Protein 6QMM (pdb70)

Solvent-accessible surface area: 20452 Å² total; per-residue (Å²): 166,61,148,47,39,54,56,18,37,17,71,25,102,101,66,12,34,24,0,0,51,1,81,83,62,117,83,42,103,10,128,112,39,61,0,4,0,0,53,5,75,15,6,5,84,0,3,3,26,81,75,53,4,70,3,0,49,148,5,7,39,6,14,5,2,6,0,0,0,3,0,0,0,5,0,61,48,0,24,91,0,0,0,8,10,1,8,14,1,0,0,1,18,0,0,15,75,9,104,92,1,113,59,0,11,0,3,21,76,2,18,76,6,7,92,2,0,80,122,43,0,35,73,0,6,96,13,49,100,33,127,56,17,47,57,96,97,28,61,8,32,44,41,0,60,110,9,95,100,44,22,16,4,0,0,0,5,20,27,110,108,147,65,76,114,109,0,8,79,20,0,105,82,0,14,65,124,26,6,0,0,0,4,14,0,21,0,2,50,21,65,60,74,77,0,12,90,29,6,54,34,0,52,60,16,6,66,33,10,64,2,0,5,0,20,2,6,2,21,24,14,2,6,13,0,0,0,2,0,1,70,69,89,18,18,19,91,142,25,70,89,126,8,22,66,64,0,22,96,83,2,83,2,1,6,133,77,6,2,80,16,8,18,13,24,0,6,44,0,86,103,18,32,67,87,118,197,114,78,50,16,34,12,77,14,109,79,80,7,33,20,0,0,53,4,108,93,56,107,84,40,109,12,126,82,19,64,0,5,0,0,57,6,95,28,10,4,83,0,4,2,23,70,69,35,3,35,4,0,52,140,7,12,27,8,9,3,2,6,0,0,0,2,0,0,0,5,0,63,48,1,23,70,0,0,0,5,12,2,3,16,0,0,0,1,21,1,0,14,67,6,105,87,2,121,53,0,2,0,3,16,51,2,19,76,4,10,93,1,0,80,121,39,0,35,66,0,5,92,15,51,102,32,128,64,18,59,59,80,94,26,58,6,47,35,50,0,116,113,10,92,94,46,16,8,4,0,0,0,3,14,22,33,40,47,88,52,55,7,39,22,14,32,80,138,103,5,1,87,34,0,102,88,0,19,64,120,27,3,0,0,0,4,7,0,0,0,3,36,17,34,64,68,47,0,13,96,6,6,67,29,0,49,85,15,4,55,30,6,65,1,0,5,0,17,2,5,1,24,13,8,2,9,6,0,0,0,3,0,1,73,67,94,21,15,15,101,156,14,66,69,105,11,3,70,58,0,45,96,80,3,89,4,2,0,104,71,6,1,70,18,11,19,13,31,2,0,41,0,109,85,13,34,69,88,87,180

Structure (mmCIF, N/CA/C/O backbone):
data_6QMM
#
_entry.id   6QMM
#
_cell.length_a   57.640
_cell.length_b   63.820
_cell.length_c   73.500
_cell.angle_alpha   90.000
_cell.angle_beta   92.720
_cell.angle_gamma   90.000
#
_symmetry.space_group_name_H-M   'P 1 21 1'
#
loop_
_entity.id
_entity.type
_entity.pdbx_description
1 polymer 'Polyamine aminopropyltransferase'
2 polymer 'Polyamine aminopropyltransferase'
3 non-polymer 1,4-DIAMINOBUTANE
4 non-polymer SPERMIDINE
5 non-polymer "5'-DEOXY-5'-METHYLTHIOADENOSINE"
6 non-polymer (2S)-1-[3-{[(2R)-2-hydroxypropyl]oxy}-2,2-bis({[(2R)-2-hydroxypropyl]oxy}methyl)propoxy]propan-2-ol
7 water water
#
loop_
_atom_site.group_PDB
_atom_site.id
_atom_site.type_symbol
_atom_site.label_atom_id
_atom_site.label_alt_id
_atom_site.label_comp_id
_atom_site.label_asym_id
_atom_site.label_entity_id
_atom_site.label_seq_id
_atom_site.pdbx_PDB_ins_code
_atom_site.Cartn_x
_atom_site.Cartn_y
_atom_site.Cartn_z
_atom_site.occupancy
_atom_site.B_iso_or_equiv
_atom_site.auth_seq_id
_atom_site.auth_comp_id
_atom_site.auth_asym_id
_atom_site.auth_atom_id
_atom_site.pdbx_PDB_model_num
ATOM 1 N N . SER A 1 1 ? -21.485 3.087 91.958 1.00 23.64 2 SER A N 1
ATOM 2 C CA . SER A 1 1 ? -20.102 2.839 91.451 1.00 22.62 2 SER A CA 1
ATOM 3 C C . SER A 1 1 ? -20.159 2.688 89.907 1.00 21.82 2 SER A C 1
ATOM 4 O O . SER A 1 1 ? -21.257 2.785 89.376 1.00 22.56 2 SER A O 1
ATOM 7 N N . ALA A 1 2 ? -19.050 2.435 89.237 1.00 20.33 3 ALA A N 1
ATOM 8 C CA . ALA A 1 2 ? -18.991 2.262 87.769 1.00 20.07 3 ALA A CA 1
ATOM 9 C C . ALA A 1 2 ? -19.914 1.102 87.304 1.00 20.46 3 ALA A C 1
ATOM 10 O O . ALA A 1 2 ? -19.983 0.106 87.975 1.00 20.34 3 ALA A O 1
ATOM 12 N N . ASP A 1 3 ? -20.674 1.277 86.233 1.00 20.84 4 ASP A N 1
ATOM 13 C CA . ASP A 1 3 ? -21.541 0.232 85.596 1.00 21.41 4 ASP A CA 1
ATOM 14 C C . ASP A 1 3 ? -20.639 -0.876 85.087 1.00 20.73 4 ASP A C 1
ATOM 15 O O . ASP A 1 3 ? -20.986 -1.992 85.185 1.00 21.13 4 ASP A O 1
ATOM 20 N N . ALA A 1 4 ? -19.518 -0.555 84.486 1.00 19.93 5 ALA A N 1
ATOM 21 C CA . ALA A 1 4 ? -18.716 -1.508 83.703 1.00 19.31 5 ALA A CA 1
ATOM 22 C C . ALA A 1 4 ? -17.284 -1.370 84.148 1.00 18.68 5 ALA A C 1
ATOM 23 O O . ALA A 1 4 ? -16.930 -0.455 84.905 1.00 18.75 5 ALA A O 1
ATOM 25 N N . PRO A 1 5 ? -16.423 -2.284 83.689 1.00 18.47 6 PRO A N 1
ATOM 26 C CA . PRO A 1 5 ? -15.030 -2.317 84.104 1.00 17.86 6 PRO A CA 1
ATOM 27 C C . PRO A 1 5 ? -14.304 -1.008 83.765 1.00 17.86 6 PRO A C 1
ATOM 28 O O . PRO A 1 5 ? -14.533 -0.469 82.710 1.00 18.48 6 PRO A O 1
ATOM 32 N N . VAL A 1 6 ? -13.512 -0.494 84.701 1.00 17.37 7 VAL A N 1
ATOM 33 C CA . VAL A 1 6 ? -12.794 0.789 84.498 1.00 17.34 7 VAL A CA 1
ATOM 34 C C . VAL A 1 6 ? -11.273 0.558 84.387 1.00 16.75 7 VAL A C 1
ATOM 35 O O . VAL A 1 6 ? -10.726 -0.492 84.908 1.00 15.86 7 VAL A O 1
ATOM 39 N N . TRP A 1 7 ? -10.586 1.537 83.786 1.00 16.97 8 TRP A N 1
ATOM 40 C CA . TRP A 1 7 ? -9.084 1.581 83.840 1.00 16.61 8 TRP A CA 1
ATOM 41 C C . TRP A 1 7 ? -8.614 1.937 85.249 1.00 17.70 8 TRP A C 1
ATOM 42 O O . TRP A 1 7 ? -8.842 3.072 85.739 1.00 18.68 8 TRP A O 1
ATOM 53 N N . ILE A 1 8 ? -7.923 1.027 85.887 1.00 17.82 9 ILE A N 1
ATOM 54 C CA . ILE A 1 8 ? -7.279 1.258 87.215 1.00 17.83 9 ILE A CA 1
ATOM 55 C C . ILE A 1 8 ? -5.758 1.410 86.962 1.00 17.60 9 ILE A C 1
ATOM 56 O O . ILE A 1 8 ? -5.136 0.345 86.677 1.00 16.53 9 ILE A O 1
ATOM 61 N N . ASP A 1 9 ? -5.266 2.646 86.938 1.00 18.16 10 ASP A N 1
ATOM 62 C CA . ASP A 1 9 ? -3.928 3.100 86.496 1.00 19.24 10 ASP A CA 1
ATOM 63 C C . ASP A 1 9 ? -3.042 3.367 87.712 1.00 19.74 10 ASP A C 1
ATOM 64 O O . ASP A 1 9 ? -3.554 3.936 88.648 1.00 22.18 10 ASP A O 1
ATOM 69 N N . GLU A 1 10 ? -1.816 2.858 87.731 1.00 18.20 11 GLU A N 1
ATOM 70 C CA . GLU A 1 10 ? -0.728 3.385 88.574 1.00 17.89 11 GLU A CA 1
ATOM 71 C C . GLU A 1 10 ? 0.142 4.324 87.736 1.00 17.91 11 GLU A C 1
ATOM 72 O O . GLU A 1 10 ? 0.677 3.941 86.685 1.00 17.67 11 GLU A O 1
ATOM 78 N N . VAL A 1 11 ? 0.163 5.567 88.101 1.00 19.12 12 VAL A N 1
ATOM 79 C CA . VAL A 1 11 ? 0.924 6.633 87.417 1.00 20.55 12 VAL A CA 1
ATOM 80 C C . VAL A 1 11 ? 2.275 6.793 88.123 1.00 20.33 12 VAL A C 1
ATOM 81 O O . VAL A 1 11 ? 2.322 6.927 89.286 1.00 20.69 12 VAL A O 1
ATOM 85 N N . PHE A 1 12 ? 3.362 6.665 87.372 1.00 20.22 13 PHE A N 1
ATOM 86 C CA . PHE A 1 12 ? 4.736 6.776 87.861 1.00 19.46 13 PHE A CA 1
ATOM 87 C C . PHE A 1 12 ? 5.256 8.123 87.389 1.00 20.06 13 PHE A C 1
ATOM 88 O O . PHE A 1 12 ? 5.310 8.405 86.158 1.00 18.04 13 PHE A O 1
ATOM 96 N N . GLU A 1 13 ? 5.546 8.961 88.396 1.00 21.83 14 GLU A N 1
ATOM 97 C CA . GLU A 1 13 ? 6.254 10.261 88.236 1.00 24.35 14 GLU A CA 1
ATOM 98 C C . GLU A 1 13 ? 5.485 11.150 87.237 1.00 22.59 14 GLU A C 1
ATOM 99 O O . GLU A 1 13 ? 6.207 11.805 86.483 1.00 20.56 14 GLU A O 1
ATOM 105 N N . ASP A 1 14 ? 4.158 10.998 87.141 1.00 22.37 15 ASP A N 1
ATOM 106 C CA . ASP A 1 14 ? 3.278 11.800 86.234 1.00 24.47 15 ASP A CA 1
ATOM 107 C C . ASP A 1 14 ? 3.758 11.602 84.785 1.00 21.46 15 ASP A C 1
ATOM 108 O O . ASP A 1 14 ? 3.571 12.442 83.969 1.00 19.55 15 ASP A O 1
ATOM 113 N N . ARG A 1 15 ? 4.349 10.463 84.448 1.00 20.48 16 ARG A N 1
ATOM 114 C CA . ARG A 1 15 ? 4.749 10.334 83.028 1.00 20.41 16 ARG A CA 1
ATOM 115 C C . ARG A 1 15 ? 4.819 8.913 82.493 1.00 17.41 16 ARG A C 1
ATOM 116 O O . ARG A 1 15 ? 4.945 8.830 81.332 1.00 16.75 16 ARG A O 1
ATOM 124 N N . VAL A 1 16 ? 4.631 7.882 83.298 1.00 15.45 17 VAL A N 1
ATOM 125 C CA . VAL A 1 16 ? 4.289 6.534 82.811 1.00 14.89 17 VAL A CA 1
ATOM 126 C C . VAL A 1 16 ? 3.000 6.116 83.515 1.00 14.83 17 VAL A C 1
ATOM 127 O O . VAL A 1 16 ? 2.785 6.453 84.683 1.00 14.83 17 VAL A O 1
ATOM 131 N N . ARG A 1 17 ? 2.210 5.320 82.837 1.00 14.87 18 ARG A N 1
ATOM 132 C CA . ARG A 1 17 ? 1.051 4.687 83.461 1.00 15.09 18 ARG A CA 1
ATOM 133 C C . ARG A 1 17 ? 0.996 3.237 82.998 1.00 15.05 18 ARG A C 1
ATOM 134 O O . ARG A 1 17 ? 1.154 2.897 81.812 1.00 14.85 18 ARG A O 1
ATOM 142 N N . TYR A 1 18 ? 0.700 2.403 83.960 1.00 14.73 19 TYR A N 1
ATOM 143 C CA . TYR A 1 18 ? 0.349 0.997 83.768 1.00 14.69 19 TYR A CA 1
ATOM 144 C C . TYR A 1 18 ? -1.066 0.833 84.345 1.00 14.74 19 TYR A C 1
ATOM 145 O O . TYR A 1 18 ? -1.262 1.130 85.563 1.00 14.97 19 TYR A O 1
ATOM 154 N N . GLY A 1 19 ? -2.002 0.337 83.557 1.00 14.49 20 GLY A N 1
ATOM 155 C CA . GLY A 1 19 ? -3.392 0.177 84.031 1.00 14.57 20 GLY A CA 1
ATOM 156 C C . GLY A 1 19 ? -3.932 -1.201 83.673 1.00 14.28 20 GLY A C 1
ATOM 157 O O . GLY A 1 19 ? -3.591 -1.728 82.596 1.00 12.93 20 GLY A O 1
ATOM 158 N N . LEU A 1 20 ? -4.857 -1.697 84.504 1.00 15.02 21 LEU A N 1
ATOM 159 C CA . LEU A 1 20 ? -5.622 -2.950 84.301 1.00 15.67 21 LEU A CA 1
ATOM 160 C C . LEU A 1 20 ? -7.107 -2.610 84.345 1.00 17.28 21 LEU A C 1
ATOM 161 O O . LEU A 1 20 ? -7.489 -1.843 85.241 1.00 17.55 21 LEU A O 1
ATOM 166 N N . ARG A 1 21 ? -7.880 -3.037 83.331 1.00 18.34 22 ARG A N 1
ATOM 167 C CA . ARG A 1 21 ? -9.323 -2.850 83.283 1.00 19.86 22 ARG A CA 1
ATOM 168 C C . ARG A 1 21 ? -9.895 -3.836 84.295 1.00 19.45 22 ARG A C 1
ATOM 169 O O . ARG A 1 21 ? -9.417 -5.064 84.343 1.00 17.95 22 ARG A O 1
ATOM 177 N N . GLY A 1 22 ? -10.700 -3.304 85.185 1.00 19.39 23 GLY A N 1
ATOM 178 C CA . GLY A 1 22 ? -11.315 -4.146 86.209 1.00 20.68 23 GLY A CA 1
ATOM 179 C C . GLY A 1 22 ? -12.386 -3.429 87.014 1.00 22.12 23 GLY A C 1
ATOM 180 O O . GLY A 1 22 ? -12.702 -2.258 86.698 1.00 21.16 23 GLY A O 1
ATOM 181 N N . GLN A 1 23 ? -12.995 -4.182 87.942 1.00 23.43 24 GLN A N 1
ATOM 182 C CA . GLN A 1 23 ? -13.999 -3.695 88.912 1.00 25.35 24 GLN A CA 1
ATOM 183 C C . GLN A 1 23 ? -13.333 -3.457 90.237 1.00 23.43 24 GLN A C 1
ATOM 184 O O . GLN A 1 23 ? -12.515 -4.327 90.703 1.00 23.24 24 GLN A O 1
ATOM 190 N N . ILE A 1 24 ? -13.767 -2.416 90.908 1.00 22.69 25 ILE A N 1
ATOM 191 C CA . ILE A 1 24 ? -13.479 -2.239 92.367 1.00 22.42 25 ILE A CA 1
ATOM 192 C C . ILE A 1 24 ? -14.453 -3.068 93.197 1.00 22.24 25 ILE A C 1
ATOM 193 O O . ILE A 1 24 ? -15.622 -2.878 93.064 1.00 21.83 25 ILE A O 1
ATOM 198 N N . LEU A 1 25 ? -13.934 -3.996 94.010 1.00 21.89 26 LEU A N 1
ATOM 199 C CA . LEU A 1 25 ? -14.813 -4.846 94.869 1.00 22.58 26 LEU A CA 1
ATOM 200 C C . LEU A 1 25 ? -14.992 -4.129 96.207 1.00 22.68 26 LEU A C 1
ATOM 201 O O . LEU A 1 25 ? -16.017 -4.264 96.797 1.00 22.92 26 LEU A O 1
ATOM 206 N N . TRP A 1 26 ? -13.990 -3.355 96.615 1.00 22.66 27 TRP A N 1
ATOM 207 C CA . TRP A 1 26 ? -13.896 -2.706 97.939 1.00 23.35 27 TRP A CA 1
ATOM 208 C C . TRP A 1 26 ? -12.748 -1.728 97.886 1.00 22.12 27 TRP A C 1
ATOM 209 O O . TRP A 1 26 ? -11.721 -2.090 97.440 1.00 19.21 27 TRP A O 1
ATOM 220 N N . GLU A 1 27 ? -12.968 -0.567 98.457 1.00 23.58 28 GLU A N 1
ATOM 221 C CA . GLU A 1 27 ? -11.966 0.497 98.710 1.00 24.55 28 GLU A CA 1
ATOM 222 C C . GLU A 1 27 ? -12.280 1.066 100.068 1.00 26.67 28 GLU A C 1
ATOM 223 O O . GLU A 1 27 ? -13.400 1.501 100.229 1.00 28.13 28 GLU A O 1
ATOM 229 N N . GLU A 1 28 ? -11.306 1.113 100.951 1.00 27.96 29 GLU A N 1
ATOM 230 C CA . GLU A 1 28 ? -11.353 1.901 102.195 1.00 28.30 29 GLU A CA 1
ATOM 231 C C . GLU A 1 28 ? -9.972 2.508 102.458 1.00 26.47 29 GLU A C 1
ATOM 232 O O . GLU A 1 28 ? -8.956 2.049 101.961 1.00 26.14 29 GLU A O 1
ATOM 238 N N . THR A 1 29 ? -9.946 3.564 103.244 1.00 26.48 30 THR A N 1
ATOM 239 C CA . THR A 1 29 ? -8.735 4.132 103.840 1.00 25.36 30 THR A CA 1
ATOM 240 C C . THR A 1 29 ? -8.618 3.592 105.277 1.00 24.95 30 THR A C 1
ATOM 241 O O . THR A 1 29 ? -9.516 3.771 106.086 1.00 24.05 30 THR A O 1
ATOM 245 N N . SER A 1 30 ? -7.481 2.980 105.580 1.00 24.86 31 SER A N 1
ATOM 246 C CA . SER A 1 30 ? -7.133 2.592 106.970 1.00 26.09 31 SER A CA 1
ATOM 247 C C . SER A 1 30 ? -6.400 3.762 107.594 1.00 26.73 31 SER A C 1
ATOM 248 O O . SER A 1 30 ? -6.144 4.746 106.902 1.00 26.80 31 SER A O 1
ATOM 251 N N . PRO A 1 31 ? -6.002 3.691 108.878 1.00 26.99 32 PRO A N 1
ATOM 252 C CA . PRO A 1 31 ? -5.141 4.733 109.432 1.00 28.17 32 PRO A CA 1
ATOM 253 C C . PRO A 1 31 ? -3.799 4.872 108.709 1.00 27.19 32 PRO A C 1
ATOM 254 O O . PRO A 1 31 ? -3.157 5.842 108.922 1.00 27.29 32 PRO A O 1
ATOM 258 N N . PHE A 1 32 ? -3.367 3.861 107.959 1.00 26.14 33 PHE A N 1
ATOM 259 C CA . PHE A 1 32 ? -2.038 3.870 107.267 1.00 25.99 33 PHE A CA 1
ATOM 260 C C . PHE A 1 32 ? -2.153 4.192 105.785 1.00 24.84 33 PHE A C 1
ATOM 261 O O . PHE A 1 32 ? -1.225 4.784 105.274 1.00 25.52 33 PHE A O 1
ATOM 269 N N . GLN A 1 33 ? -3.261 3.887 105.104 1.00 24.04 34 GLN A N 1
ATOM 270 C CA . GLN A 1 33 ? -3.230 3.946 103.618 1.00 22.63 34 GLN A CA 1
ATOM 271 C C . GLN A 1 33 ? -4.594 3.582 103.035 1.00 22.02 34 GLN A C 1
ATOM 272 O O . GLN A 1 33 ? -5.419 2.915 103.729 1.00 22.17 34 GLN A O 1
ATOM 278 N N . LYS A 1 34 ? -4.766 3.974 101.783 1.00 21.38 35 LYS A N 1
ATOM 279 C CA . LYS A 1 34 ? -5.916 3.564 100.954 1.00 22.28 35 LYS A CA 1
ATOM 280 C C . LYS A 1 34 ? -5.669 2.144 100.431 1.00 20.40 35 LYS A C 1
ATOM 281 O O . LYS A 1 34 ? -4.627 1.931 99.812 1.00 19.36 35 LYS A O 1
ATOM 287 N N . ILE A 1 35 ? -6.615 1.254 100.678 1.00 19.65 36 ILE A N 1
ATOM 288 C CA . ILE A 1 35 ? -6.619 -0.154 100.236 1.00 19.06 36 ILE A CA 1
ATOM 289 C C . ILE A 1 35 ? -7.694 -0.307 99.177 1.00 18.98 36 ILE A C 1
ATOM 290 O O . ILE A 1 35 ? -8.865 -0.062 99.483 1.00 19.69 36 ILE A O 1
ATOM 295 N N . THR A 1 36 ? -7.356 -0.785 98.012 1.00 18.13 37 THR A N 1
ATOM 296 C CA . THR A 1 36 ? -8.322 -0.997 96.900 1.00 18.23 37 THR A CA 1
ATOM 297 C C . THR A 1 36 ? -8.221 -2.465 96.484 1.00 17.79 37 THR A C 1
ATOM 298 O O . THR A 1 36 ? -7.153 -2.910 96.030 1.00 15.95 37 THR A O 1
ATOM 302 N N . ILE A 1 37 ? -9.313 -3.184 96.653 1.00 18.64 38 ILE A N 1
ATOM 303 C CA . ILE A 1 37 ? -9.484 -4.575 96.193 1.00 19.14 38 ILE A CA 1
ATOM 304 C C . ILE A 1 37 ? -10.245 -4.492 94.868 1.00 19.78 38 ILE A C 1
ATOM 305 O O . ILE A 1 37 ? -11.315 -3.803 94.768 1.00 19.92 38 ILE A O 1
ATOM 310 N N . VAL A 1 38 ? -9.664 -5.151 93.864 1.00 19.12 39 VAL A N 1
ATOM 311 C CA . VAL A 1 38 ? -10.079 -5.075 92.455 1.00 19.21 39 VAL A CA 1
ATOM 312 C C . VAL A 1 38 ? -10.251 -6.486 91.877 1.00 20.20 39 VAL A C 1
ATOM 313 O O . VAL A 1 38 ? -9.674 -7.514 92.352 1.00 20.80 39 VAL A O 1
ATOM 317 N N . ASP A 1 39 ? -11.077 -6.555 90.867 1.00 21.43 40 ASP A N 1
ATOM 318 C CA . ASP A 1 39 ? -11.214 -7.776 90.011 1.00 22.35 40 ASP A CA 1
ATOM 319 C C . ASP A 1 39 ? -10.809 -7.383 88.582 1.00 21.33 40 ASP A C 1
ATOM 320 O O . ASP A 1 39 ? -11.607 -6.651 87.927 1.00 20.88 40 ASP A O 1
ATOM 325 N N . THR A 1 40 ? -9.594 -7.787 88.164 1.00 19.33 41 THR A N 1
ATOM 326 C CA . THR A 1 40 ? -9.036 -7.426 86.846 1.00 19.07 41 THR A CA 1
ATOM 327 C C . THR A 1 40 ? -9.405 -8.505 85.804 1.00 20.84 41 THR A C 1
ATOM 328 O O . THR A 1 40 ? -9.381 -9.724 86.106 1.00 20.44 41 THR A O 1
ATOM 332 N N . GLU A 1 41 ? -9.656 -8.092 84.566 1.00 22.40 42 GLU A N 1
ATOM 333 C CA . GLU A 1 41 ? -9.860 -9.090 83.476 1.00 24.91 42 GLU A CA 1
ATOM 334 C C . GLU A 1 41 ? -8.563 -9.893 83.168 1.00 22.22 42 GLU A C 1
ATOM 335 O O . GLU A 1 41 ? -8.639 -11.026 82.738 1.00 21.18 42 GLU A O 1
ATOM 341 N N . HIS A 1 42 ? -7.408 -9.263 83.234 1.00 19.64 43 HIS A N 1
ATOM 342 C CA . HIS A 1 42 ? -6.172 -9.909 82.754 1.00 19.26 43 HIS A CA 1
ATOM 343 C C . HIS A 1 42 ? -5.630 -10.756 83.910 1.00 18.64 43 HIS A C 1
ATOM 344 O O . HIS A 1 42 ? -5.208 -11.879 83.630 1.00 16.97 43 HIS A O 1
ATOM 351 N N . TYR A 1 43 ? -5.613 -10.250 85.144 1.00 16.66 44 TYR A N 1
ATOM 352 C CA . TYR A 1 43 ? -4.924 -11.033 86.188 1.00 17.33 44 TYR A CA 1
ATOM 353 C C . TYR A 1 43 ? -5.871 -11.581 87.265 1.00 17.95 44 TYR A C 1
ATOM 354 O O . TYR A 1 43 ? -5.346 -12.041 88.236 1.00 19.77 44 TYR A O 1
ATOM 363 N N . GLY A 1 44 ? -7.185 -11.471 87.175 1.00 18.37 45 GLY A N 1
ATOM 364 C CA . GLY A 1 44 ? -8.073 -11.756 88.341 1.00 18.93 45 GLY A CA 1
ATOM 365 C C . GLY A 1 44 ? -7.947 -10.737 89.496 1.00 19.46 45 GLY A C 1
ATOM 366 O O . GLY A 1 44 ? -7.541 -9.500 89.274 1.00 17.94 45 GLY A O 1
ATOM 367 N N . ARG A 1 45 ? -8.279 -11.192 90.724 1.00 19.90 46 ARG A N 1
ATOM 368 C CA . ARG A 1 45 ? -8.372 -10.309 91.885 1.00 19.54 46 ARG A CA 1
ATOM 369 C C . ARG A 1 45 ? -6.996 -9.882 92.347 1.00 19.11 46 ARG A C 1
ATOM 370 O O . ARG A 1 45 ? -6.031 -10.675 92.246 1.00 17.75 46 ARG A O 1
ATOM 378 N N . GLY A 1 46 ? -6.974 -8.646 92.848 1.00 17.89 47 GLY A N 1
ATOM 379 C CA . GLY A 1 46 ? -5.746 -7.964 93.269 1.00 17.15 47 GLY A CA 1
ATOM 380 C C . GLY A 1 46 ? -5.994 -6.816 94.263 1.00 16.71 47 GLY A C 1
ATOM 381 O O . GLY A 1 46 ? -7.179 -6.512 94.652 1.00 16.17 47 GLY A O 1
ATOM 382 N N . LEU A 1 47 ? -4.903 -6.102 94.478 1.00 15.82 48 LEU A N 1
ATOM 383 C CA . LEU A 1 47 ? -4.749 -5.159 95.608 1.00 16.33 48 LEU A CA 1
ATOM 384 C C . LEU A 1 47 ? -3.882 -3.987 95.143 1.00 16.09 48 LEU A C 1
ATOM 385 O O . LEU A 1 47 ? -2.758 -4.207 94.598 1.00 15.11 48 LEU A O 1
ATOM 390 N N . LEU A 1 48 ? -4.361 -2.781 95.346 1.00 16.18 49 LEU A N 1
ATOM 391 C CA . LEU A 1 48 ? -3.486 -1.575 95.334 1.00 16.34 49 LEU A CA 1
ATOM 392 C C . LEU A 1 48 ? -3.431 -0.976 96.764 1.00 16.83 49 LEU A C 1
ATOM 393 O O . LEU A 1 48 ? -4.468 -1.033 97.507 1.00 15.77 49 LEU A O 1
ATOM 398 N N . LEU A 1 49 ? -2.314 -0.310 97.065 1.00 15.93 50 LEU A N 1
ATOM 399 C CA . LEU A 1 49 ? -2.138 0.513 98.257 1.00 16.88 50 LEU A CA 1
ATOM 400 C C . LEU A 1 49 ? -1.704 1.894 97.762 1.00 17.68 50 LEU A C 1
ATOM 401 O O . LEU A 1 49 ? -0.735 1.983 96.939 1.00 17.62 50 LEU A O 1
ATOM 406 N N . ASP A 1 50 ? -2.446 2.924 98.150 1.00 19.54 51 ASP A N 1
ATOM 407 C CA . ASP A 1 50 ? -2.196 4.340 97.786 1.00 21.04 51 ASP A CA 1
ATOM 408 C C . ASP A 1 50 ? -2.045 4.392 96.263 1.00 20.95 51 ASP A C 1
ATOM 409 O O . ASP A 1 50 ? -1.034 4.977 95.757 1.00 21.29 51 ASP A O 1
ATOM 414 N N . ASP A 1 51 ? -3.016 3.787 95.561 1.00 21.51 52 ASP A N 1
ATOM 415 C CA . ASP A 1 51 ? -3.162 3.807 94.052 1.00 21.28 52 ASP A CA 1
ATOM 416 C C . ASP A 1 51 ? -1.927 3.181 93.351 1.00 19.69 52 ASP A C 1
ATOM 417 O O . ASP A 1 51 ? -1.621 3.587 92.187 1.00 18.52 52 ASP A O 1
ATOM 422 N N . CYS A 1 52 ? -1.177 2.289 94.029 1.00 18.56 53 CYS A N 1
ATOM 423 C CA . CYS A 1 52 ? -0.015 1.544 93.453 1.00 17.94 53 CYS A CA 1
ATOM 424 C C . CYS A 1 52 ? -0.373 0.030 93.512 1.00 16.45 53 CYS A C 1
ATOM 425 O O . CYS A 1 52 ? -0.790 -0.491 94.586 1.00 15.11 53 CYS A O 1
ATOM 428 N N . TRP A 1 53 ? -0.079 -0.657 92.415 1.00 16.08 54 TRP A N 1
ATOM 429 C CA . TRP A 1 53 ? -0.287 -2.129 92.240 1.00 15.77 54 TRP A CA 1
ATOM 430 C C . TRP A 1 53 ? 0.532 -2.876 93.286 1.00 15.35 54 TRP A C 1
ATOM 431 O O . TRP A 1 53 ? 1.738 -2.556 93.405 1.00 14.34 54 TRP A O 1
ATOM 442 N N . MET A 1 54 ? -0.093 -3.750 94.075 1.00 14.94 55 MET A N 1
ATOM 443 C CA . MET A 1 54 ? 0.666 -4.608 95.026 1.00 15.68 55 MET A CA 1
ATOM 444 C C . MET A 1 54 ? 0.695 -6.065 94.574 1.00 15.38 55 MET A C 1
ATOM 445 O O . MET A 1 54 ? 1.786 -6.752 94.559 1.00 13.51 55 MET A O 1
ATOM 450 N N . THR A 1 55 ? -0.457 -6.553 94.230 1.00 15.87 56 THR A N 1
ATOM 451 C CA . THR A 1 55 ? -0.608 -7.965 93.861 1.00 17.03 56 THR A CA 1
ATOM 452 C C . THR A 1 55 ? -1.855 -8.186 92.992 1.00 17.37 56 THR A C 1
ATOM 453 O O . THR A 1 55 ? -2.825 -7.381 93.058 1.00 19.41 56 THR A O 1
ATOM 457 N N . ALA A 1 56 ? -1.907 -9.337 92.369 1.00 17.29 57 ALA A N 1
ATOM 458 C CA . ALA A 1 56 ? -3.068 -9.915 91.675 1.00 17.42 57 ALA A CA 1
ATOM 459 C C . ALA A 1 56 ? -2.844 -11.417 91.476 1.00 18.04 57 ALA A C 1
ATOM 460 O O . ALA A 1 56 ? -1.692 -11.884 91.459 1.00 15.92 57 ALA A O 1
ATOM 462 N N . GLU A 1 57 ? -3.927 -12.136 91.352 1.00 20.61 58 GLU A N 1
ATOM 463 C CA . GLU A 1 57 ? -3.979 -13.617 91.418 1.00 24.59 58 GLU A CA 1
ATOM 464 C C . GLU A 1 57 ? -3.042 -14.169 90.335 1.00 26.23 58 GLU A C 1
ATOM 465 O O . GLU A 1 57 ? -2.376 -15.148 90.644 1.00 26.00 58 GLU A O 1
ATOM 471 N N . ARG A 1 58 ? -2.955 -13.571 89.137 1.00 27.41 59 ARG A N 1
ATOM 472 C CA . ARG A 1 58 ? -2.204 -14.282 88.069 1.00 28.50 59 ARG A CA 1
ATOM 473 C C . ARG A 1 58 ? -0.954 -13.491 87.713 1.00 29.30 59 ARG A C 1
ATOM 474 O O . ARG A 1 58 ? -0.338 -13.838 86.721 1.00 34.29 59 ARG A O 1
ATOM 482 N N . CYS A 1 59 ? -0.571 -12.517 88.521 1.00 26.68 60 CYS A N 1
ATOM 483 C CA . CYS A 1 59 ? 0.735 -11.815 88.548 1.00 24.74 60 CYS A CA 1
ATOM 484 C C . CYS A 1 59 ? 1.178 -11.655 90.014 1.00 25.11 60 CYS A C 1
ATOM 485 O O . CYS A 1 59 ? 0.930 -10.561 90.663 1.00 28.23 60 CYS A O 1
ATOM 488 N N . GLU A 1 60 ? 1.595 -12.716 90.653 1.00 22.22 61 GLU A N 1
ATOM 489 C CA . GLU A 1 60 ? 1.981 -12.672 92.085 1.00 21.48 61 GLU A CA 1
ATOM 490 C C . GLU A 1 60 ? 3.135 -13.685 92.245 1.00 19.74 61 GLU A C 1
ATOM 491 O O . GLU A 1 60 ? 4.080 -13.329 92.953 1.00 17.87 61 GLU A O 1
ATOM 497 N N . VAL A 1 61 ? 3.093 -14.821 91.539 1.00 16.95 62 VAL A N 1
ATOM 498 C CA . VAL A 1 61 ? 4.055 -15.910 91.804 1.00 19.34 62 VAL A CA 1
ATOM 499 C C . VAL A 1 61 ? 5.455 -15.405 91.463 1.00 18.52 62 VAL A C 1
ATOM 500 O O . VAL A 1 61 ? 6.344 -15.724 92.159 1.00 16.50 62 VAL A O 1
ATOM 504 N N . CYS A 1 62 ? 5.562 -14.538 90.476 1.00 20.78 63 CYS A N 1
ATOM 505 C CA . CYS A 1 62 ? 6.817 -13.917 89.981 1.00 23.92 63 CYS A CA 1
ATOM 506 C C . CYS A 1 62 ? 7.422 -13.055 91.091 1.00 23.42 63 CYS A C 1
ATOM 507 O O . CYS A 1 62 ? 8.650 -12.992 91.132 1.00 27.97 63 CYS A O 1
ATOM 510 N N . TYR A 1 63 ? 6.626 -12.443 91.962 1.00 19.04 64 TYR A N 1
ATOM 511 C CA . TYR A 1 63 ? 7.171 -11.698 93.108 1.00 16.20 64 TYR A CA 1
ATOM 512 C C . TYR A 1 63 ? 7.471 -12.693 94.205 1.00 15.48 64 TYR A C 1
ATOM 513 O O . TYR A 1 63 ? 8.623 -12.748 94.719 1.00 14.21 64 TYR A O 1
ATOM 522 N N . HIS A 1 64 ? 6.490 -13.522 94.544 1.00 14.28 65 HIS A N 1
ATOM 523 C CA . HIS A 1 64 ? 6.590 -14.308 95.807 1.00 14.07 65 HIS A CA 1
ATOM 524 C C . HIS A 1 64 ? 7.623 -15.414 95.678 1.00 13.13 65 HIS A C 1
ATOM 525 O O . HIS A 1 64 ? 8.318 -15.719 96.667 1.00 12.32 65 HIS A O 1
ATOM 532 N N . GLU A 1 65 ? 7.637 -16.106 94.558 1.00 12.07 66 GLU A N 1
ATOM 533 C CA . GLU A 1 65 ? 8.698 -17.111 94.394 1.00 12.03 66 GLU A CA 1
ATOM 534 C C . GLU A 1 65 ? 10.120 -16.519 94.453 1.00 12.15 66 GLU A C 1
ATOM 535 O O . GLU A 1 65 ? 10.998 -17.256 94.999 1.00 11.42 66 GLU A O 1
ATOM 541 N N . TYR A 1 66 ? 10.388 -15.310 93.888 1.00 11.67 67 TYR A N 1
ATOM 542 C CA . TYR A 1 66 ? 11.755 -14.731 93.885 1.00 12.03 67 TYR A CA 1
ATOM 543 C C . TYR A 1 66 ? 12.168 -14.248 95.299 1.00 11.41 67 TYR A C 1
ATOM 544 O O . TYR A 1 66 ? 13.358 -14.453 95.686 1.00 11.40 67 TYR A O 1
ATOM 553 N N . LEU A 1 67 ? 11.240 -13.682 96.072 1.00 10.96 68 LEU A N 1
ATOM 554 C CA . LEU A 1 67 ? 11.551 -13.253 97.436 1.00 11.14 68 LEU A CA 1
ATOM 555 C C . LEU A 1 67 ? 11.922 -14.475 98.290 1.00 11.24 68 LEU A C 1
ATOM 556 O O . LEU A 1 67 ? 12.816 -14.372 99.125 1.00 11.14 68 LEU A O 1
ATOM 561 N N . VAL A 1 68 ? 11.150 -15.557 98.187 1.00 10.84 69 VAL A N 1
ATOM 562 C CA . VAL A 1 68 ? 11.199 -16.671 99.152 1.00 11.15 69 VAL A CA 1
ATOM 563 C C . VAL A 1 68 ? 12.251 -17.698 98.740 1.00 11.28 69 VAL A C 1
ATOM 564 O O . VAL A 1 68 ? 12.962 -18.154 99.616 1.00 11.44 69 VAL A O 1
ATOM 568 N N . HIS A 1 69 ? 12.221 -18.244 97.532 1.00 11.35 70 HIS A N 1
ATOM 569 C CA . HIS A 1 69 ? 12.887 -19.576 97.330 1.00 11.90 70 HIS A CA 1
ATOM 570 C C . HIS A 1 69 ? 14.395 -19.447 97.328 1.00 12.08 70 HIS A C 1
ATOM 571 O O . HIS A 1 69 ? 15.055 -20.330 97.874 1.00 13.19 70 HIS A O 1
ATOM 578 N N . PRO A 1 70 ? 15.026 -18.394 96.769 1.00 12.13 71 PRO A N 1
ATOM 579 C CA . PRO A 1 70 ? 16.486 -18.277 96.910 1.00 12.45 71 PRO A CA 1
ATOM 580 C C . PRO A 1 70 ? 17.016 -18.269 98.337 1.00 12.01 71 PRO A C 1
ATOM 581 O O . PRO A 1 70 ? 17.982 -18.974 98.666 1.00 12.50 71 PRO A O 1
ATOM 585 N N . PRO A 1 71 ? 16.419 -17.537 99.291 1.00 12.73 72 PRO A N 1
ATOM 586 C CA . PRO A 1 71 ? 16.824 -17.700 100.676 1.00 11.93 72 PRO A CA 1
ATOM 587 C C . PRO A 1 71 ? 16.469 -19.044 101.296 1.00 11.98 72 PRO A C 1
ATOM 588 O O . PRO A 1 71 ? 17.310 -19.563 102.097 1.00 11.31 72 PRO A O 1
ATOM 592 N N . LEU A 1 72 ? 15.235 -19.518 101.106 1.00 12.14 73 LEU A N 1
ATOM 593 C CA . LEU A 1 72 ? 14.806 -20.754 101.823 1.00 12.85 73 LEU A CA 1
ATOM 594 C C . LEU A 1 72 ? 15.568 -21.978 101.307 1.00 13.61 73 LEU A C 1
ATOM 595 O O . LEU A 1 72 ? 15.681 -22.947 102.098 1.00 15.02 73 LEU A O 1
ATOM 600 N N . THR A 1 73 ? 16.071 -21.997 100.066 1.00 13.08 74 THR A N 1
ATOM 601 C CA . THR A 1 73 ? 16.866 -23.178 99.584 1.00 13.39 74 THR A CA 1
ATOM 602 C C . THR A 1 73 ? 18.317 -23.111 100.048 1.00 13.69 74 THR A C 1
ATOM 603 O O . THR A 1 73 ? 18.954 -24.180 100.057 1.00 13.51 74 THR A O 1
ATOM 607 N N . THR A 1 74 ? 18.765 -21.946 100.517 1.00 13.33 75 THR A N 1
ATOM 608 C CA . THR A 1 74 ? 20.172 -21.742 100.834 1.00 14.05 75 THR A CA 1
ATOM 609 C C . THR A 1 74 ? 20.450 -21.558 102.353 1.00 14.74 75 THR A C 1
ATOM 610 O O . THR A 1 74 ? 21.672 -21.663 102.686 1.00 14.49 75 THR A O 1
ATOM 614 N N . ALA A 1 75 ? 19.489 -21.147 103.202 1.00 14.46 76 ALA A N 1
ATOM 615 C CA . ALA A 1 75 ? 19.768 -20.845 104.617 1.00 15.09 76 ALA A CA 1
ATOM 616 C C . ALA A 1 75 ? 20.175 -22.159 105.282 1.00 16.18 76 ALA A C 1
ATOM 617 O O . ALA A 1 75 ? 19.617 -23.236 104.923 1.00 16.07 76 ALA A O 1
ATOM 619 N N . ALA A 1 76 ? 21.134 -22.149 106.187 1.00 17.33 77 ALA A N 1
ATOM 620 C CA . ALA A 1 76 ? 21.673 -23.436 106.749 1.00 18.23 77 ALA A CA 1
ATOM 621 C C . ALA A 1 76 ? 20.540 -24.173 107.422 1.00 19.51 77 ALA A C 1
ATOM 622 O O . ALA A 1 76 ? 20.388 -25.366 107.364 1.00 20.88 77 ALA A O 1
ATOM 624 N N . SER A 1 77 ? 19.679 -23.424 108.079 1.00 19.92 78 SER A N 1
ATOM 625 C CA . SER A 1 77 ? 18.438 -24.015 108.573 1.00 18.94 78 SER A CA 1
ATOM 626 C C . SER A 1 77 ? 17.271 -23.050 108.279 1.00 16.68 78 SER A C 1
ATOM 627 O O . SER A 1 77 ? 17.515 -21.866 108.030 1.00 15.58 78 SER A O 1
ATOM 630 N N . ILE A 1 78 ? 16.046 -23.543 108.225 1.00 15.62 79 ILE A N 1
ATOM 631 C CA . ILE A 1 78 ? 14.801 -22.799 107.903 1.00 14.78 79 ILE A CA 1
ATOM 632 C C . ILE A 1 78 ? 13.674 -23.108 108.878 1.00 14.48 79 ILE A C 1
ATOM 633 O O . ILE A 1 78 ? 12.555 -22.778 108.590 1.00 14.12 79 ILE A O 1
ATOM 638 N N . ALA A 1 79 ? 14.000 -23.491 110.099 1.00 15.09 80 ALA A N 1
ATOM 639 C CA . ALA A 1 79 ? 13.052 -23.799 111.177 1.00 16.05 80 ALA A CA 1
ATOM 640 C C . ALA A 1 79 ? 12.214 -22.531 111.505 1.00 15.90 80 ALA A C 1
ATOM 641 O O . ALA A 1 79 ? 11.049 -22.625 111.701 1.00 15.58 80 ALA A O 1
ATOM 643 N N . ARG A 1 80 ? 12.792 -21.339 111.538 1.00 15.96 81 ARG A N 1
ATOM 644 C CA . ARG A 1 80 ? 12.081 -20.134 112.055 1.00 16.65 81 ARG A CA 1
ATOM 645 C C . ARG A 1 80 ? 12.299 -18.984 111.078 1.00 14.30 81 ARG A C 1
ATOM 646 O O . ARG A 1 80 ? 13.449 -18.653 110.784 1.00 13.71 81 ARG A O 1
ATOM 654 N N . VAL A 1 81 ? 11.212 -18.438 110.603 1.00 13.34 82 VAL A N 1
ATOM 655 C CA . VAL A 1 81 ? 11.167 -17.428 109.530 1.00 12.60 82 VAL A CA 1
ATOM 656 C C . VAL A 1 81 ? 10.355 -16.246 110.031 1.00 12.51 82 VAL A C 1
ATOM 657 O O . VAL A 1 81 ? 9.229 -16.447 110.529 1.00 12.53 82 VAL A O 1
ATOM 661 N N . LEU A 1 82 ? 10.892 -15.057 109.797 1.00 12.08 83 LEU A N 1
ATOM 662 C CA . LEU A 1 82 ? 10.209 -13.803 110.098 1.00 12.48 83 LEU A CA 1
ATOM 663 C C . LEU A 1 82 ? 9.869 -13.123 108.770 1.00 11.99 83 LEU A C 1
ATOM 664 O O . LEU A 1 82 ? 10.783 -12.890 107.978 1.00 11.17 83 LEU A O 1
ATOM 669 N N . VAL A 1 83 ? 8.582 -12.838 108.543 1.00 12.20 84 VAL A N 1
ATOM 670 C CA . VAL A 1 83 ? 8.147 -11.967 107.435 1.00 12.25 84 VAL A CA 1
ATOM 671 C C . VAL A 1 83 ? 7.666 -10.620 107.972 1.00 12.96 84 VAL A C 1
ATOM 672 O O . VAL A 1 83 ? 6.702 -10.546 108.716 1.00 13.53 84 VAL A O 1
ATOM 676 N N . ILE A 1 84 ? 8.302 -9.576 107.516 1.00 13.41 85 ILE A N 1
ATOM 677 C CA . ILE A 1 84 ? 7.932 -8.163 107.770 1.00 15.13 85 ILE A CA 1
ATOM 678 C C . ILE A 1 84 ? 7.119 -7.643 106.584 1.00 15.45 85 ILE A C 1
ATOM 679 O O . ILE A 1 84 ? 7.632 -7.532 105.449 1.00 15.32 85 ILE A O 1
ATOM 684 N N . GLY A 1 85 ? 5.841 -7.437 106.806 1.00 16.75 86 GLY A N 1
ATOM 685 C CA . GLY A 1 85 ? 4.842 -7.174 105.758 1.00 17.83 86 GLY A CA 1
ATOM 686 C C . GLY A 1 85 ? 4.055 -8.448 105.530 1.00 18.58 86 GLY A C 1
ATOM 687 O O . GLY A 1 85 ? 3.560 -9.011 106.472 1.00 20.54 86 GLY A O 1
ATOM 688 N N . GLY A 1 86 ? 3.939 -8.919 104.308 1.00 18.99 87 GLY A N 1
ATOM 689 C CA . GLY A 1 86 ? 3.349 -10.236 104.014 1.00 18.65 87 GLY A CA 1
ATOM 690 C C . GLY A 1 86 ? 1.861 -10.165 103.989 1.00 18.68 87 GLY A C 1
ATOM 691 O O . GLY A 1 86 ? 1.240 -11.206 104.095 1.00 18.93 87 GLY A O 1
ATOM 692 N N . GLY A 1 87 ? 1.305 -8.971 103.908 1.00 18.80 88 GLY A N 1
ATOM 693 C CA . GLY A 1 87 ? -0.138 -8.733 104.121 1.00 19.54 88 GLY A CA 1
ATOM 694 C C . GLY A 1 87 ? -1.095 -9.552 103.245 1.00 19.92 88 GLY A C 1
ATOM 695 O O . GLY A 1 87 ? -2.223 -9.941 103.756 1.00 19.39 88 GLY A O 1
ATOM 696 N N . ASP A 1 88 ? -0.715 -9.800 102.011 1.00 17.92 89 ASP A N 1
ATOM 697 C CA . ASP A 1 88 ? -1.577 -10.443 101.043 1.00 20.24 89 ASP A CA 1
ATOM 698 C C . ASP A 1 88 ? -1.483 -11.946 101.306 1.00 19.47 89 ASP A C 1
ATOM 699 O O . ASP A 1 88 ? -2.244 -12.761 100.646 1.00 19.41 89 ASP A O 1
ATOM 704 N N . GLY A 1 89 ? -0.503 -12.387 102.086 1.00 18.25 90 GLY A N 1
ATOM 705 C CA . GLY A 1 89 ? -0.389 -13.849 102.369 1.00 17.49 90 GLY A CA 1
ATOM 706 C C . GLY A 1 89 ? 0.388 -14.684 101.371 1.00 15.98 90 GLY A C 1
ATOM 707 O O . GLY A 1 89 ? 0.499 -15.868 101.591 1.00 16.46 90 GLY A O 1
ATOM 708 N N . GLY A 1 90 ? 0.897 -14.143 100.283 1.00 14.79 91 GLY A N 1
ATOM 709 C CA . GLY A 1 90 ? 1.590 -14.955 99.282 1.00 14.41 91 GLY A CA 1
ATOM 710 C C . GLY A 1 90 ? 2.994 -15.340 99.735 1.00 13.90 91 GLY A C 1
ATOM 711 O O . GLY A 1 90 ? 3.368 -16.466 99.571 1.00 13.38 91 GLY A O 1
ATOM 712 N N . THR A 1 91 ? 3.699 -14.455 100.426 1.00 14.29 92 THR A N 1
ATOM 713 C CA . THR A 1 91 ? 5.067 -14.792 100.938 1.00 14.45 92 THR A CA 1
ATOM 714 C C . THR A 1 91 ? 4.972 -15.998 101.891 1.00 14.56 92 THR A C 1
ATOM 715 O O . THR A 1 91 ? 5.808 -16.946 101.807 1.00 14.52 92 THR A O 1
ATOM 719 N N . VAL A 1 92 ? 4.068 -15.948 102.877 1.00 14.95 93 VAL A N 1
ATOM 720 C CA . VAL A 1 92 ? 4.054 -17.037 103.898 1.00 14.93 93 VAL A CA 1
ATOM 721 C C . VAL A 1 92 ? 3.614 -18.367 103.233 1.00 14.93 93 VAL A C 1
ATOM 722 O O . VAL A 1 92 ? 4.101 -19.495 103.618 1.00 14.71 93 VAL A O 1
ATOM 726 N N . ARG A 1 93 ? 2.735 -18.302 102.227 1.00 15.76 94 ARG A N 1
ATOM 727 C CA . ARG A 1 93 ? 2.308 -19.493 101.446 1.00 15.69 94 ARG A CA 1
ATOM 728 C C . ARG A 1 93 ? 3.560 -20.166 100.867 1.00 15.65 94 ARG A C 1
ATOM 729 O O . ARG A 1 93 ? 3.719 -21.426 101.019 1.00 16.00 94 ARG A O 1
ATOM 737 N N . GLU A 1 94 ? 4.434 -19.376 100.230 1.00 14.80 95 GLU A N 1
ATOM 738 C CA . GLU A 1 94 ? 5.658 -19.951 99.610 1.00 14.52 95 GLU A CA 1
ATOM 739 C C . GLU A 1 94 ? 6.539 -20.540 100.713 1.00 14.41 95 GLU A C 1
ATOM 740 O O . GLU A 1 94 ? 7.170 -21.606 100.481 1.00 13.79 95 GLU A O 1
ATOM 746 N N . VAL A 1 95 ? 6.663 -19.823 101.853 1.00 14.79 96 VAL A N 1
ATOM 747 C CA . VAL A 1 95 ? 7.600 -20.230 102.933 1.00 14.98 96 VAL A CA 1
ATOM 748 C C . VAL A 1 95 ? 7.040 -21.564 103.505 1.00 15.28 96 VAL A C 1
ATOM 749 O O . VAL A 1 95 ? 7.810 -22.508 103.813 1.00 14.55 96 VAL A O 1
ATOM 753 N N . LEU A 1 96 ? 5.729 -21.657 103.591 1.00 15.56 97 LEU A N 1
ATOM 754 C CA . LEU A 1 96 ? 5.126 -22.867 104.241 1.00 16.79 97 LEU A CA 1
ATOM 755 C C . LEU A 1 96 ? 5.105 -24.115 103.321 1.00 17.51 97 LEU A C 1
ATOM 756 O O . LEU A 1 96 ? 4.709 -25.203 103.788 1.00 16.92 97 LEU A O 1
ATOM 761 N N . ARG A 1 97 ? 5.508 -23.993 102.063 1.00 17.11 98 ARG A N 1
ATOM 762 C CA . ARG A 1 97 ? 5.630 -25.211 101.228 1.00 17.74 98 ARG A CA 1
ATOM 763 C C . ARG A 1 97 ? 6.760 -26.119 101.749 1.00 17.87 98 ARG A C 1
ATOM 764 O O . ARG A 1 97 ? 6.847 -27.240 101.293 1.00 18.34 98 ARG A O 1
ATOM 772 N N . TYR A 1 98 ? 7.676 -25.643 102.590 1.00 17.24 99 TYR A N 1
ATOM 773 C CA . TYR A 1 98 ? 8.842 -26.421 103.057 1.00 17.72 99 TYR A CA 1
ATOM 774 C C . TYR A 1 98 ? 8.452 -27.069 104.359 1.00 19.33 99 TYR A C 1
ATOM 775 O O . TYR A 1 98 ? 7.890 -26.439 105.281 1.00 18.54 99 TYR A O 1
ATOM 784 N N . ALA A 1 99 ? 8.783 -28.340 104.475 1.00 21.79 100 ALA A N 1
ATOM 785 C CA . ALA A 1 99 ? 8.335 -29.197 105.602 1.00 23.55 100 ALA A CA 1
ATOM 786 C C . ALA A 1 99 ? 9.210 -28.878 106.815 1.00 23.66 100 ALA A C 1
ATOM 787 O O . ALA A 1 99 ? 8.723 -29.014 107.877 1.00 24.58 100 ALA A O 1
ATOM 789 N N . GLU A 1 100 ? 10.472 -28.546 106.619 1.00 24.80 101 GLU A N 1
ATOM 790 C CA . GLU A 1 100 ? 11.446 -28.159 107.652 1.00 25.41 101 GLU A CA 1
ATOM 791 C C . GLU A 1 100 ? 11.018 -26.877 108.389 1.00 23.94 101 GLU A C 1
ATOM 792 O O . GLU A 1 100 ? 11.535 -26.634 109.424 1.00 23.87 101 GLU A O 1
ATOM 798 N N . VAL A 1 101 ? 10.246 -25.997 107.782 1.00 21.86 102 VAL A N 1
ATOM 799 C CA . VAL A 1 101 ? 9.821 -24.749 108.450 1.00 20.29 102 VAL A CA 1
ATOM 800 C C . VAL A 1 101 ? 8.965 -25.165 109.654 1.00 19.88 102 VAL A C 1
ATOM 801 O O . VAL A 1 101 ? 8.014 -25.859 109.445 1.00 18.20 102 VAL A O 1
ATOM 805 N N . GLU A 1 102 ? 9.233 -24.595 110.826 1.00 20.01 103 GLU A N 1
ATOM 806 C CA . GLU A 1 102 ? 8.495 -24.924 112.048 1.00 21.64 103 GLU A CA 1
ATOM 807 C C . GLU A 1 102 ? 7.614 -23.776 112.462 1.00 20.37 103 GLU A C 1
ATOM 808 O O . GLU A 1 102 ? 6.539 -24.033 112.938 1.00 20.23 103 GLU A O 1
ATOM 814 N N . GLN A 1 103 ? 8.046 -22.553 112.312 1.00 19.86 104 GLN A N 1
ATOM 815 C CA . GLN A 1 103 ? 7.253 -21.373 112.744 1.00 19.92 104 GLN A CA 1
ATOM 816 C C . GLN A 1 103 ? 7.506 -20.223 111.772 1.00 17.18 104 GLN A C 1
ATOM 817 O O . GLN A 1 103 ? 8.665 -19.934 111.484 1.00 15.81 104 GLN A O 1
ATOM 823 N N . VAL A 1 104 ? 6.478 -19.500 111.429 1.00 16.00 105 VAL A N 1
ATOM 824 C CA . VAL A 1 104 ? 6.618 -18.272 110.610 1.00 15.25 105 VAL A CA 1
ATOM 825 C C . VAL A 1 104 ? 5.919 -17.190 111.372 1.00 15.21 105 VAL A C 1
ATOM 826 O O . VAL A 1 104 ? 4.745 -17.387 111.681 1.00 16.64 105 VAL A O 1
ATOM 830 N N . ASP A 1 105 ? 6.581 -16.153 111.738 1.00 14.89 106 ASP A N 1
ATOM 831 C CA . ASP A 1 105 ? 5.949 -14.967 112.358 1.00 15.29 106 ASP A CA 1
ATOM 832 C C . ASP A 1 105 ? 5.789 -13.913 111.281 1.00 15.55 106 ASP A C 1
ATOM 833 O O . ASP A 1 105 ? 6.780 -13.591 110.603 1.00 15.69 106 ASP A O 1
ATOM 838 N N . LEU A 1 106 ? 4.596 -13.467 111.037 1.00 16.04 107 LEU A N 1
ATOM 839 C CA . LEU A 1 106 ? 4.307 -12.375 110.091 1.00 16.87 107 LEU A CA 1
ATOM 840 C C . LEU A 1 106 ? 3.984 -11.128 110.904 1.00 17.38 107 LEU A C 1
ATOM 841 O O . LEU A 1 106 ? 3.153 -11.193 111.827 1.00 17.55 107 LEU A O 1
ATOM 846 N N . VAL A 1 107 ? 4.608 -10.009 110.573 1.00 17.03 108 VAL A N 1
ATOM 847 C CA . VAL A 1 107 ? 4.441 -8.755 111.331 1.00 17.25 108 VAL A CA 1
ATOM 848 C C . VAL A 1 107 ? 4.097 -7.673 110.345 1.00 17.09 108 VAL A C 1
ATOM 849 O O . VAL A 1 107 ? 4.957 -7.315 109.523 1.00 15.78 108 VAL A O 1
ATOM 853 N N . GLU A 1 108 ? 2.831 -7.301 110.343 1.00 17.92 109 GLU A N 1
ATOM 854 C CA . GLU A 1 108 ? 2.215 -6.373 109.339 1.00 18.74 109 GLU A CA 1
ATOM 855 C C . GLU A 1 108 ? 1.581 -5.232 110.141 1.00 19.27 109 GLU A C 1
ATOM 856 O O . GLU A 1 108 ? 0.782 -5.526 111.043 1.00 21.06 109 GLU A O 1
ATOM 862 N N . ILE A 1 109 ? 1.952 -4.002 109.871 1.00 20.61 110 ILE A N 1
ATOM 863 C CA . ILE A 1 109 ? 1.454 -2.813 110.601 1.00 22.62 110 ILE A CA 1
ATOM 864 C C . ILE A 1 109 ? -0.034 -2.542 110.366 1.00 22.52 110 ILE A C 1
ATOM 865 O O . ILE A 1 109 ? -0.657 -2.072 111.296 1.00 24.76 110 ILE A O 1
ATOM 870 N N . ASP A 1 110 ? -0.634 -2.911 109.225 1.00 21.11 111 ASP A N 1
ATOM 871 C CA . ASP A 1 110 ? -2.013 -2.542 108.809 1.00 20.29 111 ASP A CA 1
ATOM 872 C C . ASP A 1 110 ? -2.883 -3.802 108.812 1.00 20.70 111 ASP A C 1
ATOM 873 O O . ASP A 1 110 ? -2.850 -4.540 107.782 1.00 20.52 111 ASP A O 1
ATOM 878 N N . GLY A 1 111 ? -3.550 -4.093 109.932 1.00 21.54 112 GLY A N 1
ATOM 879 C CA . GLY A 1 111 ? -4.522 -5.197 110.113 1.00 21.45 112 GLY A CA 1
ATOM 880 C C . GLY A 1 111 ? -5.625 -5.178 109.079 1.00 21.67 112 GLY A C 1
ATOM 881 O O . GLY A 1 111 ? -5.997 -6.286 108.674 1.00 21.98 112 GLY A O 1
ATOM 882 N N . ARG A 1 112 ? -5.984 -4.028 108.479 1.00 21.58 113 ARG A N 1
ATOM 883 C CA . ARG A 1 112 ? -7.018 -4.020 107.422 1.00 21.96 113 ARG A CA 1
ATOM 884 C C . ARG A 1 112 ? -6.478 -4.694 106.144 1.00 21.07 113 ARG A C 1
ATOM 885 O O . ARG A 1 112 ? -7.289 -5.331 105.487 1.00 20.07 113 ARG A O 1
ATOM 893 N N . VAL A 1 113 ? -5.183 -4.662 105.840 1.00 19.85 114 VAL A N 1
ATOM 894 C CA . VAL A 1 113 ? -4.642 -5.328 104.630 1.00 19.08 114 VAL A CA 1
ATOM 895 C C . VAL A 1 113 ? -4.776 -6.838 104.798 1.00 19.76 114 VAL A C 1
ATOM 896 O O . VAL A 1 113 ? -5.257 -7.505 103.871 1.00 20.38 114 VAL A O 1
ATOM 900 N N . VAL A 1 114 ? -4.463 -7.377 105.970 1.00 21.02 115 VAL A N 1
ATOM 901 C CA . VAL A 1 114 ? -4.595 -8.836 106.276 1.00 22.42 115 VAL A CA 1
ATOM 902 C C . VAL A 1 114 ? -6.073 -9.271 106.200 1.00 22.76 115 VAL A C 1
ATOM 903 O O . VAL A 1 114 ? -6.389 -10.220 105.402 1.00 23.65 115 VAL A O 1
ATOM 907 N N . GLU A 1 115 ? -6.966 -8.567 106.892 1.00 22.99 116 GLU A N 1
ATOM 908 C CA . GLU A 1 115 ? -8.427 -8.888 106.912 1.00 24.40 116 GLU A CA 1
ATOM 909 C C . GLU A 1 115 ? -8.977 -8.892 105.461 1.00 23.17 116 GLU A C 1
ATOM 910 O O . GLU A 1 115 ? -9.561 -9.894 105.016 1.00 22.04 116 GLU A O 1
ATOM 916 N N . LEU A 1 116 ? -8.748 -7.813 104.700 1.00 22.20 117 LEU A N 1
ATOM 917 C CA . LEU A 1 116 ? -9.283 -7.639 103.334 1.00 21.48 117 LEU A CA 1
ATOM 918 C C . LEU A 1 116 ? -8.630 -8.671 102.442 1.00 21.08 117 LEU A C 1
ATOM 919 O O . LEU A 1 116 ? -9.324 -9.250 101.660 1.00 21.16 117 LEU A O 1
ATOM 924 N N . SER A 1 117 ? -7.379 -9.053 102.705 1.00 21.01 118 SER A N 1
ATOM 925 C CA . SER A 1 117 ? -6.697 -10.052 101.836 1.00 19.82 118 SER A CA 1
ATOM 926 C C . SER A 1 117 ? -7.247 -11.464 102.139 1.00 20.22 118 SER A C 1
ATOM 927 O O . SER A 1 117 ? -7.314 -12.306 101.212 1.00 19.16 118 SER A O 1
ATOM 930 N N . GLN A 1 118 ? -7.505 -11.733 103.409 1.00 20.63 119 GLN A N 1
ATOM 931 C CA . GLN A 1 118 ? -8.116 -13.008 103.864 1.00 23.49 119 GLN A CA 1
ATOM 932 C C . GLN A 1 118 ? -9.578 -13.126 103.339 1.00 24.30 119 GLN A C 1
ATOM 933 O O . GLN A 1 118 ? -9.976 -14.217 102.892 1.00 23.84 119 GLN A O 1
ATOM 939 N N . GLU A 1 119 ? -10.314 -12.010 103.270 1.00 25.17 120 GLU A N 1
ATOM 940 C CA . GLU A 1 119 ? -11.734 -11.978 102.787 1.00 26.43 120 GLU A CA 1
ATOM 941 C C . GLU A 1 119 ? -11.833 -12.084 101.247 1.00 24.63 120 GLU A C 1
ATOM 942 O O . GLU A 1 119 ? -12.712 -12.818 100.789 1.00 24.23 120 GLU A O 1
ATOM 948 N N . TYR A 1 120 ? -10.979 -11.418 100.472 1.00 22.26 121 TYR A N 1
ATOM 949 C CA . TYR A 1 120 ? -11.153 -11.334 99.007 1.00 21.50 121 TYR A CA 1
ATOM 950 C C . TYR A 1 120 ? -10.036 -12.026 98.247 1.00 21.00 121 TYR A C 1
ATOM 951 O O . TYR A 1 120 ? -10.295 -12.339 97.095 1.00 21.83 121 TYR A O 1
ATOM 960 N N . LEU A 1 121 ? -8.828 -12.180 98.809 1.00 20.73 122 LEU A N 1
ATOM 961 C CA . LEU A 1 121 ? -7.632 -12.652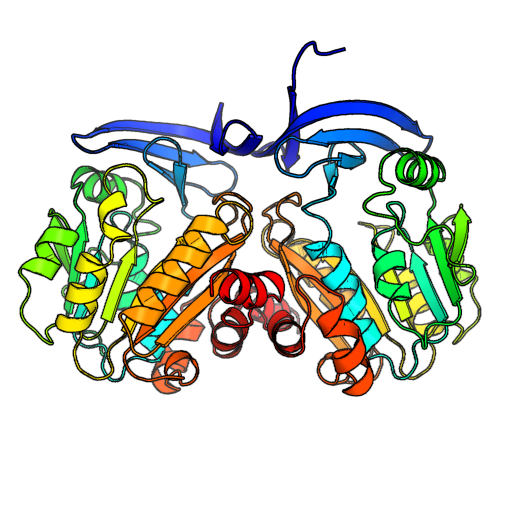 98.056 1.00 19.92 122 LEU A CA 1
ATOM 962 C C . LEU A 1 121 ? -7.156 -14.002 98.610 1.00 20.36 122 LEU A C 1
ATOM 963 O O . LEU A 1 121 ? -5.914 -14.277 98.398 1.00 19.96 122 LEU A O 1
ATOM 968 N N . GLY A 1 122 ? -8.082 -14.778 99.211 1.00 20.49 123 GLY A N 1
ATOM 969 C CA . GLY A 1 122 ? -7.917 -16.216 99.571 1.00 21.33 123 GLY A CA 1
ATOM 970 C C . GLY A 1 122 ? -7.252 -17.073 98.468 1.00 20.22 123 GLY A C 1
ATOM 971 O O . GLY A 1 122 ? -6.571 -17.968 98.829 1.00 18.92 123 GLY A O 1
ATOM 972 N N . ALA A 1 123 ? -7.396 -16.764 97.164 1.00 20.29 124 ALA A N 1
ATOM 973 C CA . ALA A 1 123 ? -6.792 -17.576 96.077 1.00 21.24 124 ALA A CA 1
ATOM 974 C C . ALA A 1 123 ? -5.295 -17.304 96.027 1.00 21.36 124 ALA A C 1
ATOM 975 O O . ALA A 1 123 ? -4.635 -18.064 95.404 1.00 22.20 124 ALA A O 1
ATOM 977 N N . ILE A 1 124 ? -4.798 -16.276 96.700 1.00 21.55 125 ILE A N 1
ATOM 978 C CA . ILE A 1 124 ? -3.347 -15.960 96.813 1.00 20.52 125 ILE A CA 1
ATOM 979 C C . ILE A 1 124 ? -2.860 -16.444 98.165 1.00 19.76 125 ILE A C 1
ATOM 980 O O . ILE A 1 124 ? -1.874 -17.215 98.190 1.00 17.09 125 ILE A O 1
ATOM 985 N N . GLY A 1 125 ? -3.526 -15.986 99.239 1.00 19.92 126 GLY A N 1
ATOM 986 C CA . GLY A 1 125 ? -3.228 -16.447 100.620 1.00 20.52 126 GLY A CA 1
ATOM 987 C C . GLY A 1 125 ? -3.933 -17.770 100.963 1.00 20.88 126 GLY A C 1
ATOM 988 O O . GLY A 1 125 ? -5.010 -17.721 101.614 1.00 22.96 126 GLY A O 1
ATOM 989 N N . THR A 1 126 ? -3.344 -18.899 100.567 1.00 20.66 127 THR A N 1
ATOM 990 C CA . THR A 1 126 ? -3.893 -20.283 100.721 1.00 21.68 127 THR A CA 1
ATOM 991 C C . THR A 1 126 ? -3.399 -20.877 102.031 1.00 21.90 127 THR A C 1
ATOM 992 O O . THR A 1 126 ? -3.845 -21.928 102.366 1.00 22.73 127 THR A O 1
ATOM 996 N N . ALA A 1 127 ? -2.551 -20.193 102.800 1.00 21.26 128 ALA A N 1
ATOM 997 C CA . ALA A 1 127 ? -1.922 -20.787 103.987 1.00 21.73 128 ALA A CA 1
ATOM 998 C C . ALA A 1 127 ? -2.294 -20.093 105.311 1.00 22.44 128 ALA A C 1
ATOM 999 O O . ALA A 1 127 ? -1.619 -20.367 106.253 1.00 22.35 128 ALA A O 1
ATOM 1001 N N . TRP A 1 128 ? -3.244 -19.151 105.381 1.00 23.82 129 TRP A N 1
ATOM 1002 C CA . TRP A 1 128 ? -3.691 -18.457 106.645 1.00 23.74 129 TRP A CA 1
ATOM 1003 C C . TRP A 1 128 ? -3.982 -19.425 107.798 1.00 24.71 129 TRP A C 1
ATOM 1004 O O . TRP A 1 128 ? -3.905 -18.996 108.911 1.00 25.55 129 TRP A O 1
ATOM 1015 N N . ALA A 1 129 ? -4.402 -20.643 107.520 1.00 25.42 130 ALA A N 1
ATOM 1016 C CA . ALA A 1 129 ? -4.865 -21.614 108.540 1.00 26.64 130 ALA A CA 1
ATOM 1017 C C . ALA A 1 129 ? -3.719 -22.579 108.891 1.00 24.94 130 ALA A C 1
ATOM 1018 O O . ALA A 1 129 ? -3.936 -23.531 109.596 1.00 26.75 130 ALA A O 1
ATOM 1020 N N . ASP A 1 130 ? -2.541 -22.408 108.328 1.00 23.07 131 ASP A N 1
ATOM 1021 C CA . ASP A 1 130 ? -1.441 -23.349 108.591 1.00 21.95 131 ASP A CA 1
ATOM 1022 C C . ASP A 1 130 ? -1.070 -23.098 110.058 1.00 22.26 131 ASP A C 1
ATOM 1023 O O . ASP A 1 130 ? -0.648 -22.007 110.389 1.00 21.13 131 ASP A O 1
ATOM 1028 N N . PRO A 1 131 ? -1.156 -24.114 110.971 1.00 23.22 132 PRO A N 1
ATOM 1029 C CA . PRO A 1 131 ? -0.921 -23.895 112.413 1.00 23.25 132 PRO A CA 1
ATOM 1030 C C . PRO A 1 131 ? 0.541 -23.405 112.714 1.00 21.81 132 PRO A C 1
ATOM 1031 O O . PRO A 1 131 ? 0.759 -22.869 113.739 1.00 21.44 132 PRO A O 1
ATOM 1035 N N . ARG A 1 132 ? 1.484 -23.479 111.756 1.00 20.25 133 ARG A N 1
ATOM 1036 C CA . ARG A 1 132 ? 2.861 -22.914 111.897 1.00 19.18 133 ARG A CA 1
ATOM 1037 C C . ARG A 1 132 ? 2.878 -21.387 111.724 1.00 18.93 133 ARG A C 1
ATOM 1038 O O . ARG A 1 132 ? 3.892 -20.787 111.997 1.00 19.07 133 ARG A O 1
ATOM 1046 N N . LEU A 1 133 ? 1.802 -20.734 111.310 1.00 19.24 134 LEU A N 1
ATOM 1047 C CA . LEU A 1 133 ? 1.857 -19.298 110.990 1.00 18.84 134 LEU A CA 1
ATOM 1048 C C . LEU A 1 133 ? 1.284 -18.504 112.146 1.00 19.19 134 LEU A C 1
ATOM 1049 O O . LEU A 1 133 ? 0.319 -18.891 112.702 1.00 18.57 134 LEU A O 1
ATOM 1054 N N . ASN A 1 134 ? 2.003 -17.503 112.585 1.00 19.79 135 ASN A N 1
ATOM 1055 C CA . ASN A 1 134 ? 1.544 -16.593 113.665 1.00 21.50 135 ASN A CA 1
ATOM 1056 C C . ASN A 1 134 ? 1.554 -15.179 113.125 1.00 20.57 135 ASN A C 1
ATOM 1057 O O . ASN A 1 134 ? 2.659 -14.629 112.842 1.00 20.58 135 ASN A O 1
ATOM 1062 N N . VAL A 1 135 ? 0.389 -14.617 113.073 1.00 20.50 136 VAL A N 1
ATOM 1063 C CA . VAL A 1 135 ? 0.155 -13.316 112.489 1.00 21.16 136 VAL A CA 1
ATOM 1064 C C . VAL A 1 135 ? 0.120 -12.312 113.628 1.00 21.98 136 VAL A C 1
ATOM 1065 O O . VAL A 1 135 ? -0.609 -12.541 114.509 1.00 22.99 136 VAL A O 1
ATOM 1069 N N . LYS A 1 136 ? 0.984 -11.309 113.612 1.00 23.04 137 LYS A N 1
ATOM 1070 C CA . LYS A 1 136 ? 1.073 -10.196 114.590 1.00 26.46 137 LYS A CA 1
ATOM 1071 C C . LYS A 1 136 ? 0.870 -8.883 113.834 1.00 25.32 137 LYS A C 1
ATOM 1072 O O . LYS A 1 136 ? 1.501 -8.722 112.749 1.00 27.04 137 LYS A O 1
ATOM 1078 N N . ILE A 1 137 ? -0.074 -8.073 114.291 1.00 24.09 138 ILE A N 1
ATOM 1079 C CA . ILE A 1 137 ? -0.377 -6.703 113.802 1.00 24.01 138 ILE A CA 1
ATOM 1080 C C . ILE A 1 137 ? 0.483 -5.756 114.643 1.00 24.25 138 ILE A C 1
ATOM 1081 O O . ILE A 1 137 ? 0.356 -5.792 115.808 1.00 26.60 138 ILE A O 1
ATOM 1086 N N . GLY A 1 138 ? 1.441 -5.080 114.025 1.00 23.55 139 GLY A N 1
ATOM 1087 C CA . GLY A 1 138 ? 2.394 -4.177 114.695 1.00 23.29 139 GLY A CA 1
ATOM 1088 C C . GLY A 1 138 ? 3.504 -3.710 113.763 1.00 22.16 139 GLY A C 1
ATOM 1089 O O . GLY A 1 138 ? 3.581 -4.131 112.574 1.00 20.66 139 GLY A O 1
ATOM 1090 N N . ASP A 1 139 ? 4.343 -2.807 114.265 1.00 22.83 140 ASP A N 1
ATOM 1091 C CA . ASP A 1 139 ? 5.433 -2.176 113.519 1.00 22.53 140 ASP A CA 1
ATOM 1092 C C . ASP A 1 139 ? 6.542 -3.213 113.357 1.00 22.34 140 ASP A C 1
ATOM 1093 O O . ASP A 1 139 ? 7.154 -3.544 114.338 1.00 20.93 140 ASP A O 1
ATOM 1098 N N . GLY A 1 140 ? 6.879 -3.566 112.099 1.00 22.68 141 GLY A N 1
ATOM 1099 C CA . GLY A 1 140 ? 7.941 -4.525 111.774 1.00 22.12 141 GLY A CA 1
ATOM 1100 C C . GLY A 1 140 ? 9.331 -4.076 112.157 1.00 22.90 141 GLY A C 1
ATOM 1101 O O . GLY A 1 140 ? 10.193 -5.016 112.466 1.00 21.05 141 GLY A O 1
ATOM 1102 N N . ILE A 1 141 ? 9.577 -2.767 112.063 1.00 23.51 142 ILE A N 1
ATOM 1103 C CA . ILE A 1 141 ? 10.882 -2.100 112.382 1.00 25.54 142 ILE A CA 1
ATOM 1104 C C . ILE A 1 141 ? 11.107 -2.256 113.901 1.00 24.49 142 ILE A C 1
ATOM 1105 O O . ILE A 1 141 ? 12.149 -2.742 114.244 1.00 24.13 142 ILE A O 1
ATOM 1110 N N . ALA A 1 142 ? 10.147 -1.876 114.737 1.00 23.15 143 ALA A N 1
ATOM 1111 C CA . ALA A 1 142 ? 10.208 -2.003 116.203 1.00 22.92 143 ALA A CA 1
ATOM 1112 C C . ALA A 1 142 ? 10.397 -3.495 116.495 1.00 21.32 143 ALA A C 1
ATOM 1113 O O . ALA A 1 142 ? 11.144 -3.836 117.360 1.00 20.36 143 ALA A O 1
ATOM 1115 N N . PHE A 1 143 ? 9.742 -4.366 115.774 1.00 20.45 144 PHE A N 1
ATOM 1116 C CA . PHE A 1 143 ? 9.794 -5.806 116.142 1.00 19.87 144 PHE A CA 1
ATOM 1117 C C . PHE A 1 143 ? 11.249 -6.294 116.088 1.00 19.28 144 PHE A C 1
ATOM 1118 O O . PHE A 1 143 ? 11.705 -6.884 117.130 1.00 18.83 144 PHE A O 1
ATOM 1126 N N . VAL A 1 144 ? 11.986 -6.030 114.992 1.00 18.85 145 VAL A N 1
ATOM 1127 C CA . VAL A 1 144 ? 13.390 -6.486 114.852 1.00 19.32 145 VAL A CA 1
ATOM 1128 C C . VAL A 1 144 ? 14.333 -5.778 115.801 1.00 20.74 145 VAL A C 1
ATOM 1129 O O . VAL A 1 144 ? 15.308 -6.392 116.135 1.00 21.71 145 VAL A O 1
ATOM 1133 N N . GLN A 1 145 ? 14.005 -4.614 116.303 1.00 22.67 146 GLN A N 1
ATOM 1134 C CA . GLN A 1 145 ? 14.801 -3.846 117.271 1.00 25.87 146 GLN A CA 1
ATOM 1135 C C . GLN A 1 145 ? 14.599 -4.506 118.628 1.00 24.09 146 GLN A C 1
ATOM 1136 O O . GLN A 1 145 ? 15.570 -4.618 119.357 1.00 24.38 146 GLN A O 1
ATOM 1142 N N . THR A 1 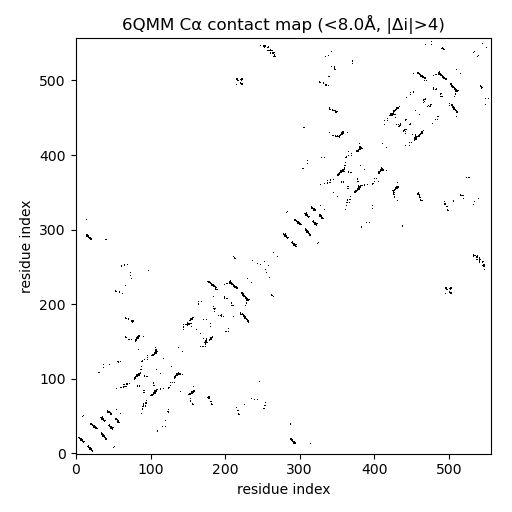146 ? 13.444 -5.112 118.864 1.00 22.66 147 THR A N 1
ATOM 1143 C CA . THR A 1 146 ? 13.001 -5.650 120.165 1.00 22.77 147 THR A CA 1
ATOM 1144 C C . THR A 1 146 ? 13.160 -7.191 120.223 1.00 20.53 147 THR A C 1
ATOM 1145 O O . THR A 1 146 ? 13.172 -7.736 121.306 1.00 22.28 147 THR A O 1
ATOM 1149 N N . ALA A 1 147 ? 13.459 -7.862 119.127 1.00 17.96 148 ALA A N 1
ATOM 1150 C CA . ALA A 1 147 ? 13.548 -9.344 119.013 1.00 16.40 148 ALA A CA 1
ATOM 1151 C C . ALA A 1 147 ? 14.863 -9.826 119.634 1.00 16.14 148 ALA A C 1
ATOM 1152 O O . ALA A 1 147 ? 15.849 -9.109 119.593 1.00 15.30 148 ALA A O 1
ATOM 1154 N N . PRO A 1 148 ? 14.912 -11.092 120.130 1.00 15.68 149 PRO A N 1
ATOM 1155 C CA . PRO A 1 148 ? 16.140 -11.687 120.653 1.00 15.62 149 PRO A CA 1
ATOM 1156 C C . PRO A 1 148 ? 17.251 -11.830 119.600 1.00 15.21 149 PRO A C 1
ATOM 1157 O O . PRO A 1 148 ? 16.908 -12.020 118.382 1.00 14.39 149 PRO A O 1
ATOM 1161 N N . ASP A 1 149 ? 18.528 -11.753 120.042 1.00 15.81 150 ASP A N 1
ATOM 1162 C CA . ASP A 1 149 ? 19.717 -12.114 119.215 1.00 16.30 150 ASP A CA 1
ATOM 1163 C C . ASP A 1 149 ? 19.490 -13.536 118.689 1.00 15.47 150 ASP A C 1
ATOM 1164 O O . ASP A 1 149 ? 18.867 -14.361 119.410 1.00 15.24 150 ASP A O 1
ATOM 1169 N N . ALA A 1 150 ? 19.914 -13.745 117.451 1.00 14.86 151 ALA A N 1
ATOM 1170 C CA . ALA A 1 150 ? 20.019 -15.050 116.770 1.00 14.72 151 ALA A CA 1
ATOM 1171 C C . ALA A 1 150 ? 18.719 -15.824 116.992 1.00 14.68 151 ALA A C 1
ATOM 1172 O O . ALA A 1 150 ? 18.766 -16.963 117.483 1.00 15.32 151 ALA A O 1
ATOM 1174 N N . SER A 1 151 ? 17.551 -15.233 116.684 1.00 14.10 152 SER A N 1
ATOM 1175 C CA . SER A 1 151 ? 16.246 -15.901 116.947 1.00 13.99 152 SER A CA 1
ATOM 1176 C C . SER A 1 151 ? 15.591 -16.424 115.674 1.00 13.34 152 SER A C 1
ATOM 1177 O O . SER A 1 151 ? 14.674 -17.229 115.803 1.00 12.85 152 SER A O 1
ATOM 1180 N N . TYR A 1 152 ? 15.979 -15.970 114.475 1.00 12.79 153 TYR A N 1
ATOM 1181 C CA . TYR A 1 152 ? 15.334 -16.401 113.203 1.00 12.62 153 TYR A CA 1
ATOM 1182 C C . TYR A 1 152 ? 16.358 -16.910 112.194 1.00 12.59 153 TYR A C 1
ATOM 1183 O O . TYR A 1 152 ? 17.451 -16.354 112.147 1.00 12.44 153 TYR A O 1
ATOM 1192 N N . ASP A 1 153 ? 16.045 -17.995 111.464 1.00 13.03 154 ASP A N 1
ATOM 1193 C CA . ASP A 1 153 ? 16.921 -18.510 110.358 1.00 12.89 154 ASP A CA 1
ATOM 1194 C C . ASP A 1 153 ? 16.830 -17.645 109.084 1.00 12.38 154 ASP A C 1
ATOM 1195 O O . ASP A 1 153 ? 17.812 -17.605 108.299 1.00 11.91 154 ASP A O 1
ATOM 1200 N N . VAL A 1 154 ? 15.676 -17.003 108.834 1.00 11.80 155 VAL A N 1
ATOM 1201 C CA . VAL A 1 154 ? 15.433 -16.217 107.615 1.00 11.42 155 VAL A CA 1
ATOM 1202 C C . VAL A 1 154 ? 14.652 -14.997 108.018 1.00 11.35 155 VAL A C 1
ATOM 1203 O O . VAL A 1 154 ? 13.641 -15.163 108.757 1.00 11.46 155 VAL A O 1
ATOM 1207 N N . ILE A 1 155 ? 14.995 -13.876 107.428 1.00 11.07 156 ILE A N 1
ATOM 1208 C CA . ILE A 1 155 ? 14.195 -12.647 107.597 1.00 11.05 156 ILE A CA 1
ATOM 1209 C C . ILE A 1 155 ? 13.798 -12.168 106.198 1.00 11.25 156 ILE A C 1
ATOM 1210 O O . ILE A 1 155 ? 14.740 -11.928 105.409 1.00 10.59 156 ILE A O 1
ATOM 1215 N N . LEU A 1 156 ? 12.510 -11.995 105.908 1.00 11.35 157 LEU A N 1
ATOM 1216 C CA . LEU A 1 156 ? 12.048 -11.554 104.578 1.00 12.03 157 LEU A CA 1
ATOM 1217 C C . LEU A 1 156 ? 11.309 -10.247 104.755 1.00 13.28 157 LEU A C 1
ATOM 1218 O O . LEU A 1 156 ? 10.345 -10.248 105.545 1.00 15.13 157 LEU A O 1
ATOM 1223 N N . VAL A 1 157 ? 11.783 -9.179 104.164 1.00 13.74 158 VAL A N 1
ATOM 1224 C CA . VAL A 1 157 ? 11.033 -7.904 104.090 1.00 15.83 158 VAL A CA 1
ATOM 1225 C C . VAL A 1 157 ? 10.186 -7.970 102.808 1.00 17.06 158 VAL A C 1
ATOM 1226 O O . VAL A 1 157 ? 10.732 -8.007 101.698 1.00 16.85 158 VAL A O 1
ATOM 1230 N N . ASP A 1 158 ? 8.894 -7.933 102.988 1.00 17.80 159 ASP A N 1
ATOM 1231 C CA . ASP A 1 158 ? 7.841 -7.953 101.968 1.00 19.63 159 ASP A CA 1
ATOM 1232 C C . ASP A 1 158 ? 7.035 -6.669 102.107 1.00 22.91 159 ASP A C 1
ATOM 1233 O O . ASP A 1 158 ? 5.823 -6.725 102.574 1.00 22.58 159 ASP A O 1
ATOM 1238 N N . GLY A 1 159 ? 7.693 -5.561 101.780 1.00 30.99 160 GLY A N 1
ATOM 1239 C CA . GLY A 1 159 ? 7.147 -4.178 101.891 1.00 37.06 160 GLY A CA 1
ATOM 1240 C C . GLY A 1 159 ? 8.213 -3.161 101.470 1.00 45.20 160 GLY A C 1
ATOM 1241 O O . GLY A 1 159 ? 9.389 -3.659 101.106 1.00 51.45 160 GLY A O 1
ATOM 1242 N N . SER A 1 160 ? 7.868 -1.850 101.405 1.00 46.92 161 SER A N 1
ATOM 1243 C CA . SER A 1 160 ? 8.806 -0.747 100.982 1.00 49.78 161 SER A CA 1
ATOM 1244 C C . SER A 1 160 ? 8.264 0.661 101.317 1.00 47.85 161 SER A C 1
ATOM 1245 O O . SER A 1 160 ? 9.158 1.579 101.448 1.00 54.38 161 SER A O 1
ATOM 1248 N N . GLY A 1 165 ? 14.729 7.034 104.400 1.00 47.20 169 GLY A N 1
ATOM 1249 C CA . GLY A 1 165 ? 13.656 6.013 104.400 1.00 48.43 169 GLY A CA 1
ATOM 1250 C C . GLY A 1 165 ? 13.691 5.180 105.684 1.00 50.75 169 GLY A C 1
ATOM 1251 O O . GLY A 1 165 ? 14.750 5.177 106.348 1.00 53.27 169 GLY A O 1
ATOM 1252 N N . LEU A 1 166 ? 12.593 4.488 106.033 1.00 51.97 170 LEU A N 1
ATOM 1253 C CA . LEU A 1 166 ? 12.389 3.771 107.343 1.00 49.92 170 LEU A CA 1
ATOM 1254 C C . LEU A 1 166 ? 13.158 2.430 107.379 1.00 45.71 170 LEU A C 1
ATOM 1255 O O . LEU A 1 166 ? 13.607 2.036 108.483 1.00 44.51 170 LEU A O 1
ATOM 1260 N N . PHE A 1 167 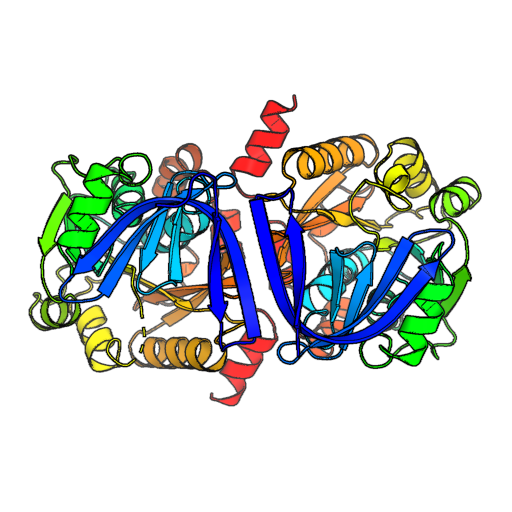? 13.422 1.779 106.233 1.00 45.18 171 PHE A N 1
ATOM 1261 C CA . PHE A 1 167 ? 14.452 0.683 106.127 1.00 39.96 171 PHE A CA 1
ATOM 1262 C C . PHE A 1 167 ? 15.866 1.300 105.989 1.00 38.33 171 PHE A C 1
ATOM 1263 O O . PHE A 1 167 ? 16.505 1.328 104.907 1.00 35.10 171 PHE A O 1
ATOM 1271 N N . ASN A 1 168 ? 16.366 1.818 107.131 1.00 34.27 172 ASN A N 1
ATOM 1272 C CA . ASN A 1 168 ? 17.702 2.439 107.242 1.00 30.91 172 ASN A CA 1
ATOM 1273 C C . ASN A 1 168 ? 18.717 1.435 107.786 1.00 26.95 172 ASN A C 1
ATOM 1274 O O . ASN A 1 168 ? 18.418 0.251 108.136 1.00 25.13 172 ASN A O 1
ATOM 1279 N N . ARG A 1 169 ? 19.919 1.920 107.914 1.00 26.80 173 ARG A N 1
ATOM 1280 C CA . ARG A 1 169 ? 21.051 1.105 108.374 1.00 27.23 173 ARG A CA 1
ATOM 1281 C C . ARG A 1 169 ? 20.782 0.417 109.741 1.00 24.31 173 ARG A C 1
ATOM 1282 O O . ARG A 1 169 ? 21.173 -0.690 109.855 1.00 22.78 173 ARG A O 1
ATOM 1290 N N . GLU A 1 170 ? 20.185 1.082 110.719 1.00 23.63 174 GLU A N 1
ATOM 1291 C CA . GLU A 1 170 ? 19.984 0.565 112.085 1.00 24.58 174 GLU A CA 1
ATOM 1292 C C . GLU A 1 170 ? 19.037 -0.617 111.950 1.00 21.40 174 GLU A C 1
ATOM 1293 O O . GLU A 1 170 ? 19.256 -1.584 112.582 1.00 19.83 174 GLU A O 1
ATOM 1299 N N . PHE A 1 171 ? 18.031 -0.513 111.093 1.00 19.57 175 PHE A N 1
ATOM 1300 C CA . PHE A 1 171 ? 17.087 -1.634 110.826 1.00 18.17 175 PHE A CA 1
ATOM 1301 C C . PHE A 1 171 ? 17.872 -2.854 110.335 1.00 17.58 175 PHE A C 1
ATOM 1302 O O . PHE A 1 171 ? 17.641 -3.926 110.867 1.00 16.92 175 PHE A O 1
ATOM 1310 N N . TYR A 1 172 ? 18.724 -2.692 109.318 1.00 17.14 176 TYR A N 1
ATOM 1311 C CA . TYR A 1 172 ? 19.453 -3.810 108.700 1.00 17.30 176 TYR A CA 1
ATOM 1312 C C . TYR A 1 172 ? 20.438 -4.391 109.685 1.00 16.95 176 TYR A C 1
ATOM 1313 O O . TYR A 1 172 ? 20.527 -5.565 109.691 1.00 15.01 176 TYR A O 1
ATOM 1322 N N . GLU A 1 173 ? 21.134 -3.577 110.472 1.00 18.75 177 GLU A N 1
ATOM 1323 C CA . GLU A 1 173 ? 21.983 -4.074 111.607 1.00 20.34 177 GLU A CA 1
ATOM 1324 C C . GLU A 1 173 ? 21.170 -4.926 112.611 1.00 18.73 177 GLU A C 1
ATOM 1325 O O . GLU A 1 173 ? 21.710 -5.904 113.099 1.00 18.49 177 GLU A O 1
ATOM 1331 N N . ASN A 1 174 ? 19.955 -4.526 112.981 1.00 17.27 178 ASN A N 1
ATOM 1332 C CA . ASN A 1 174 ? 19.103 -5.384 113.850 1.00 17.04 178 ASN A CA 1
ATOM 1333 C C . ASN A 1 174 ? 18.812 -6.734 113.167 1.00 15.80 178 ASN A C 1
ATOM 1334 O O . ASN A 1 174 ? 18.767 -7.754 113.844 1.00 15.18 178 ASN A O 1
ATOM 1339 N N . CYS A 1 175 ? 18.578 -6.711 111.870 1.00 15.47 179 CYS A N 1
ATOM 1340 C CA . CYS A 1 175 ? 18.261 -7.898 111.074 1.00 15.51 179 CYS A CA 1
ATOM 1341 C C . CYS A 1 175 ? 19.439 -8.834 111.249 1.00 16.04 179 CYS A C 1
ATOM 1342 O O . CYS A 1 175 ? 19.190 -9.994 111.575 1.00 14.98 179 CYS A O 1
ATOM 1345 N N . ARG A 1 176 ? 20.673 -8.338 111.169 1.00 17.48 180 ARG A N 1
ATOM 1346 C CA . ARG A 1 176 ? 21.906 -9.214 111.201 1.00 17.90 180 ARG A CA 1
ATOM 1347 C C . ARG A 1 176 ? 22.020 -9.758 112.596 1.00 17.16 180 ARG A C 1
ATOM 1348 O O . ARG A 1 176 ? 22.181 -10.916 112.732 1.00 17.30 180 ARG A O 1
ATOM 1356 N N . ARG A 1 177 ? 21.898 -8.896 113.604 1.00 16.86 181 ARG A N 1
ATOM 1357 C CA . ARG A 1 177 ? 21.780 -9.325 115.024 1.00 16.77 181 ARG A CA 1
ATOM 1358 C C . ARG A 1 177 ? 20.729 -10.436 115.226 1.00 16.33 181 ARG A C 1
ATOM 1359 O O . ARG A 1 177 ? 20.994 -11.358 115.960 1.00 16.58 181 ARG A O 1
ATOM 1367 N N . VAL A 1 178 ? 19.511 -10.260 114.743 1.00 16.13 182 VAL A N 1
ATOM 1368 C CA . VAL A 1 178 ? 18.414 -11.238 114.957 1.00 15.82 182 VAL A CA 1
ATOM 1369 C C . VAL A 1 178 ? 18.619 -12.508 114.115 1.00 15.57 182 VAL A C 1
ATOM 1370 O O . VAL A 1 178 ? 17.996 -13.525 114.432 1.00 15.16 182 VAL A O 1
ATOM 1374 N N . LEU A 1 179 ? 19.422 -12.495 113.055 1.00 15.24 183 LEU A N 1
ATOM 1375 C CA . LEU A 1 179 ? 19.539 -13.699 112.222 1.00 16.04 183 LEU A CA 1
ATOM 1376 C C . LEU A 1 179 ? 20.400 -14.741 112.985 1.00 16.87 183 LEU A C 1
ATOM 1377 O O . LEU A 1 179 ? 21.372 -14.442 113.546 1.00 16.26 183 LEU A O 1
ATOM 1382 N N . LYS A 1 180 ? 20.107 -16.006 112.842 1.00 19.37 184 LYS A N 1
ATOM 1383 C CA . LYS A 1 180 ? 20.949 -17.099 113.409 1.00 20.85 184 LYS A CA 1
ATOM 1384 C C . LYS A 1 180 ? 22.141 -17.334 112.490 1.00 21.38 184 LYS A C 1
ATOM 1385 O O . LYS A 1 180 ? 22.084 -16.974 111.301 1.00 21.53 184 LYS A O 1
ATOM 1391 N N . PRO A 1 181 ? 23.260 -17.923 112.987 1.00 22.61 185 PRO A N 1
ATOM 1392 C CA . PRO A 1 181 ? 24.339 -18.341 112.096 1.00 21.58 185 PRO A CA 1
ATOM 1393 C C . PRO A 1 181 ? 23.828 -19.250 110.982 1.00 19.10 185 PRO A C 1
ATOM 1394 O O . PRO A 1 181 ? 22.876 -20.076 111.117 1.00 19.45 185 PRO A O 1
ATOM 1398 N N . GLY A 1 182 ? 24.346 -18.941 109.811 1.00 17.65 186 GLY A N 1
ATOM 1399 C CA . GLY A 1 182 ? 23.935 -19.582 108.555 1.00 16.32 186 GLY A CA 1
ATOM 1400 C C . GLY A 1 182 ? 22.697 -18.952 107.921 1.00 15.35 186 GLY A C 1
ATOM 1401 O O . GLY A 1 182 ? 22.280 -19.458 106.899 1.00 14.69 186 GLY A O 1
ATOM 1402 N N . GLY A 1 183 ? 22.118 -17.903 108.526 1.00 15.04 187 GLY A N 1
ATOM 1403 C CA . GLY A 1 183 ? 20.796 -17.381 108.158 1.00 14.28 187 GLY A CA 1
ATOM 1404 C C . GLY A 1 183 ? 20.870 -16.413 107.014 1.00 13.95 187 GLY A C 1
ATOM 1405 O O . GLY A 1 183 ? 21.982 -16.043 106.641 1.00 14.91 187 GLY A O 1
ATOM 1406 N N . VAL A 1 184 ? 19.717 -16.091 106.424 1.00 12.89 188 VAL A N 1
ATOM 1407 C CA . VAL A 1 184 ? 19.581 -15.256 105.221 1.00 12.11 188 VAL A CA 1
ATOM 1408 C C . VAL A 1 184 ? 18.583 -14.178 105.489 1.00 12.24 188 VAL A C 1
ATOM 1409 O O . VAL A 1 184 ? 17.423 -14.467 105.993 1.00 12.04 188 VAL A O 1
ATOM 1413 N N . PHE A 1 185 ? 18.949 -13.005 104.993 1.00 12.24 189 PHE A N 1
ATOM 1414 C CA . PHE A 1 185 ? 18.072 -11.829 104.868 1.00 12.10 189 PHE A CA 1
ATOM 1415 C C . PHE A 1 185 ? 17.723 -11.668 103.398 1.00 12.44 189 PHE A C 1
ATOM 1416 O O . PHE A 1 185 ? 18.596 -11.852 102.468 1.00 12.10 189 PHE A O 1
ATOM 1424 N N . ALA A 1 186 ? 16.473 -11.340 103.095 1.00 12.66 190 ALA A N 1
ATOM 1425 C CA . ALA A 1 186 ? 16.124 -10.981 101.711 1.00 12.91 190 ALA A CA 1
ATOM 1426 C C . ALA A 1 186 ? 15.017 -9.972 101.697 1.00 12.74 190 ALA A C 1
ATOM 1427 O O . ALA A 1 186 ? 14.170 -10.048 102.598 1.00 12.37 190 ALA A O 1
ATOM 1429 N N . SER A 1 187 ? 15.095 -9.037 100.766 1.00 13.17 191 SER A N 1
ATOM 1430 C CA . SER A 1 187 ? 13.969 -8.145 100.430 1.00 14.05 191 SER A CA 1
ATOM 1431 C C . SER A 1 187 ? 13.903 -7.731 98.956 1.00 13.78 191 SER A C 1
ATOM 1432 O O . SER A 1 187 ? 14.847 -7.897 98.267 1.00 12.51 191 SER A O 1
ATOM 1435 N N . GLN A 1 188 ? 12.784 -7.181 98.543 1.00 13.61 192 GLN A N 1
ATOM 1436 C CA . GLN A 1 188 ? 12.653 -6.463 97.272 1.00 14.75 192 GLN A CA 1
ATOM 1437 C C . GLN A 1 188 ? 13.688 -5.350 97.244 1.00 14.81 192 GLN A C 1
ATOM 1438 O O . GLN A 1 188 ? 14.141 -4.850 98.300 1.00 14.95 192 GLN A O 1
ATOM 1444 N N . ALA A 1 189 ? 14.165 -5.006 96.049 1.00 14.61 193 ALA A N 1
ATOM 1445 C CA . ALA A 1 189 ? 15.266 -4.040 95.951 1.00 14.11 193 ALA A CA 1
ATOM 1446 C C . ALA A 1 189 ? 14.978 -3.044 94.814 1.00 14.24 193 ALA A C 1
ATOM 1447 O O . ALA A 1 189 ? 15.917 -2.352 94.369 1.00 14.66 193 ALA A O 1
ATOM 1449 N N . GLU A 1 190 ? 13.699 -2.787 94.594 1.00 14.78 194 GLU A N 1
ATOM 1450 C CA . GLU A 1 190 ? 13.125 -1.816 93.602 1.00 15.85 194 GLU A CA 1
ATOM 1451 C C . GLU A 1 190 ? 13.514 -2.262 92.183 1.00 15.84 194 GLU A C 1
ATOM 1452 O O . GLU A 1 190 ? 13.744 -3.436 92.001 1.00 17.77 194 GLU A O 1
ATOM 1458 N N . SER A 1 191 ? 13.386 -1.361 91.189 1.00 15.99 195 SER A N 1
ATOM 1459 C CA . SER A 1 191 ? 13.681 -1.558 89.754 1.00 14.86 195 SER A CA 1
ATOM 1460 C C . SER A 1 191 ? 15.043 -1.003 89.439 1.00 14.79 195 SER A C 1
ATOM 1461 O O . SER A 1 191 ? 15.322 0.147 89.740 1.00 14.18 195 SER A O 1
ATOM 1464 N N . PRO A 1 192 ? 15.892 -1.785 88.756 1.00 14.23 196 PRO A N 1
ATOM 1465 C CA . PRO A 1 192 ? 17.107 -1.198 88.231 1.00 14.70 196 PRO A CA 1
ATOM 1466 C C . PRO A 1 192 ? 16.758 -0.234 87.086 1.00 15.28 196 PRO A C 1
ATOM 1467 O O . PRO A 1 192 ? 17.667 0.423 86.636 1.00 14.78 196 PRO A O 1
ATOM 1471 N N . ASP A 1 193 ? 15.536 -0.294 86.524 1.00 15.60 197 ASP A N 1
ATOM 1472 C CA . ASP A 1 193 ? 15.144 0.566 85.375 1.00 16.60 197 ASP A CA 1
ATOM 1473 C C . ASP A 1 193 ? 14.604 1.865 86.036 1.00 17.74 197 ASP A C 1
ATOM 1474 O O . ASP A 1 193 ? 15.123 2.929 85.845 1.00 17.01 197 ASP A O 1
ATOM 1479 N N . SER A 1 194 ? 13.557 1.753 86.848 1.00 17.77 198 SER A N 1
ATOM 1480 C CA . SER A 1 194 ? 12.776 2.918 87.364 1.00 18.72 198 SER A CA 1
ATOM 1481 C C . SER A 1 194 ? 13.367 3.544 88.628 1.00 19.41 198 SER A C 1
ATOM 1482 O O . SER A 1 194 ? 12.986 4.749 88.917 1.00 22.48 198 SER A O 1
ATOM 1485 N N . PHE A 1 195 ? 14.192 2.814 89.410 1.00 17.50 199 PHE A N 1
ATOM 1486 C CA . PHE A 1 195 ? 14.744 3.329 90.686 1.00 16.72 199 PHE A CA 1
ATOM 1487 C C . PHE A 1 195 ? 16.214 2.960 90.883 1.00 16.44 199 PHE A C 1
ATOM 1488 O O . PHE A 1 195 ? 16.544 2.385 91.979 1.00 15.01 199 PHE A O 1
ATOM 1496 N N . LEU A 1 196 ? 17.049 3.205 89.885 1.00 15.86 200 LEU A N 1
ATOM 1497 C CA . LEU A 1 196 ? 18.398 2.667 89.882 1.00 16.14 200 LEU A CA 1
ATOM 1498 C C . LEU A 1 196 ? 19.185 3.176 91.092 1.00 16.47 200 LEU A C 1
ATOM 1499 O O . LEU A 1 196 ? 19.936 2.408 91.739 1.00 14.82 200 LEU A O 1
ATOM 1504 N N . ALA A 1 197 ? 19.161 4.491 91.288 1.00 16.88 201 ALA A N 1
ATOM 1505 C CA . ALA A 1 197 ? 19.953 5.102 92.357 1.00 17.37 201 ALA A CA 1
ATOM 1506 C C . ALA A 1 197 ? 19.584 4.454 93.707 1.00 16.68 201 ALA A C 1
ATOM 1507 O O . ALA A 1 197 ? 20.465 4.222 94.502 1.00 15.63 201 ALA A O 1
ATOM 1509 N N . VAL A 1 198 ? 18.297 4.236 93.992 1.00 17.68 202 VAL A N 1
ATOM 1510 C CA . VAL A 1 198 ? 17.869 3.599 95.287 1.00 17.36 202 VAL A CA 1
ATOM 1511 C C . VAL A 1 198 ? 18.293 2.137 95.219 1.00 16.37 202 VAL A C 1
ATOM 1512 O O . VAL A 1 198 ? 18.740 1.574 96.198 1.00 15.98 202 VAL A O 1
ATOM 1516 N N . HIS A 1 199 ? 18.161 1.495 94.068 1.00 15.40 203 HIS A N 1
ATOM 1517 C CA . HIS A 1 199 ? 18.683 0.115 93.924 1.00 14.57 203 HIS A CA 1
ATOM 1518 C C . HIS A 1 199 ? 20.143 0.005 94.386 1.00 14.09 203 HIS A C 1
ATOM 1519 O O . HIS A 1 199 ? 20.506 -0.843 95.238 1.00 13.47 203 HIS A O 1
ATOM 1526 N N . LEU A 1 200 ? 21.005 0.812 93.856 1.00 15.20 204 LEU A N 1
ATOM 1527 C CA . LEU A 1 200 ? 22.447 0.733 94.162 1.00 16.24 204 LEU A CA 1
ATOM 1528 C C . LEU A 1 200 ? 22.697 1.060 95.644 1.00 16.92 204 LEU A C 1
ATOM 1529 O O . LEU A 1 200 ? 23.605 0.444 96.223 1.00 15.17 204 LEU A O 1
ATOM 1534 N N . GLU A 1 201 ? 21.941 2.000 96.199 1.00 17.99 205 GLU A N 1
ATOM 1535 C CA . GLU A 1 201 ? 22.165 2.453 97.593 1.00 20.63 205 GLU A CA 1
ATOM 1536 C C . GLU A 1 201 ? 21.790 1.320 98.521 1.00 18.35 205 GLU A C 1
ATOM 1537 O O . GLU A 1 201 ? 22.437 1.131 99.462 1.00 17.74 205 GLU A O 1
ATOM 1543 N N . MET A 1 202 ? 20.770 0.590 98.192 1.00 16.49 206 MET A N 1
ATOM 1544 C CA . MET A 1 202 ? 20.362 -0.538 99.058 1.00 17.31 206 MET A CA 1
ATOM 1545 C C . MET A 1 202 ? 21.439 -1.623 99.040 1.00 16.18 206 MET A C 1
ATOM 1546 O O . MET A 1 202 ? 21.713 -2.220 100.073 1.00 15.48 206 MET A O 1
ATOM 1551 N N . ILE A 1 203 ? 21.988 -1.932 97.863 1.00 15.87 207 ILE A N 1
ATOM 1552 C CA . ILE A 1 203 ? 23.105 -2.924 97.726 1.00 15.77 207 ILE A CA 1
ATOM 1553 C C . ILE A 1 203 ? 24.287 -2.480 98.589 1.00 16.84 207 ILE A C 1
ATOM 1554 O O . ILE A 1 203 ? 24.865 -3.303 99.247 1.00 16.65 207 ILE A O 1
ATOM 1559 N N . GLU A 1 204 ? 24.632 -1.203 98.516 1.00 18.06 208 GLU A N 1
ATOM 1560 C CA . GLU A 1 204 ? 25.767 -0.661 99.276 1.00 20.93 208 GLU A CA 1
ATOM 1561 C C . GLU A 1 204 ? 25.447 -0.729 100.770 1.00 20.03 208 GLU A C 1
ATOM 1562 O O . GLU A 1 204 ? 26.348 -1.072 101.500 1.00 18.94 208 GLU A O 1
ATOM 1568 N N . THR A 1 205 ? 24.260 -0.288 101.209 1.00 18.94 209 THR A N 1
ATOM 1569 C CA . THR A 1 205 ? 23.874 -0.384 102.662 1.00 19.92 209 THR A CA 1
ATOM 1570 C C . THR A 1 205 ? 24.002 -1.838 103.150 1.00 19.31 209 THR A C 1
ATOM 1571 O O . THR A 1 205 ? 24.707 -2.037 104.154 1.00 20.62 209 THR A O 1
ATOM 1575 N N . LEU A 1 206 ? 23.358 -2.824 102.504 1.00 18.64 210 LEU A N 1
ATOM 1576 C CA . LEU A 1 206 ? 23.417 -4.241 102.975 1.00 18.27 210 LEU A CA 1
ATOM 1577 C C . LEU A 1 206 ? 24.856 -4.803 102.881 1.00 17.65 210 LEU A C 1
ATOM 1578 O O . LEU A 1 206 ? 25.176 -5.654 103.639 1.00 16.06 210 LEU A O 1
ATOM 1583 N N . SER A 1 207 ? 25.668 -4.391 101.896 1.00 18.27 211 SER A N 1
ATOM 1584 C CA . SER A 1 207 ? 27.076 -4.817 101.731 1.00 18.82 211 SER A CA 1
ATOM 1585 C C . SER A 1 207 ? 27.894 -4.314 102.892 1.00 18.99 211 SER A C 1
ATOM 1586 O O . SER A 1 207 ? 28.888 -4.965 103.186 1.00 19.48 211 SER A O 1
ATOM 1589 N N . ALA A 1 208 ? 27.586 -3.139 103.424 1.00 19.39 212 ALA A N 1
ATOM 1590 C CA . ALA A 1 208 ? 28.315 -2.627 104.613 1.00 20.20 212 ALA A CA 1
ATOM 1591 C C . ALA A 1 208 ? 27.878 -3.427 105.843 1.00 20.48 212 ALA A C 1
ATOM 1592 O O . ALA A 1 208 ? 28.643 -3.611 106.694 1.00 22.89 212 ALA A O 1
ATOM 1594 N N . VAL A 1 209 ? 26.632 -3.864 105.973 1.00 19.78 213 VAL A N 1
ATOM 1595 C CA . VAL A 1 209 ? 26.186 -4.532 107.217 1.00 19.15 213 VAL A CA 1
ATOM 1596 C C . VAL A 1 209 ? 26.581 -6.002 107.211 1.00 18.79 213 VAL A C 1
ATOM 1597 O O . VAL A 1 209 ? 26.957 -6.543 108.240 1.00 20.41 213 VAL A O 1
ATOM 1601 N N . PHE A 1 210 ? 26.276 -6.732 106.166 1.00 18.66 214 PHE A N 1
ATOM 1602 C CA . PHE A 1 210 ? 26.532 -8.203 106.106 1.00 18.60 214 PHE A CA 1
ATOM 1603 C C . PHE A 1 210 ? 27.898 -8.486 105.430 1.00 19.32 214 PHE A C 1
ATOM 1604 O O . PHE A 1 210 ? 28.363 -7.621 104.571 1.00 20.91 214 PHE A O 1
ATOM 1612 N N . ALA A 1 211 ? 28.429 -9.704 105.563 1.00 19.91 215 ALA A N 1
ATOM 1613 C CA . ALA A 1 211 ? 29.684 -10.144 104.857 1.00 20.97 215 ALA A CA 1
ATOM 1614 C C . ALA A 1 211 ? 29.458 -10.197 103.347 1.00 21.21 215 ALA A C 1
ATOM 1615 O O . ALA A 1 211 ? 30.277 -9.723 102.636 1.00 21.16 215 ALA A O 1
ATOM 1617 N N . GLU A 1 212 ? 28.259 -10.577 102.892 1.00 21.72 216 GLU A N 1
ATOM 1618 C CA . GLU A 1 212 ? 27.892 -10.522 101.451 1.00 20.55 216 GLU A CA 1
ATOM 1619 C C . GLU A 1 212 ? 26.414 -10.125 101.214 1.00 19.02 216 GLU A C 1
ATOM 1620 O O . GLU A 1 212 ? 25.552 -10.654 101.887 1.00 17.95 216 GLU A O 1
ATOM 1626 N N . ALA A 1 213 ? 26.177 -9.287 100.210 1.00 17.89 217 ALA A N 1
ATOM 1627 C CA . ALA A 1 213 ? 24.884 -8.825 99.729 1.00 17.45 217 ALA A CA 1
ATOM 1628 C C . ALA A 1 213 ? 24.886 -8.860 98.205 1.00 17.00 217 ALA A C 1
ATOM 1629 O O . ALA A 1 213 ? 25.788 -8.274 97.577 1.00 17.97 217 ALA A O 1
ATOM 1631 N N . LYS A 1 214 ? 23.946 -9.588 97.627 1.00 14.67 218 LYS A N 1
ATOM 1632 C CA . LYS A 1 214 ? 23.902 -9.770 96.186 1.00 14.96 218 LYS A CA 1
ATOM 1633 C C . LYS A 1 214 ? 22.536 -9.419 95.697 1.00 13.41 218 LYS A C 1
ATOM 1634 O O . LYS A 1 214 ? 21.578 -9.984 96.169 1.00 12.68 218 LYS A O 1
ATOM 1640 N N . PRO A 1 215 ? 22.419 -8.599 94.639 1.00 12.73 219 PRO A N 1
ATOM 1641 C CA . PRO A 1 215 ? 21.121 -8.409 94.018 1.00 12.26 219 PRO A CA 1
ATOM 1642 C C . PRO A 1 215 ? 20.795 -9.562 93.070 1.00 11.66 219 PRO A C 1
ATOM 1643 O O . PRO A 1 215 ? 21.661 -10.198 92.613 1.00 10.75 219 PRO A O 1
ATOM 1647 N N . TYR A 1 216 ? 19.506 -9.715 92.796 1.00 11.69 220 TYR A N 1
ATOM 1648 C CA . TYR A 1 216 ? 18.962 -10.645 91.794 1.00 11.48 220 TYR A CA 1
ATOM 1649 C C . TYR A 1 216 ? 17.697 -10.071 91.232 1.00 11.31 220 TYR A C 1
ATOM 1650 O O . TYR A 1 216 ? 17.088 -9.243 91.851 1.00 12.00 220 TYR A O 1
ATOM 1659 N N . TYR A 1 217 ? 17.373 -10.521 90.037 1.00 11.72 221 TYR A N 1
ATOM 1660 C CA . TYR A 1 217 ? 16.514 -9.835 89.039 1.00 11.94 221 TYR A CA 1
ATOM 1661 C C . TYR A 1 217 ? 15.431 -10.747 88.462 1.00 12.40 221 TYR A C 1
ATOM 1662 O O . TYR A 1 217 ? 15.632 -11.952 88.415 1.00 14.14 221 TYR A O 1
ATOM 1671 N N . GLY A 1 218 ? 14.263 -10.165 88.210 1.00 12.58 222 GLY A N 1
ATOM 1672 C CA . GLY A 1 218 ? 13.082 -10.871 87.674 1.00 12.13 222 GLY A CA 1
ATOM 1673 C C . GLY A 1 218 ? 12.003 -9.921 87.252 1.00 12.44 222 GLY A C 1
ATOM 1674 O O . GLY A 1 218 ? 12.292 -8.748 86.914 1.00 11.90 222 GLY A O 1
ATOM 1675 N N . TRP A 1 219 ? 10.757 -10.429 87.202 1.00 13.91 223 TRP A N 1
ATOM 1676 C CA . TRP A 1 219 ? 9.656 -9.741 86.463 1.00 13.88 223 TRP A CA 1
ATOM 1677 C C . TRP A 1 219 ? 8.481 -9.499 87.414 1.00 13.44 223 TRP A C 1
ATOM 1678 O O . TRP A 1 219 ? 8.063 -10.422 88.051 1.00 13.53 223 TRP A O 1
ATOM 1689 N N . VAL A 1 220 ? 8.017 -8.258 87.517 1.00 13.33 224 VAL A N 1
ATOM 1690 C CA . VAL A 1 220 ? 6.669 -8.023 88.046 1.00 13.00 224 VAL A CA 1
ATOM 1691 C C . VAL A 1 220 ? 5.993 -7.001 87.151 1.00 12.73 224 VAL A C 1
ATOM 1692 O O . VAL A 1 220 ? 6.269 -5.818 87.238 1.00 11.61 224 VAL A O 1
ATOM 1696 N N . PRO A 1 221 ? 5.148 -7.488 86.213 1.00 13.78 225 PRO A N 1
ATOM 1697 C CA . PRO A 1 221 ? 4.498 -6.668 85.177 1.00 14.56 225 PRO A CA 1
ATOM 1698 C C . PRO A 1 221 ? 3.726 -5.488 85.770 1.00 14.40 225 PRO A C 1
ATOM 1699 O O . PRO A 1 221 ? 3.769 -4.402 85.140 1.00 13.62 225 PRO A O 1
ATOM 1703 N N . MET A 1 222 ? 3.190 -5.629 87.000 1.00 14.62 226 MET A N 1
ATOM 1704 C CA . MET A 1 222 ? 2.355 -4.534 87.616 1.00 15.27 226 MET A CA 1
ATOM 1705 C C . MET A 1 222 ? 3.223 -3.521 88.391 1.00 14.15 226 MET A C 1
ATOM 1706 O O . MET A 1 222 ? 2.685 -2.503 88.837 1.00 14.38 226 MET A O 1
ATOM 1711 N N . TYR A 1 223 ? 4.522 -3.735 88.552 1.00 13.58 227 TYR A N 1
ATOM 1712 C CA . TYR A 1 223 ? 5.426 -2.755 89.185 1.00 14.08 227 TYR A CA 1
ATOM 1713 C C . TYR A 1 223 ? 6.074 -1.876 88.119 1.00 13.60 227 TYR A C 1
ATOM 1714 O O . TYR A 1 223 ? 6.235 -2.277 86.973 1.00 14.28 227 TYR A O 1
ATOM 1723 N N . PRO A 1 224 ? 6.483 -0.655 88.494 1.00 13.16 228 PRO A N 1
ATOM 1724 C CA . PRO A 1 224 ? 7.029 0.322 87.532 1.00 13.40 228 PRO A CA 1
ATOM 1725 C C . PRO A 1 224 ? 8.124 -0.276 86.684 1.00 12.81 228 PRO A C 1
ATOM 1726 O O . PRO A 1 224 ? 9.040 -0.748 87.272 1.00 12.86 228 PRO A O 1
ATOM 1730 N N . SER A 1 225 ? 7.863 -0.393 85.372 1.00 13.02 229 SER A N 1
ATOM 1731 C CA . SER A 1 225 ? 8.801 -0.861 84.326 1.00 13.20 229 SER A CA 1
ATOM 1732 C C . SER A 1 225 ? 8.658 -2.387 84.101 1.00 13.70 229 SER A C 1
ATOM 1733 O O . SER A 1 225 ? 9.160 -2.904 83.000 1.00 14.15 229 SER A O 1
ATOM 1736 N N . GLY A 1 226 ? 8.136 -3.113 85.123 1.00 12.88 230 GLY A N 1
ATOM 1737 C CA . GLY A 1 226 ? 7.977 -4.564 85.107 1.00 12.73 230 GLY A CA 1
ATOM 1738 C C . GLY A 1 226 ? 9.263 -5.300 85.413 1.00 12.36 230 GLY A C 1
ATOM 1739 O O . GLY A 1 226 ? 9.221 -6.553 85.475 1.00 12.65 230 GLY A O 1
ATOM 1740 N N . TRP A 1 227 ? 10.358 -4.564 85.442 1.00 12.16 231 TRP A N 1
ATOM 1741 C CA . TRP A 1 227 ? 11.751 -5.041 85.693 1.00 12.05 231 TRP A CA 1
ATOM 1742 C C . TRP A 1 227 ? 12.092 -4.838 87.185 1.00 11.56 231 TRP A C 1
ATOM 1743 O O . TRP A 1 227 ? 12.366 -3.679 87.620 1.00 11.50 231 TRP A O 1
ATOM 1754 N N . TRP A 1 228 ? 11.952 -5.894 87.974 1.00 11.08 232 TRP A N 1
ATOM 1755 C CA . TRP A 1 228 ? 12.072 -5.819 89.452 1.00 11.68 232 TRP A CA 1
ATOM 1756 C C . TRP A 1 228 ? 13.296 -6.601 89.944 1.00 11.41 232 TRP A C 1
ATOM 1757 O O . TRP A 1 228 ? 13.974 -7.331 89.139 1.00 10.87 232 TRP A O 1
ATOM 1768 N N . SER A 1 229 ? 13.621 -6.380 91.209 1.00 11.88 233 SER A N 1
ATOM 1769 C CA . SER A 1 229 ? 14.848 -6.950 91.831 1.00 12.15 233 SER A CA 1
ATOM 1770 C C . SER A 1 229 ? 14.614 -7.198 93.329 1.00 12.05 233 SER A C 1
ATOM 1771 O O . SER A 1 229 ? 13.651 -6.651 93.892 1.00 11.83 233 SER A O 1
ATOM 1774 N N . TRP A 1 230 ? 15.532 -8.000 93.893 1.00 11.53 234 TRP A N 1
ATOM 1775 C CA . TRP A 1 230 ? 15.594 -8.457 95.306 1.00 11.61 234 TRP A CA 1
ATOM 1776 C C . TRP A 1 230 ? 17.061 -8.355 95.717 1.00 12.02 234 TRP A C 1
ATOM 1777 O O . TRP A 1 230 ? 17.907 -8.168 94.880 1.00 12.58 234 TRP A O 1
ATOM 1788 N N . LEU A 1 231 ? 17.339 -8.475 96.983 1.00 12.40 235 LEU A N 1
ATOM 1789 C CA . LEU A 1 231 ? 18.672 -8.388 97.607 1.00 13.32 235 LEU A CA 1
ATOM 1790 C C . LEU A 1 231 ? 18.743 -9.540 98.602 1.00 12.90 235 LEU A C 1
ATOM 1791 O O . LEU A 1 231 ? 17.842 -9.697 99.482 1.00 11.63 235 LEU A O 1
ATOM 1796 N N . TYR A 1 232 ? 19.772 -10.338 98.439 1.00 12.51 236 TYR A N 1
ATOM 1797 C CA . TYR A 1 232 ? 20.159 -11.456 99.333 1.00 11.48 236 TYR A CA 1
ATOM 1798 C C . TYR A 1 232 ? 21.378 -11.001 100.113 1.00 12.00 236 TYR A C 1
ATOM 1799 O O . TYR A 1 232 ? 22.313 -10.437 99.551 1.00 10.97 236 TYR A O 1
ATOM 1808 N N . ALA A 1 233 ? 21.336 -11.240 101.417 1.00 12.17 237 ALA A N 1
ATOM 1809 C CA . ALA A 1 233 ? 22.443 -10.915 102.323 1.00 13.51 237 ALA A CA 1
ATOM 1810 C C . ALA A 1 233 ? 22.632 -12.054 103.345 1.00 13.88 237 ALA A C 1
ATOM 1811 O O . ALA A 1 233 ? 21.672 -12.568 103.865 1.00 14.10 237 ALA A O 1
ATOM 1813 N N . SER A 1 234 ? 23.850 -12.437 103.595 1.00 14.83 238 SER A N 1
ATOM 1814 C CA . SER A 1 234 ? 24.218 -13.423 104.626 1.00 16.66 238 SER A CA 1
ATOM 1815 C C . SER A 1 234 ? 25.618 -13.117 105.101 1.00 17.42 238 SER A C 1
ATOM 1816 O O . SER A 1 234 ? 26.275 -12.299 104.496 1.00 17.44 238 SER A O 1
ATOM 1819 N N . ASP A 1 235 ? 26.048 -13.797 106.135 1.00 18.88 239 ASP A N 1
ATOM 1820 C CA . ASP A 1 235 ? 27.395 -13.615 106.675 1.00 20.19 239 ASP A CA 1
ATOM 1821 C C . ASP A 1 235 ? 28.264 -14.802 106.234 1.00 21.39 239 ASP A C 1
ATOM 1822 O O . ASP A 1 235 ? 29.391 -14.952 106.776 1.00 21.96 239 ASP A O 1
ATOM 1827 N N . THR A 1 236 ? 27.847 -15.583 105.229 1.00 22.27 240 THR A N 1
ATOM 1828 C CA . THR A 1 236 ? 28.739 -16.510 104.468 1.00 23.44 240 THR A CA 1
ATOM 1829 C C . THR A 1 236 ? 28.821 -16.133 102.985 1.00 22.48 240 THR A C 1
ATOM 1830 O O . THR A 1 236 ? 27.915 -16.440 102.210 1.00 21.48 240 THR A O 1
ATOM 1834 N N . PRO A 1 237 ? 29.997 -15.664 102.517 1.00 22.72 241 PRO A N 1
ATOM 1835 C CA . PRO A 1 237 ? 30.252 -15.433 101.096 1.00 22.23 241 PRO A CA 1
ATOM 1836 C C . PRO A 1 237 ? 30.022 -16.702 100.284 1.00 22.07 241 PRO A C 1
ATOM 1837 O O . PRO A 1 237 ? 30.386 -17.792 100.714 1.00 24.32 241 PRO A O 1
ATOM 1841 N N . GLY A 1 238 ? 29.336 -16.570 99.156 1.00 20.54 242 GLY A N 1
ATOM 1842 C CA . GLY A 1 238 ? 29.044 -17.674 98.213 1.00 19.18 242 GLY A CA 1
ATOM 1843 C C . GLY A 1 238 ? 27.838 -18.506 98.638 1.00 18.05 242 GLY A C 1
ATOM 1844 O O . GLY A 1 238 ? 27.377 -19.376 97.899 1.00 18.22 242 GLY A O 1
ATOM 1845 N N . GLN A 1 239 ? 27.245 -18.227 99.779 1.00 17.99 243 GLN A N 1
ATOM 1846 C CA . GLN A 1 239 ? 26.040 -18.999 100.210 1.00 17.35 243 GLN A CA 1
ATOM 1847 C C . GLN A 1 239 ? 24.910 -18.841 99.203 1.00 16.41 243 GLN A C 1
ATOM 1848 O O . GLN A 1 239 ? 24.159 -19.777 98.985 1.00 16.09 243 GLN A O 1
ATOM 1854 N N . PHE A 1 240 ? 24.744 -17.675 98.643 1.00 16.07 244 PHE A N 1
ATOM 1855 C CA . PHE A 1 240 ? 23.633 -17.407 97.673 1.00 16.52 244 PHE A CA 1
ATOM 1856 C C . PHE A 1 240 ? 23.632 -18.389 96.462 1.00 17.67 244 PHE A C 1
ATOM 1857 O O . PHE A 1 240 ? 22.600 -18.603 95.867 1.00 17.38 244 PHE A O 1
ATOM 1865 N N . GLN A 1 241 ? 24.770 -18.990 96.119 1.00 18.96 245 GLN A N 1
ATOM 1866 C CA . GLN A 1 241 ? 24.889 -19.870 94.939 1.00 21.39 245 GLN A CA 1
ATOM 1867 C C . GLN A 1 241 ? 24.743 -21.342 95.293 1.00 21.46 245 GLN A C 1
ATOM 1868 O O . GLN A 1 241 ? 24.986 -22.149 94.397 1.00 21.73 245 GLN A O 1
ATOM 1874 N N . LYS A 1 242 ? 24.495 -21.678 96.554 1.00 20.56 246 LYS A N 1
ATOM 1875 C CA . LYS A 1 242 ? 24.543 -23.061 96.985 1.00 23.16 246 LYS A CA 1
ATOM 1876 C C . LYS A 1 242 ? 23.218 -23.488 97.560 1.00 20.71 246 LYS A C 1
ATOM 1877 O O . LYS A 1 242 ? 23.214 -23.712 98.734 1.00 19.53 246 LYS A O 1
ATOM 1883 N N . PRO A 1 243 ? 22.126 -23.608 96.783 1.00 19.52 247 PRO A N 1
ATOM 1884 C CA . PRO A 1 243 ? 20.907 -24.195 97.296 1.00 19.52 247 PRO A CA 1
ATOM 1885 C C . PRO A 1 243 ? 21.101 -25.679 97.638 1.00 20.70 247 PRO A C 1
ATOM 1886 O O . PRO A 1 243 ? 21.695 -26.376 96.933 1.00 20.70 247 PRO A O 1
ATOM 1890 N N . GLN A 1 244 ? 20.323 -26.135 98.605 1.00 21.54 248 GLN A N 1
ATOM 1891 C CA . GLN A 1 244 ? 20.355 -27.487 99.144 1.00 22.58 248 GLN A CA 1
ATOM 1892 C C . GLN A 1 244 ? 19.603 -28.339 98.131 1.00 22.64 248 GLN A C 1
ATOM 1893 O O . GLN A 1 244 ? 18.446 -28.047 97.835 1.00 19.91 248 GLN A O 1
ATOM 1899 N N . SER A 1 245 ? 20.261 -29.403 97.677 1.00 22.81 249 SER A N 1
ATOM 1900 C CA . SER A 1 245 ? 19.669 -30.370 96.728 1.00 25.05 249 SER A CA 1
ATOM 1901 C C . SER A 1 245 ? 18.320 -30.815 97.221 1.00 24.67 249 SER A C 1
ATOM 1902 O O . SER A 1 245 ? 17.412 -30.818 96.446 1.00 25.45 249 SER A O 1
ATOM 1905 N N . ASP A 1 246 ? 18.230 -31.273 98.451 1.00 24.50 250 ASP A N 1
ATOM 1906 C CA . ASP A 1 246 ? 16.980 -31.867 98.966 1.00 25.55 250 ASP A CA 1
ATOM 1907 C C . ASP A 1 246 ? 15.847 -30.827 99.026 1.00 22.58 250 ASP A C 1
ATOM 1908 O O . ASP A 1 246 ? 14.710 -31.109 98.633 1.00 21.81 250 ASP A O 1
ATOM 1913 N N . ARG A 1 247 ? 16.116 -29.614 99.443 1.00 20.59 251 ARG A N 1
ATOM 1914 C CA . ARG A 1 247 ? 15.115 -28.511 99.350 1.00 19.92 251 ARG A CA 1
ATOM 1915 C C . ARG A 1 247 ? 14.670 -28.209 97.886 1.00 19.14 251 ARG A C 1
ATOM 1916 O O . ARG A 1 247 ? 13.465 -28.126 97.643 1.00 17.37 251 ARG A O 1
ATOM 1924 N N . LEU A 1 248 ? 15.590 -28.147 96.930 1.00 20.09 252 LEU A N 1
ATOM 1925 C CA . LEU A 1 248 ? 15.272 -27.931 95.488 1.00 21.99 252 LEU A CA 1
ATOM 1926 C C . LEU A 1 248 ? 14.407 -29.047 94.971 1.00 23.80 252 LEU A C 1
ATOM 1927 O O . LEU A 1 248 ? 13.388 -28.705 94.409 1.00 25.36 252 LEU A O 1
ATOM 1932 N N . ALA A 1 249 ? 14.827 -30.303 95.122 1.00 26.31 253 ALA A N 1
ATOM 1933 C CA . ALA A 1 249 ? 14.068 -31.479 94.687 0.25 27.07 253 ALA A CA 1
ATOM 1934 C C . ALA A 1 249 ? 12.666 -31.400 95.288 1.00 28.23 253 ALA A C 1
ATOM 1935 O O . ALA A 1 249 ? 11.740 -31.705 94.580 1.00 30.40 253 ALA A O 1
ATOM 1937 N N . ALA A 1 250 ? 12.459 -30.947 96.529 1.00 27.29 254 ALA A N 1
ATOM 1938 C CA . ALA A 1 250 ? 11.115 -30.884 97.162 1.00 25.79 254 ALA A CA 1
ATOM 1939 C C . ALA A 1 250 ? 10.300 -29.704 96.608 1.00 23.69 254 ALA A C 1
ATOM 1940 O O . ALA A 1 250 ? 9.096 -29.786 96.529 1.00 22.26 254 ALA A O 1
ATOM 1942 N N . ILE A 1 251 ? 10.933 -28.560 96.350 1.00 22.13 255 ILE A N 1
ATOM 1943 C CA . ILE A 1 251 ? 10.159 -27.327 96.041 1.00 20.97 255 ILE A CA 1
ATOM 1944 C C . ILE A 1 251 ? 9.833 -27.275 94.536 1.00 19.66 255 ILE A C 1
ATOM 1945 O O . ILE A 1 251 ? 8.776 -26.735 94.166 1.00 18.17 255 ILE A O 1
ATOM 1950 N N . GLU A 1 252 ? 10.734 -27.753 93.680 1.00 19.65 256 GLU A N 1
ATOM 1951 C CA . GLU A 1 252 ? 10.642 -27.485 92.204 1.00 20.49 256 GLU A CA 1
ATOM 1952 C C . GLU A 1 252 ? 9.274 -27.935 91.682 1.00 21.44 256 GLU A C 1
ATOM 1953 O O . GLU A 1 252 ? 8.607 -27.181 91.004 1.00 21.00 256 GLU A O 1
ATOM 1959 N N . PRO A 1 253 ? 8.811 -29.162 92.028 1.00 21.39 257 PRO A N 1
ATOM 1960 C CA . PRO A 1 253 ? 7.538 -29.680 91.529 1.00 22.13 257 PRO A CA 1
ATOM 1961 C C . PRO A 1 253 ? 6.317 -28.905 92.081 1.00 22.21 257 PRO A C 1
ATOM 1962 O O . PRO A 1 253 ? 5.384 -29.000 91.413 1.00 22.99 257 PRO A O 1
ATOM 1966 N N . GLN A 1 254 ? 6.415 -28.012 93.085 1.00 20.26 258 GLN A N 1
ATOM 1967 C CA . GLN A 1 254 ? 5.255 -27.290 93.684 1.00 21.38 258 GLN A CA 1
ATOM 1968 C C . GLN A 1 254 ? 5.132 -25.807 93.216 1.00 19.57 258 GLN A C 1
ATOM 1969 O O . GLN A 1 254 ? 4.148 -25.216 93.599 1.00 18.74 258 GLN A O 1
ATOM 1975 N N . VAL A 1 255 ? 6.094 -25.240 92.472 1.00 17.58 259 VAL A N 1
ATOM 1976 C CA . VAL A 1 255 ? 6.141 -23.802 92.079 1.00 16.93 259 VAL A CA 1
ATOM 1977 C C . VAL A 1 255 ? 6.113 -23.638 90.553 1.00 17.10 259 VAL A C 1
ATOM 1978 O O . VAL A 1 255 ? 6.416 -24.564 89.869 1.00 16.78 259 VAL A O 1
ATOM 1982 N N . GLU A 1 256 ? 5.651 -22.501 90.124 1.00 16.92 260 GLU A N 1
ATOM 1983 C CA . GLU A 1 256 ? 5.275 -22.144 88.766 1.00 19.27 260 GLU A CA 1
ATOM 1984 C C . GLU A 1 256 ? 6.522 -21.669 87.954 1.00 17.87 260 GLU A C 1
ATOM 1985 O O . GLU A 1 256 ? 6.533 -21.831 86.689 1.00 16.18 260 GLU A O 1
ATOM 1991 N N . ILE A 1 257 ? 7.527 -21.084 88.646 1.00 15.89 261 ILE A N 1
ATOM 1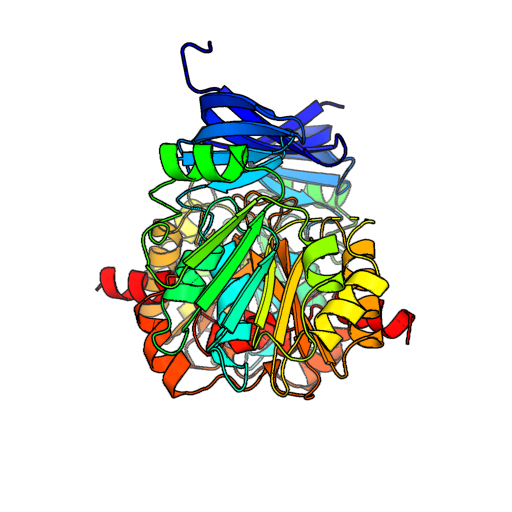992 C CA . ILE A 1 257 ? 8.709 -20.433 88.055 1.00 14.70 261 ILE A CA 1
ATOM 1993 C C . ILE A 1 257 ? 10.054 -21.011 88.538 1.00 14.95 261 ILE A C 1
ATOM 1994 O O . ILE A 1 257 ? 10.821 -21.518 87.653 1.00 14.42 261 ILE A O 1
ATOM 1999 N N . TYR A 1 258 ? 10.341 -20.874 89.846 1.00 14.38 262 TYR A N 1
ATOM 2000 C CA . TYR A 1 258 ? 11.632 -21.172 90.504 1.00 14.27 262 TYR A CA 1
ATOM 2001 C C . TYR A 1 258 ? 12.180 -22.591 90.195 1.00 13.84 262 TYR A C 1
ATOM 2002 O O . TYR A 1 258 ? 11.478 -23.550 90.317 1.00 14.10 262 TYR A O 1
ATOM 2011 N N . ASN A 1 259 ? 13.465 -22.698 89.864 1.00 12.91 263 ASN A N 1
ATOM 2012 C CA . ASN A 1 259 ? 14.166 -23.996 89.752 1.00 13.29 263 ASN A CA 1
ATOM 2013 C C . ASN A 1 259 ? 15.651 -23.689 89.928 1.00 13.63 263 ASN A C 1
ATOM 2014 O O . ASN A 1 259 ? 16.018 -22.480 90.063 1.00 12.96 263 ASN A O 1
ATOM 2019 N N . ARG A 1 260 ? 16.477 -24.715 89.972 1.00 14.97 264 ARG A N 1
ATOM 2020 C CA . ARG A 1 260 ? 17.969 -24.618 90.077 1.00 15.90 264 ARG A CA 1
ATOM 2021 C C . ARG A 1 260 ? 18.585 -23.661 89.025 1.00 15.40 264 ARG A C 1
ATOM 2022 O O . ARG A 1 260 ? 19.576 -23.058 89.378 1.00 15.05 264 ARG A O 1
ATOM 2030 N N . ASP A 1 261 ? 18.039 -23.513 87.796 1.00 15.43 265 ASP A N 1
ATOM 2031 C CA . ASP A 1 261 ? 18.642 -22.671 86.730 1.00 14.46 265 ASP A CA 1
ATOM 2032 C C . ASP A 1 261 ? 18.186 -21.218 86.951 1.00 13.32 265 ASP A C 1
ATOM 2033 O O . ASP A 1 261 ? 19.013 -20.371 86.878 1.00 12.56 265 ASP A O 1
ATOM 2038 N N . ILE A 1 262 ? 16.891 -20.972 87.181 1.00 12.74 266 ILE A N 1
ATOM 2039 C CA . ILE A 1 262 ? 16.336 -19.641 87.559 1.00 12.59 266 ILE A CA 1
ATOM 2040 C C . ILE A 1 262 ? 17.119 -19.163 88.779 1.00 12.59 266 ILE A C 1
ATOM 2041 O O . ILE A 1 262 ? 17.431 -18.002 88.793 1.00 11.83 266 ILE A O 1
ATOM 2046 N N . HIS A 1 263 ? 17.427 -20.036 89.760 1.00 12.65 267 HIS A N 1
ATOM 2047 C CA . HIS A 1 263 ? 18.147 -19.614 90.961 1.00 13.18 267 HIS A CA 1
ATOM 2048 C C . HIS A 1 263 ? 19.529 -19.038 90.576 1.00 13.99 267 HIS A C 1
ATOM 2049 O O . HIS A 1 263 ? 19.902 -17.948 91.105 1.00 13.47 267 HIS A O 1
ATOM 2056 N N . GLN A 1 264 ? 20.322 -19.770 89.811 1.00 14.67 268 GLN A N 1
ATOM 2057 C CA . GLN A 1 264 ? 21.639 -19.230 89.404 1.00 15.43 268 GLN A CA 1
ATOM 2058 C C . GLN A 1 264 ? 21.430 -17.990 88.505 1.00 13.59 268 GLN A C 1
ATOM 2059 O O . GLN A 1 264 ? 22.222 -16.989 88.656 1.00 14.04 268 GLN A O 1
ATOM 2065 N N . ALA A 1 265 ? 20.435 -18.002 87.628 1.00 11.93 269 ALA A N 1
ATOM 2066 C CA . ALA A 1 265 ? 20.289 -16.984 86.546 1.00 11.23 269 ALA A CA 1
ATOM 2067 C C . ALA A 1 265 ? 20.026 -15.638 87.198 1.00 10.83 269 ALA A C 1
ATOM 2068 O O . ALA A 1 265 ? 20.462 -14.587 86.687 1.00 11.01 269 ALA A O 1
ATOM 2070 N N . ALA A 1 266 ? 19.154 -15.626 88.164 1.00 10.24 270 ALA A N 1
ATOM 2071 C CA . ALA A 1 266 ? 18.624 -14.350 88.650 1.00 9.98 270 ALA A CA 1
ATOM 2072 C C . ALA A 1 266 ? 19.728 -13.425 89.183 1.00 10.35 270 ALA A C 1
ATOM 2073 O O . ALA A 1 266 ? 19.548 -12.235 89.178 1.00 10.54 270 ALA A O 1
ATOM 2075 N N . PHE A 1 267 ? 20.843 -13.958 89.621 1.00 10.96 271 PHE A N 1
ATOM 2076 C CA . PHE A 1 267 ? 21.946 -13.190 90.210 1.00 11.12 271 PHE A CA 1
ATOM 2077 C C . PHE A 1 267 ? 22.887 -12.659 89.116 1.00 11.70 271 PHE A C 1
ATOM 2078 O O . PHE A 1 267 ? 23.731 -11.911 89.513 1.00 12.16 271 PHE A O 1
ATOM 2086 N N . ALA A 1 268 ? 22.676 -12.884 87.832 1.00 11.05 272 ALA A N 1
ATOM 2087 C CA . ALA A 1 268 ? 23.573 -12.303 86.828 1.00 11.40 272 ALA A CA 1
ATOM 2088 C C . ALA A 1 268 ? 23.312 -10.792 86.810 1.00 11.31 272 ALA A C 1
ATOM 2089 O O . ALA A 1 268 ? 22.160 -10.382 86.787 1.00 12.13 272 ALA A O 1
ATOM 2091 N N . GLN A 1 269 ? 24.339 -9.998 86.855 1.00 11.59 273 GLN A N 1
ATOM 2092 C CA . GLN A 1 269 ? 24.187 -8.532 86.886 1.00 11.44 273 GLN A CA 1
ATOM 2093 C C . GLN A 1 269 ? 24.380 -7.909 85.524 1.00 11.10 273 GLN A C 1
ATOM 2094 O O . GLN A 1 269 ? 25.330 -8.155 84.818 1.00 11.14 273 GLN A O 1
ATOM 2100 N N . PRO A 1 270 ? 23.452 -7.024 85.125 1.00 10.52 274 PRO A N 1
ATOM 2101 C CA . PRO A 1 270 ? 23.612 -6.260 83.910 1.00 10.65 274 PRO A CA 1
ATOM 2102 C C . PRO A 1 270 ? 24.855 -5.392 84.062 1.00 10.65 274 PRO A C 1
ATOM 2103 O O . PRO A 1 270 ? 25.135 -4.955 85.146 1.00 10.76 274 PRO A O 1
ATOM 2107 N N . ASN A 1 271 ? 25.555 -5.158 82.996 1.00 10.41 275 ASN A N 1
ATOM 2108 C CA . ASN A 1 271 ? 26.750 -4.296 83.011 1.00 10.44 275 ASN A CA 1
ATOM 2109 C C . ASN A 1 271 ? 26.446 -2.966 83.763 1.00 10.31 275 ASN A C 1
ATOM 2110 O O . ASN A 1 271 ? 27.278 -2.521 84.525 1.00 10.43 275 ASN A O 1
ATOM 2115 N N . PHE A 1 272 ? 25.325 -2.312 83.526 1.00 10.09 276 PHE A N 1
ATOM 2116 C CA . PHE A 1 272 ? 25.063 -0.978 84.158 1.00 10.34 276 PHE A CA 1
ATOM 2117 C C . PHE A 1 272 ? 25.043 -1.060 85.709 1.00 10.15 276 PHE A C 1
ATOM 2118 O O . PHE A 1 272 ? 25.497 -0.180 86.376 1.00 10.19 276 PHE A O 1
ATOM 2126 N N . VAL A 1 273 ? 24.505 -2.150 86.276 1.00 10.06 277 VAL A N 1
ATOM 2127 C CA . VAL A 1 273 ? 24.605 -2.415 87.747 1.00 10.24 277 VAL A CA 1
ATOM 2128 C C . VAL A 1 273 ? 26.051 -2.631 88.162 1.00 11.18 277 VAL A C 1
ATOM 2129 O O . VAL A 1 273 ? 26.486 -1.990 89.125 1.00 11.36 277 VAL A O 1
ATOM 2133 N N . ARG A 1 274 ? 26.796 -3.463 87.463 1.00 12.13 278 ARG A N 1
ATOM 2134 C CA . ARG A 1 274 ? 28.200 -3.735 87.847 1.00 13.55 278 ARG A CA 1
ATOM 2135 C C . ARG A 1 274 ? 28.993 -2.394 87.838 1.00 12.97 278 ARG A C 1
ATOM 2136 O O . ARG A 1 274 ? 29.682 -2.142 88.816 1.00 12.82 278 ARG A O 1
ATOM 2144 N N . ARG A 1 275 ? 28.765 -1.547 86.845 1.00 12.21 279 ARG A N 1
ATOM 2145 C CA . ARG A 1 275 ? 29.462 -0.269 86.692 1.00 12.52 279 ARG A CA 1
ATOM 2146 C C . ARG A 1 275 ? 29.012 0.662 87.826 1.00 12.54 279 ARG A C 1
ATOM 2147 O O . ARG A 1 275 ? 29.801 1.323 88.277 1.00 12.86 279 ARG A O 1
ATOM 2155 N N . GLY A 1 276 ? 27.733 0.800 88.119 1.00 12.39 280 GLY A N 1
ATOM 2156 C CA . GLY A 1 276 ? 27.271 1.712 89.184 1.00 12.92 280 GLY A CA 1
ATOM 2157 C C . GLY A 1 276 ? 27.876 1.350 90.533 1.00 13.37 280 GLY A C 1
ATOM 2158 O O . GLY A 1 276 ? 28.311 2.255 91.307 1.00 14.06 280 GLY A O 1
ATOM 2159 N N . LEU A 1 277 ? 28.039 0.039 90.770 1.00 13.13 281 LEU A N 1
ATOM 2160 C CA . LEU A 1 277 ? 28.676 -0.445 91.997 1.00 13.26 281 LEU A CA 1
ATOM 2161 C C . LEU A 1 277 ? 30.173 -0.194 91.946 1.00 14.10 281 LEU A C 1
ATOM 2162 O O . LEU A 1 277 ? 30.730 0.319 92.960 1.00 14.62 281 LEU A O 1
ATOM 2167 N N . SER A 1 278 ? 30.864 -0.411 90.833 1.00 14.07 282 SER A N 1
ATOM 2168 C CA . SER A 1 278 ? 32.302 -0.184 90.911 1.00 14.88 282 SER A CA 1
ATOM 2169 C C . SER A 1 278 ? 32.662 1.317 90.990 1.00 15.70 282 SER A C 1
ATOM 2170 O O . SER A 1 278 ? 33.717 1.618 91.555 1.00 15.71 282 SER A O 1
ATOM 2173 N N . ALA A 1 279 ? 31.876 2.232 90.412 1.00 16.00 283 ALA A N 1
ATOM 2174 C CA . ALA A 1 279 ? 32.060 3.697 90.547 1.00 17.80 283 ALA A CA 1
ATOM 2175 C C . ALA A 1 279 ? 32.203 4.083 92.035 1.00 19.45 283 ALA A C 1
ATOM 2176 O O . ALA A 1 279 ? 33.020 4.896 92.341 1.00 19.38 283 ALA A O 1
ATOM 2178 N N . ARG A 1 280 ? 31.529 3.389 92.945 1.00 21.89 284 ARG A N 1
ATOM 2179 C CA . ARG A 1 280 ? 31.602 3.732 94.386 1.00 27.35 284 ARG A CA 1
ATOM 2180 C C . ARG A 1 280 ? 32.554 2.913 95.242 1.00 30.25 284 ARG A C 1
ATOM 2181 O O . ARG A 1 280 ? 32.664 3.266 96.402 1.00 30.89 284 ARG A O 1
ATOM 2189 N N . GLN A 1 281 ? 33.248 1.920 94.697 1.00 32.61 285 GLN A N 1
ATOM 2190 C CA . GLN A 1 281 ? 34.209 1.079 95.444 1.00 35.54 285 GLN A CA 1
ATOM 2191 C C . GLN A 1 281 ? 35.416 1.924 95.873 1.00 35.79 285 GLN A C 1
ATOM 2192 O O . GLN A 1 281 ? 35.936 2.680 94.976 1.00 34.51 285 GLN A O 1
ATOM 2198 N N . PRO B 2 1 ? 1.318 18.052 76.762 1.00 42.82 6 PRO B N 1
ATOM 2199 C CA . PRO B 2 1 ? 1.580 16.631 76.488 1.00 40.42 6 PRO B CA 1
ATOM 2200 C C . PRO B 2 1 ? 0.323 15.712 76.667 1.00 37.70 6 PRO B C 1
ATOM 2201 O O . PRO B 2 1 ? -0.638 16.042 77.246 1.00 39.57 6 PRO B O 1
ATOM 2205 N N . VAL B 2 2 ? 0.333 14.557 76.029 1.00 32.75 7 VAL B N 1
ATOM 2206 C CA . VAL B 2 2 ? -0.839 13.637 75.975 1.00 28.94 7 VAL B CA 1
ATOM 2207 C C . VAL B 2 2 ? -0.281 12.305 76.409 1.00 24.17 7 VAL B C 1
ATOM 2208 O O . VAL B 2 2 ? 0.913 12.132 76.322 1.00 20.70 7 VAL B O 1
ATOM 2212 N N . TRP B 2 3 ? -1.107 11.452 76.989 1.00 22.80 8 TRP B N 1
ATOM 2213 C CA . TRP B 2 3 ? -0.825 10.016 77.219 1.00 20.48 8 TRP B CA 1
ATOM 2214 C C . TRP B 2 3 ? -0.830 9.330 75.855 1.00 19.61 8 TRP B C 1
ATOM 2215 O O . TRP B 2 3 ? -1.836 9.340 75.195 1.00 19.97 8 TRP B O 1
ATOM 2226 N N . ILE B 2 4 ? 0.253 8.664 75.524 1.00 18.12 9 ILE B N 1
ATOM 2227 C CA . ILE B 2 4 ? 0.389 7.796 74.335 1.00 17.64 9 ILE B CA 1
ATOM 2228 C C . ILE B 2 4 ? 0.351 6.358 74.895 1.00 17.57 9 ILE B C 1
ATOM 2229 O O . ILE B 2 4 ? 1.363 5.964 75.508 1.00 16.05 9 ILE B O 1
ATOM 2234 N N . ASP B 2 5 ? -0.759 5.614 74.672 1.00 18.35 10 ASP B N 1
ATOM 2235 C CA . ASP B 2 5 ? -0.905 4.251 75.253 1.00 18.33 10 ASP B CA 1
ATOM 2236 C C . ASP B 2 5 ? -0.728 3.126 74.198 1.00 17.83 10 ASP B C 1
ATOM 2237 O O . ASP B 2 5 ? -1.184 3.263 73.029 1.00 18.55 10 ASP B O 1
ATOM 2242 N N . GLU B 2 6 ? -0.105 2.035 74.555 1.00 16.43 11 GLU B N 1
ATOM 2243 C CA . GLU B 2 6 ? -0.374 0.750 73.905 1.00 16.01 11 GLU B CA 1
ATOM 2244 C C . GLU B 2 6 ? -1.431 0.056 74.751 1.00 16.35 11 GLU B C 1
ATOM 2245 O O . GLU B 2 6 ? -1.211 -0.236 75.980 1.00 16.88 11 GLU B O 1
ATOM 2251 N N . VAL B 2 7 ? -2.568 -0.205 74.169 1.00 16.87 12 VAL B N 1
ATOM 2252 C CA . VAL B 2 7 ? -3.701 -0.988 74.784 1.00 17.65 12 VAL B CA 1
ATOM 2253 C C . VAL B 2 7 ? -3.675 -2.454 74.310 1.00 18.06 12 VAL B C 1
ATOM 2254 O O . VAL B 2 7 ? -3.678 -2.760 73.083 1.00 18.48 12 VAL B O 1
ATOM 2258 N N . PHE B 2 8 ? -3.573 -3.325 75.279 1.00 19.16 13 PHE B N 1
ATOM 2259 C CA . PHE B 2 8 ? -3.428 -4.801 75.154 1.00 19.92 13 PHE B CA 1
ATOM 2260 C C . PHE B 2 8 ? -4.781 -5.417 75.572 1.00 21.37 13 PHE B C 1
ATOM 2261 O O . PHE B 2 8 ? -5.174 -5.507 76.770 1.00 20.04 13 PHE B O 1
ATOM 2269 N N . GLU B 2 9 ? -5.515 -5.736 74.499 1.00 23.81 14 GLU B N 1
ATOM 2270 C CA . GLU B 2 9 ? -6.778 -6.511 74.390 1.00 26.65 14 GLU B CA 1
ATOM 2271 C C . GLU B 2 9 ? -7.818 -5.940 75.322 1.00 25.88 14 GLU B C 1
ATOM 2272 O O . GLU B 2 9 ? -8.542 -6.711 76.001 1.00 24.80 14 GLU B O 1
ATOM 2278 N N . ASP B 2 10 ? -7.835 -4.614 75.391 1.00 25.41 15 ASP B N 1
ATOM 2279 C CA . ASP B 2 10 ? -8.811 -3.855 76.221 1.00 26.47 15 ASP B CA 1
ATOM 2280 C C . ASP B 2 10 ? -8.744 -4.262 77.701 1.00 25.38 15 ASP B C 1
ATOM 2281 O O . ASP B 2 10 ? -9.774 -4.149 78.377 1.00 25.03 15 ASP B O 1
ATOM 2286 N N . ARG B 2 11 ? -7.581 -4.741 78.165 1.00 24.90 16 ARG B N 1
ATOM 2287 C CA . ARG B 2 11 ? -7.426 -5.342 79.519 1.00 26.53 16 ARG B CA 1
ATOM 2288 C C . ARG B 2 11 ? -6.250 -4.676 80.258 1.00 22.09 16 ARG B C 1
ATOM 2289 O O . ARG B 2 11 ? -6.256 -4.636 81.482 1.00 20.31 16 ARG B O 1
ATOM 2297 N N . VAL B 2 12 ? -5.189 -4.446 79.517 1.00 19.58 17 VAL B N 1
ATOM 2298 C CA . VAL B 2 12 ? -3.893 -3.900 79.992 1.00 18.66 17 VAL B CA 1
ATOM 2299 C C . VAL B 2 12 ? -3.539 -2.673 79.123 1.00 18.03 17 VAL B C 1
ATOM 2300 O O . VAL B 2 12 ? -3.745 -2.690 77.858 1.00 17.08 17 VAL B O 1
ATOM 2304 N N . ARG B 2 13 ? -3.064 -1.600 79.772 1.00 17.74 18 ARG B N 1
ATOM 2305 C CA . ARG B 2 13 ? -2.478 -0.464 79.013 1.00 17.16 18 ARG B CA 1
ATOM 2306 C C . ARG B 2 13 ? -1.183 0.034 79.642 1.00 16.58 18 ARG B C 1
ATOM 2307 O O . ARG B 2 13 ? -1.047 0.118 80.863 1.00 15.93 18 ARG B O 1
ATOM 2315 N N . TYR B 2 14 ? -0.255 0.410 78.749 1.00 16.63 19 TYR B N 1
ATOM 2316 C CA . TYR B 2 14 ? 1.043 1.057 79.081 1.00 15.62 19 TYR B CA 1
ATOM 2317 C C . TYR B 2 14 ? 1.122 2.373 78.324 1.00 15.58 19 TYR B C 1
ATOM 2318 O O . TYR B 2 14 ? 1.169 2.369 77.102 1.00 15.30 19 TYR B O 1
ATOM 2327 N N . GLY B 2 15 ? 1.193 3.499 79.039 1.00 16.60 20 GLY B N 1
ATOM 2328 C CA . GLY B 2 15 ? 1.199 4.847 78.457 1.00 16.46 20 GLY B CA 1
ATOM 2329 C C . GLY B 2 15 ? 2.491 5.603 78.840 1.00 16.89 20 GLY B C 1
ATOM 2330 O O . GLY B 2 15 ? 2.987 5.444 79.973 1.00 15.96 20 GLY B O 1
ATOM 2331 N N . LEU B 2 16 ? 2.964 6.494 77.947 1.00 16.95 21 LEU B N 1
ATOM 2332 C CA . LEU B 2 16 ? 4.039 7.465 78.222 1.00 16.81 21 LEU B CA 1
ATOM 2333 C C . LEU B 2 16 ? 3.477 8.845 77.903 1.00 18.03 21 LEU B C 1
ATOM 2334 O O . LEU B 2 16 ? 2.885 8.981 76.848 1.00 17.24 21 LEU B O 1
ATOM 2339 N N . ARG B 2 17 ? 3.602 9.774 78.833 1.00 19.09 22 ARG B N 1
ATOM 2340 C CA . ARG B 2 17 ? 3.382 11.222 78.587 1.00 22.12 22 ARG B CA 1
ATOM 2341 C C . ARG B 2 17 ? 4.357 11.669 77.487 1.00 19.97 22 ARG B C 1
ATOM 2342 O O . ARG B 2 17 ? 5.604 11.519 77.589 1.00 17.28 22 ARG B O 1
ATOM 2350 N N . GLY B 2 18 ? 3.838 12.224 76.435 1.00 19.78 23 GLY B N 1
ATOM 2351 C CA . GLY B 2 18 ? 4.730 12.948 75.521 1.00 20.27 23 GLY B CA 1
ATOM 2352 C C . GLY B 2 18 ? 4.001 13.635 74.371 1.00 21.57 23 GLY B C 1
ATOM 2353 O O . GLY B 2 18 ? 2.868 14.006 74.534 1.00 22.94 23 GLY B O 1
ATOM 2354 N N . GLN B 2 19 ? 4.673 13.861 73.254 1.00 22.49 24 GLN B N 1
ATOM 2355 C CA . GLN B 2 19 ? 4.051 14.527 72.108 1.00 25.55 24 GLN B CA 1
ATOM 2356 C C . GLN B 2 19 ? 4.317 13.766 70.832 1.00 23.73 24 GLN B C 1
ATOM 2357 O O . GLN B 2 19 ? 5.414 13.085 70.669 1.00 22.84 24 GLN B O 1
ATOM 2363 N N . ILE B 2 20 ? 3.343 13.879 69.944 1.00 24.19 25 ILE B N 1
ATOM 2364 C CA . ILE B 2 20 ? 3.342 13.309 68.567 1.00 24.43 25 ILE B CA 1
ATOM 2365 C C . ILE B 2 20 ? 4.109 14.241 67.636 1.00 23.66 25 ILE B C 1
ATOM 2366 O O . ILE B 2 20 ? 3.662 15.359 67.490 1.00 23.97 25 ILE B O 1
ATOM 2371 N N . LEU B 2 21 ? 5.208 13.770 67.037 1.00 21.48 26 LEU B N 1
ATOM 2372 C CA . LEU B 2 21 ? 6.053 14.575 66.126 1.00 21.95 26 LEU B CA 1
ATOM 2373 C C . LEU B 2 21 ? 5.624 14.336 64.690 1.00 22.81 26 LEU B C 1
ATOM 2374 O O . LEU B 2 21 ? 5.629 15.228 63.955 1.00 25.11 26 LEU B O 1
ATOM 2379 N N . TRP B 2 22 ? 5.159 13.166 64.339 1.00 22.76 27 TRP B N 1
ATOM 2380 C CA . TRP B 2 22 ? 4.848 12.781 62.952 1.00 23.36 27 TRP B CA 1
ATOM 2381 C C . TRP B 2 22 ? 3.936 11.538 62.992 1.00 21.41 27 TRP B C 1
ATOM 2382 O O . TRP B 2 22 ? 4.272 10.499 63.711 1.00 19.50 27 TRP B O 1
ATOM 2393 N N . GLU B 2 23 ? 2.911 11.545 62.186 1.00 21.73 28 GLU B N 1
ATOM 2394 C CA . GLU B 2 23 ? 2.074 10.323 62.017 1.00 22.57 28 GLU B CA 1
ATOM 2395 C C . GLU B 2 23 ? 1.647 10.160 60.569 1.00 23.01 28 GLU B C 1
ATOM 2396 O O . GLU B 2 23 ? 1.134 11.133 60.060 1.00 23.04 28 GLU B O 1
ATOM 2402 N N . GLU B 2 24 ? 1.689 8.943 60.025 1.00 22.81 29 GLU B N 1
ATOM 2403 C CA . GLU B 2 24 ? 1.146 8.671 58.685 1.00 23.98 29 GLU B CA 1
ATOM 2404 C C . GLU B 2 24 ? 0.657 7.236 58.597 1.00 24.23 29 GLU B C 1
ATOM 2405 O O . GLU B 2 24 ? 1.121 6.381 59.402 1.00 22.34 29 GLU B O 1
ATOM 2411 N N . THR B 2 25 ? -0.118 6.927 57.557 1.00 25.29 30 THR B N 1
ATOM 2412 C CA . THR B 2 25 ? -0.495 5.522 57.295 1.00 26.20 30 THR B CA 1
ATOM 2413 C C . THR B 2 25 ? 0.252 5.182 55.996 1.00 26.48 30 THR B C 1
ATOM 2414 O O . THR B 2 25 ? 0.135 5.921 55.004 1.00 27.46 30 THR B O 1
ATOM 2418 N N . SER B 2 26 ? 1.154 4.212 56.046 1.00 25.01 31 SER B N 1
ATOM 2419 C CA . SER B 2 26 ? 1.856 3.733 54.847 1.00 24.59 31 SER B CA 1
ATOM 2420 C C . SER B 2 26 ? 0.965 2.673 54.175 1.00 25.30 31 SER B C 1
ATOM 2421 O O . SER B 2 26 ? -0.107 2.338 54.718 1.00 25.18 31 SER B O 1
ATOM 2424 N N . PRO B 2 27 ? 1.404 2.069 53.038 1.00 25.57 32 PRO B N 1
ATOM 2425 C CA . PRO B 2 27 ? 0.698 0.938 52.433 1.00 26.67 32 PRO B CA 1
ATOM 2426 C C . PRO B 2 27 ? 0.679 -0.257 53.389 1.00 26.37 32 PRO B C 1
ATOM 2427 O O . PRO B 2 27 ? -0.227 -1.029 53.269 1.00 28.31 32 PRO B O 1
ATOM 2431 N N . PHE B 2 28 ? 1.472 -0.265 54.446 1.00 24.42 33 PHE B N 1
ATOM 2432 C CA . PHE B 2 28 ? 1.518 -1.417 55.387 1.00 24.10 33 PHE B CA 1
ATOM 2433 C C . PHE B 2 28 ? 0.961 -1.129 56.799 1.00 23.29 33 PHE B C 1
ATOM 2434 O O . PHE B 2 28 ? 0.665 -2.136 57.507 1.00 23.58 33 PHE B O 1
ATOM 2442 N N . GLN B 2 29 ? 0.985 0.096 57.329 1.00 22.11 34 GLN B N 1
ATOM 2443 C CA . GLN B 2 29 ? 0.768 0.250 58.806 1.00 20.47 34 GLN B CA 1
ATOM 2444 C C . GLN B 2 29 ? 0.800 1.712 59.168 1.00 20.10 34 GLN B C 1
ATOM 2445 O O . GLN B 2 29 ? 1.218 2.505 58.300 1.00 19.62 34 GLN B O 1
ATOM 2451 N N . LYS B 2 30 ? 0.212 2.020 60.336 1.00 19.84 35 LYS B N 1
ATOM 2452 C CA . LYS B 2 30 ? 0.217 3.395 60.893 1.00 20.38 35 LYS B CA 1
ATOM 2453 C C . LYS B 2 30 ? 1.590 3.594 61.597 1.00 18.57 35 LYS B C 1
ATOM 2454 O O . LYS B 2 30 ? 1.975 2.746 62.393 1.00 17.12 35 LYS B O 1
ATOM 2460 N N . ILE B 2 31 ? 2.316 4.643 61.263 1.00 17.78 36 ILE B N 1
ATOM 2461 C CA . ILE B 2 31 ? 3.651 4.939 61.845 1.00 17.00 36 ILE B CA 1
ATOM 2462 C C . ILE B 2 31 ? 3.456 6.176 62.705 1.00 17.06 36 ILE B C 1
ATOM 2463 O O . ILE B 2 31 ? 3.075 7.215 62.116 1.00 17.70 36 ILE B O 1
ATOM 2468 N N . THR B 2 32 ? 3.826 6.066 63.985 1.00 15.77 37 THR B N 1
ATOM 2469 C CA . THR B 2 32 ? 3.767 7.221 64.934 1.00 16.10 37 THR B CA 1
ATOM 2470 C C . THR B 2 32 ? 5.198 7.494 65.497 1.00 15.62 37 THR B C 1
ATOM 2471 O O . THR B 2 32 ? 5.804 6.597 66.101 1.00 14.64 37 THR B O 1
ATOM 2475 N N . ILE B 2 33 ? 5.788 8.677 65.233 1.00 16.26 38 ILE B N 1
ATOM 2476 C CA . ILE B 2 33 ? 7.033 9.152 65.865 1.00 15.98 38 ILE B CA 1
ATOM 2477 C C . ILE B 2 33 ? 6.609 10.083 66.983 1.00 15.99 38 ILE B C 1
ATOM 2478 O O . ILE B 2 33 ? 5.714 10.950 66.799 1.00 16.43 38 ILE B O 1
ATOM 2483 N N . VAL B 2 34 ? 7.160 9.854 68.151 1.00 14.86 39 VAL B N 1
ATOM 2484 C CA . VAL B 2 34 ? 6.780 10.633 69.341 1.00 15.27 39 VAL B CA 1
ATOM 2485 C C . VAL B 2 34 ? 8.093 11.147 69.990 1.00 15.83 39 VAL B C 1
ATOM 2486 O O . VAL B 2 34 ? 9.221 10.528 69.796 1.00 14.62 39 VAL B O 1
ATOM 2490 N N . ASP B 2 35 ? 7.943 12.139 70.839 1.00 17.23 40 ASP B N 1
ATOM 2491 C CA . ASP B 2 35 ? 8.878 12.417 71.928 1.00 19.13 40 ASP B CA 1
ATOM 2492 C C . ASP B 2 35 ? 8.185 12.128 73.246 1.00 19.45 40 ASP B C 1
ATOM 2493 O O . ASP B 2 35 ? 7.012 12.575 73.365 1.00 21.30 40 ASP B O 1
ATOM 2498 N N . THR B 2 36 ? 8.843 11.398 74.167 1.00 17.27 41 THR B N 1
ATOM 2499 C CA . THR B 2 36 ? 8.311 11.049 75.502 1.00 16.63 41 THR B CA 1
ATOM 2500 C C . THR B 2 36 ? 9.216 11.660 76.580 1.00 16.75 41 THR B C 1
ATOM 2501 O O . THR B 2 36 ? 10.431 11.737 76.415 1.00 14.87 41 THR B O 1
ATOM 2505 N N . GLU B 2 37 ? 8.584 12.148 77.648 1.00 18.68 42 GLU B N 1
ATOM 2506 C CA . GLU B 2 37 ? 9.269 12.704 78.813 1.00 20.81 42 GLU B CA 1
ATOM 2507 C C . GLU B 2 37 ? 10.165 11.597 79.381 1.00 19.24 42 GLU B C 1
ATOM 2508 O O . GLU B 2 37 ? 11.275 11.900 79.718 1.00 19.07 42 GLU B O 1
ATOM 2514 N N . HIS B 2 38 ? 9.684 10.357 79.468 1.00 18.32 43 HIS B N 1
ATOM 2515 C CA . HIS B 2 38 ? 10.353 9.328 80.291 1.00 17.74 43 HIS B CA 1
ATOM 2516 C C . HIS B 2 38 ? 11.477 8.672 79.498 1.00 16.31 43 HIS B C 1
ATOM 2517 O O . HIS B 2 38 ? 12.569 8.498 80.104 1.00 15.41 43 HIS B O 1
ATOM 2524 N N . TYR B 2 39 ? 11.298 8.372 78.203 1.00 14.97 44 TYR B N 1
ATOM 2525 C CA . TYR B 2 39 ? 12.306 7.616 77.438 1.00 13.75 44 TYR B CA 1
ATOM 2526 C C . TYR B 2 39 ? 12.775 8.357 76.169 1.00 13.57 44 TYR B C 1
ATOM 2527 O O . TYR B 2 39 ? 13.464 7.713 75.362 1.00 12.87 44 TYR B O 1
ATOM 2536 N N . GLY B 2 40 ? 12.464 9.639 75.984 1.00 13.95 45 GLY B N 1
ATOM 2537 C CA . GLY B 2 40 ? 12.826 10.392 74.769 1.00 13.94 45 GLY B CA 1
ATOM 2538 C C . GLY B 2 40 ? 12.081 9.934 73.520 1.00 14.09 45 GLY B C 1
ATOM 2539 O O . GLY B 2 40 ? 10.927 9.465 73.612 1.00 13.79 45 GLY B O 1
ATOM 2540 N N . ARG B 2 41 ? 12.729 10.055 72.362 1.00 14.05 46 ARG B N 1
ATOM 2541 C CA . ARG B 2 41 ? 12.011 9.922 71.051 1.00 14.18 46 ARG B CA 1
ATOM 2542 C C . ARG B 2 41 ? 11.735 8.423 70.821 1.00 13.22 46 ARG B C 1
ATOM 2543 O O . ARG B 2 41 ? 12.640 7.542 71.162 1.00 11.45 46 ARG B O 1
ATOM 2551 N N . GLY B 2 42 ? 10.524 8.121 70.363 1.00 13.33 47 GLY B N 1
ATOM 2552 C CA . GLY B 2 42 ? 10.217 6.728 69.991 1.00 13.02 47 GLY B CA 1
ATOM 2553 C C . GLY B 2 42 ? 9.296 6.551 68.773 1.00 13.41 47 GLY B C 1
ATOM 2554 O O . GLY B 2 42 ? 9.009 7.512 68.086 1.00 13.58 47 GLY B O 1
ATOM 2555 N N . LEU B 2 43 ? 8.887 5.298 68.563 1.00 12.89 48 LEU B N 1
ATOM 2556 C CA . LEU B 2 43 ? 8.197 4.787 67.391 1.00 13.65 48 LEU B CA 1
ATOM 2557 C C . LEU B 2 43 ? 7.076 3.828 67.864 1.00 13.68 48 LEU B C 1
ATOM 2558 O O . LEU B 2 43 ? 7.313 2.941 68.719 1.00 12.74 48 LEU B O 1
ATOM 2563 N N . LEU B 2 44 ? 5.860 4.125 67.411 1.00 14.91 49 LEU B N 1
ATOM 2564 C CA . LEU B 2 44 ? 4.750 3.147 67.436 1.00 15.23 49 LEU B CA 1
ATOM 2565 C C . LEU B 2 44 ? 4.436 2.728 65.996 1.00 14.85 49 LEU B C 1
ATOM 2566 O O . LEU B 2 44 ? 4.449 3.589 65.122 1.00 15.36 49 LEU B O 1
ATOM 2571 N N . LEU B 2 45 ? 4.091 1.460 65.830 1.00 14.02 50 LEU B N 1
ATOM 2572 C CA . LEU B 2 45 ? 3.507 0.962 64.576 1.00 14.78 50 LEU B CA 1
ATOM 2573 C C . LEU B 2 45 ? 2.116 0.385 64.899 1.00 15.54 50 LEU B C 1
ATOM 2574 O O . LEU B 2 45 ? 2.013 -0.432 65.786 1.00 15.35 50 LEU B O 1
ATOM 2579 N N . ASP B 2 46 ? 1.075 0.794 64.198 1.00 16.98 51 ASP B N 1
ATOM 2580 C CA . ASP B 2 46 ? -0.319 0.439 64.538 1.00 18.73 51 ASP B CA 1
ATOM 2581 C C . ASP B 2 46 ? -0.578 0.570 66.054 1.00 18.77 51 ASP B C 1
ATOM 2582 O O . ASP B 2 46 ? -1.170 -0.370 66.594 1.00 18.56 51 ASP B O 1
ATOM 2587 N N . ASP B 2 47 ? -0.101 1.643 66.708 1.00 19.05 52 ASP B N 1
ATOM 2588 C CA . ASP B 2 47 ? -0.325 1.933 68.135 1.00 19.40 52 ASP B CA 1
ATOM 2589 C C . ASP B 2 47 ? 0.249 0.885 69.044 1.00 18.62 52 ASP B C 1
ATOM 2590 O O . ASP B 2 47 ? -0.227 0.795 70.210 1.00 20.44 52 ASP B O 1
ATOM 2595 N N . CYS B 2 48 ? 1.334 0.216 68.643 1.00 17.44 53 CYS B N 1
ATOM 2596 C CA . CYS B 2 48 ? 2.124 -0.672 69.497 1.00 16.50 53 CYS B CA 1
ATOM 2597 C C . CYS B 2 48 ? 3.530 -0.050 69.611 1.00 15.86 53 CYS B C 1
ATOM 2598 O O . CYS B 2 48 ? 4.091 0.214 68.578 1.00 15.17 53 CYS B O 1
ATOM 2601 N N . TRP B 2 49 ? 4.049 0.089 70.829 1.00 14.63 54 TRP B N 1
ATOM 2602 C CA . TRP B 2 49 ? 5.435 0.580 71.102 1.00 14.38 54 TRP B CA 1
ATOM 2603 C C . TRP B 2 49 ? 6.453 -0.332 70.447 1.00 14.16 54 TRP B C 1
ATOM 2604 O O . TRP B 2 49 ? 6.383 -1.572 70.682 1.00 13.75 54 TRP B O 1
ATOM 2615 N N . MET B 2 50 ? 7.300 0.260 69.637 1.00 14.26 55 MET B N 1
ATOM 2616 C CA . MET B 2 50 ? 8.413 -0.443 68.958 1.00 13.66 55 MET B CA 1
ATOM 2617 C C . MET B 2 50 ? 9.725 -0.161 69.678 1.00 12.44 55 MET B C 1
ATOM 2618 O O . MET B 2 50 ? 10.429 -1.042 70.020 1.00 10.39 55 MET B O 1
ATOM 2623 N N . THR B 2 51 ? 10.019 1.139 69.877 1.00 12.78 56 THR B N 1
ATOM 2624 C CA . THR B 2 51 ? 11.345 1.581 70.351 1.00 12.08 56 THR B CA 1
ATOM 2625 C C . THR B 2 51 ? 11.255 2.999 70.940 1.00 12.53 56 THR B C 1
ATOM 2626 O O . THR B 2 51 ? 10.328 3.823 70.672 1.00 12.58 56 THR B O 1
ATOM 2630 N N . ALA B 2 52 ? 12.281 3.311 71.723 1.00 12.28 57 ALA B N 1
ATOM 2631 C CA . ALA B 2 52 ? 12.558 4.681 72.226 1.00 12.12 57 ALA B CA 1
ATOM 2632 C C . ALA B 2 52 ? 14.063 4.832 72.558 1.00 10.95 57 ALA B C 1
ATOM 2633 O O . ALA B 2 52 ? 14.669 3.850 72.878 1.00 9.24 57 ALA B O 1
ATOM 2635 N N . GLU B 2 53 ? 14.566 6.058 72.463 1.00 10.92 58 GLU B N 1
ATOM 2636 C CA . GLU B 2 53 ? 15.977 6.416 72.698 1.00 10.99 58 GLU B CA 1
ATOM 2637 C C . GLU B 2 53 ? 16.458 5.799 74.002 1.00 10.87 58 GLU B C 1
ATOM 2638 O O . GLU B 2 53 ? 17.479 5.222 73.964 1.00 10.22 58 GLU B O 1
ATOM 2644 N N . ARG B 2 54 ? 15.691 5.781 75.074 1.00 11.12 59 ARG B N 1
ATOM 2645 C CA . ARG B 2 54 ? 16.257 5.297 76.340 1.00 11.84 59 ARG B CA 1
ATOM 2646 C C . ARG B 2 54 ? 15.496 4.068 76.752 1.00 12.54 59 ARG B C 1
ATOM 2647 O O . ARG B 2 54 ? 15.547 3.746 77.952 1.00 12.45 59 ARG B O 1
ATOM 2655 N N . CYS B 2 55 ? 14.788 3.393 75.819 1.00 13.17 60 CYS B N 1
ATOM 2656 C CA . CYS B 2 55 ? 14.285 2.057 76.168 1.00 14.05 60 CYS B CA 1
ATOM 2657 C C . CYS B 2 55 ? 14.454 1.215 74.925 1.00 14.66 60 CYS B C 1
ATOM 2658 O O . CYS B 2 55 ? 13.441 0.881 74.255 1.00 17.03 60 CYS B O 1
ATOM 2661 N N . GLU B 2 56 ? 15.667 0.893 74.578 1.00 14.47 61 GLU B N 1
ATOM 2662 C CA . GLU B 2 56 ? 15.876 0.146 73.326 1.00 14.01 61 GLU B CA 1
ATOM 2663 C C . GLU B 2 56 ? 17.000 -0.897 73.472 1.00 12.78 61 GLU B C 1
ATOM 2664 O O . GLU B 2 56 ? 16.992 -1.918 72.748 1.00 12.61 61 GLU B O 1
ATOM 2670 N N . VAL B 2 57 ? 17.976 -0.639 74.300 1.00 12.06 62 VAL B N 1
ATOM 2671 C CA . VAL B 2 57 ? 19.139 -1.577 74.468 1.00 12.16 62 VAL B CA 1
ATOM 2672 C C . VAL B 2 57 ? 18.682 -2.885 75.084 1.00 12.52 62 VAL B C 1
ATOM 2673 O O . VAL B 2 57 ? 19.226 -3.919 74.694 1.00 11.71 62 VAL B O 1
ATOM 2677 N N . CYS B 2 58 ? 17.718 -2.861 75.981 1.00 13.61 63 CYS B N 1
ATOM 2678 C CA . CYS B 2 58 ? 17.191 -4.104 76.543 1.00 16.31 63 CYS B CA 1
ATOM 2679 C C . CYS B 2 58 ? 16.654 -4.979 75.392 1.00 16.77 63 CYS B C 1
ATOM 2680 O O . CYS B 2 58 ? 16.594 -6.127 75.607 1.00 25.20 63 CYS B O 1
ATOM 2683 N N . TYR B 2 59 ? 16.169 -4.490 74.262 1.00 14.06 64 TYR B N 1
ATOM 2684 C CA . TYR B 2 59 ? 15.640 -5.342 73.195 1.00 12.34 64 TYR B CA 1
ATOM 2685 C C . TYR B 2 59 ? 16.769 -5.688 72.228 1.00 12.44 64 TYR B C 1
ATOM 2686 O O . TYR B 2 59 ? 17.068 -6.868 71.980 1.00 11.69 64 TYR B O 1
ATOM 2695 N N . HIS B 2 60 ? 17.497 -4.667 71.793 1.00 10.60 65 HIS B N 1
ATOM 2696 C CA . HIS B 2 60 ? 18.509 -4.847 70.736 1.00 10.45 65 HIS B CA 1
ATOM 2697 C C . HIS B 2 60 ? 19.693 -5.660 71.194 1.00 9.74 65 HIS B C 1
ATOM 2698 O O . HIS B 2 60 ? 20.167 -6.452 70.368 1.00 10.62 65 HIS B O 1
ATOM 2705 N N . GLU B 2 61 ? 20.141 -5.520 72.424 1.00 9.25 66 GLU B N 1
ATOM 2706 C CA . GLU B 2 61 ? 21.275 -6.334 72.867 1.00 9.00 66 GLU B CA 1
ATOM 2707 C C . GLU B 2 61 ? 20.882 -7.825 72.982 1.00 8.82 66 GLU B C 1
ATOM 2708 O O . GLU B 2 61 ? 21.685 -8.702 72.620 1.00 7.22 66 GLU B O 1
ATOM 2714 N N . TYR B 2 62 ? 19.658 -8.120 73.378 1.00 8.60 67 TYR B N 1
ATOM 2715 C CA . TYR B 2 62 ? 19.191 -9.493 73.540 1.00 8.60 67 TYR B CA 1
ATOM 2716 C C . TYR B 2 62 ? 18.975 -10.163 72.203 1.00 8.00 67 TYR B C 1
ATOM 2717 O O . TYR B 2 62 ? 19.267 -11.380 72.130 1.00 8.01 67 TYR B O 1
ATOM 2726 N N . LEU B 2 63 ? 18.369 -9.486 71.252 1.00 7.82 68 LEU B N 1
ATOM 2727 C CA . LEU B 2 63 ? 18.158 -10.088 69.946 1.00 7.55 68 LEU B CA 1
ATOM 2728 C C . LEU B 2 63 ? 19.536 -10.401 69.387 1.00 7.37 68 LEU B C 1
ATOM 2729 O O . LEU B 2 63 ? 19.662 -11.396 68.694 1.00 8.09 68 LEU B O 1
ATOM 2734 N N . VAL B 2 64 ? 20.510 -9.537 69.544 1.00 7.20 69 VAL B N 1
ATOM 2735 C CA . VAL B 2 64 ? 21.708 -9.654 68.665 1.00 7.50 69 VAL B CA 1
ATOM 2736 C C . VAL B 2 64 ? 22.834 -10.490 69.300 1.00 7.20 69 VAL B C 1
ATOM 2737 O O . VAL B 2 64 ? 23.412 -11.307 68.574 1.00 7.40 69 VAL B O 1
ATOM 2741 N N . HIS B 2 65 ? 23.198 -10.269 70.554 1.00 6.90 70 HIS B N 1
ATOM 2742 C CA . HIS B 2 65 ? 24.491 -10.779 71.066 1.00 7.24 70 HIS B CA 1
ATOM 2743 C C . HIS B 2 65 ? 24.475 -12.287 71.221 1.00 7.74 70 HIS B C 1
ATOM 2744 O O . HIS B 2 65 ? 25.507 -12.922 70.995 1.00 9.33 70 HIS B O 1
ATOM 2751 N N . PRO B 2 66 ? 23.429 -12.944 71.748 1.00 7.72 71 PRO B N 1
ATOM 2752 C CA . PRO B 2 66 ? 23.516 -14.394 71.915 1.00 8.43 71 PRO B CA 1
ATOM 2753 C C . PRO B 2 66 ? 23.796 -15.177 70.612 1.00 8.80 71 PRO B C 1
ATOM 2754 O O . PRO B 2 66 ? 24.779 -15.924 70.456 1.00 8.97 71 PRO B O 1
ATOM 2758 N N . PRO B 2 67 ? 23.117 -14.862 69.516 1.00 9.31 72 PRO B N 1
ATOM 2759 C CA . PRO B 2 67 ? 23.527 -15.472 68.242 1.00 9.15 72 PRO B CA 1
ATOM 2760 C C . PRO B 2 67 ? 24.910 -15.009 67.744 1.00 9.44 72 PRO B C 1
ATOM 2761 O O . PRO B 2 67 ? 25.590 -15.787 67.225 1.00 8.71 72 PRO B O 1
ATOM 2765 N N . LEU B 2 68 ? 25.234 -13.727 67.810 1.00 9.07 73 LEU B N 1
ATOM 2766 C CA . LEU B 2 68 ? 26.481 -13.230 67.179 1.00 9.54 73 LEU B CA 1
ATOM 2767 C C . LEU B 2 68 ? 27.674 -13.788 67.966 1.00 8.90 73 LEU B C 1
ATOM 2768 O O . LEU B 2 68 ? 28.726 -13.926 67.323 1.00 9.56 73 LEU B O 1
ATOM 2773 N N . THR B 2 69 ? 27.572 -14.032 69.279 1.00 8.94 74 THR B N 1
ATOM 2774 C CA . THR B 2 69 ? 28.669 -14.555 70.116 1.00 8.86 74 THR B CA 1
ATOM 2775 C C . THR B 2 69 ? 28.875 -16.026 69.888 1.00 8.68 74 THR B C 1
ATOM 2776 O O . THR B 2 69 ? 29.947 -16.497 70.185 1.00 8.84 74 THR B O 1
ATOM 2780 N N . THR B 2 70 ? 27.963 -16.688 69.232 1.00 8.66 75 THR B N 1
ATOM 2781 C CA . THR B 2 70 ? 27.897 -18.195 69.280 1.00 8.98 75 THR B CA 1
ATOM 2782 C C . THR B 2 70 ? 27.957 -18.822 67.878 1.00 9.65 75 THR B C 1
ATOM 2783 O O . THR B 2 70 ? 28.367 -20.000 67.768 1.00 11.13 75 THR B O 1
ATOM 2787 N N . ALA B 2 71 ? 27.606 -18.121 66.812 1.00 9.41 76 ALA B N 1
ATOM 2788 C CA . ALA B 2 71 ? 27.609 -18.697 65.437 1.00 10.02 76 ALA B CA 1
ATOM 2789 C C . ALA B 2 71 ? 29.051 -19.005 65.095 1.00 10.34 76 ALA B C 1
ATOM 2790 O O . ALA B 2 71 ? 29.964 -18.245 65.580 1.00 9.98 76 ALA B O 1
ATOM 2792 N N . ALA B 2 72 ? 29.294 -20.057 64.343 1.00 11.07 77 ALA B N 1
ATOM 2793 C CA . ALA B 2 72 ? 30.648 -20.482 63.967 1.00 11.01 77 ALA B CA 1
ATOM 2794 C C . ALA B 2 72 ? 31.322 -19.378 63.175 1.00 11.51 77 ALA B C 1
ATOM 2795 O O . ALA B 2 72 ? 32.491 -19.074 63.450 1.00 12.44 77 ALA B O 1
ATOM 2797 N N . SER B 2 73 ? 30.613 -18.776 62.240 1.00 11.36 78 SER B N 1
ATOM 2798 C CA . SER B 2 73 ? 31.133 -17.601 61.516 1.00 12.34 78 SER B CA 1
ATOM 2799 C C . SER B 2 73 ? 30.063 -16.486 61.565 1.00 10.87 78 SER B C 1
ATOM 2800 O O . SER B 2 73 ? 28.906 -16.788 61.822 1.00 10.11 78 SER B O 1
ATOM 2803 N N . ILE B 2 74 ? 30.443 -15.202 61.465 1.00 10.41 79 ILE B N 1
ATOM 2804 C CA . ILE B 2 74 ? 29.516 -14.035 61.459 1.00 10.01 79 ILE B CA 1
ATOM 2805 C C . ILE B 2 74 ? 29.831 -13.056 60.287 1.00 10.78 79 ILE B C 1
ATOM 2806 O O . ILE B 2 74 ? 29.473 -11.864 60.365 1.00 10.59 79 ILE B O 1
ATOM 2811 N N . ALA B 2 75 ? 30.348 -13.537 59.154 1.00 11.04 80 ALA B N 1
ATOM 2812 C CA . ALA B 2 75 ? 30.785 -12.682 58.034 1.00 11.34 80 ALA B CA 1
ATOM 2813 C C . ALA B 2 75 ? 29.538 -12.090 57.378 1.00 11.52 80 ALA B C 1
ATOM 2814 O O . ALA B 2 75 ? 29.567 -10.926 57.001 1.00 11.05 80 ALA B O 1
ATOM 2816 N N . ARG B 2 76 ? 28.457 -12.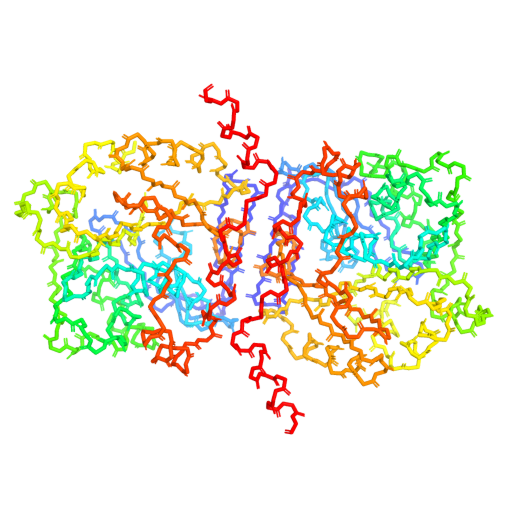885 57.206 1.00 11.59 81 ARG B N 1
ATOM 2817 C CA . ARG B 2 76 ? 27.229 -12.404 56.536 1.00 11.69 81 ARG B CA 1
ATOM 2818 C C . ARG B 2 76 ? 26.009 -12.556 57.466 1.00 10.67 81 ARG B C 1
ATOM 2819 O O . ARG B 2 76 ? 25.610 -13.713 57.864 1.00 9.67 81 ARG B O 1
ATOM 2827 N N . VAL B 2 77 ? 25.365 -11.442 57.674 1.00 9.43 82 VAL B N 1
ATOM 2828 C CA . VAL B 2 77 ? 24.174 -11.381 58.529 1.00 9.34 82 VAL B CA 1
ATOM 2829 C C . VAL B 2 77 ? 23.017 -10.792 57.744 1.00 9.36 82 VAL B C 1
ATOM 2830 O O . VAL B 2 77 ? 23.208 -9.779 57.054 1.00 9.48 82 VAL B O 1
ATOM 2834 N N . LEU B 2 78 ? 21.873 -11.433 57.884 1.00 9.38 83 LEU B N 1
ATOM 2835 C CA . LEU B 2 78 ? 20.608 -10.978 57.322 1.00 9.99 83 LEU B CA 1
ATOM 2836 C C . LEU B 2 78 ? 19.727 -10.555 58.500 1.00 10.11 83 LEU B C 1
ATOM 2837 O O . LEU B 2 78 ? 19.595 -11.348 59.512 1.00 9.58 83 LEU B O 1
ATOM 2842 N N . VAL B 2 79 ? 19.241 -9.338 58.406 1.00 10.07 84 VAL B N 1
ATOM 2843 C CA . VAL B 2 79 ? 18.243 -8.753 59.354 1.00 10.08 84 VAL B CA 1
ATOM 2844 C C . VAL B 2 79 ? 16.946 -8.497 58.605 1.00 10.59 84 VAL B C 1
ATOM 2845 O O . VAL B 2 79 ? 16.891 -7.697 57.685 1.00 11.14 84 VAL B O 1
ATOM 2849 N N . ILE B 2 80 ? 15.881 -9.119 59.049 1.00 11.52 85 ILE B N 1
ATOM 2850 C CA . ILE B 2 80 ? 14.513 -8.965 58.516 1.00 12.50 85 ILE B CA 1
ATOM 2851 C C . ILE B 2 80 ? 13.739 -8.061 59.485 1.00 12.87 85 ILE B C 1
ATOM 2852 O O . ILE B 2 80 ? 13.598 -8.394 60.667 1.00 12.07 85 ILE B O 1
ATOM 2857 N N . GLY B 2 81 ? 13.212 -6.938 58.971 1.00 13.76 86 GLY B N 1
ATOM 2858 C CA . GLY B 2 81 ? 12.572 -5.922 59.797 1.00 14.33 86 GLY B CA 1
ATOM 2859 C C . GLY B 2 81 ? 13.679 -4.965 60.195 1.00 15.35 86 GLY B C 1
ATOM 2860 O O . GLY B 2 81 ? 14.545 -4.603 59.330 1.00 15.34 86 GLY B O 1
ATOM 2861 N N . GLY B 2 82 ? 13.674 -4.525 61.417 1.00 14.15 87 GLY B N 1
ATOM 2862 C CA . GLY B 2 82 ? 14.782 -3.654 61.822 1.00 13.58 87 GLY B CA 1
ATOM 2863 C C . GLY B 2 82 ? 14.858 -2.309 61.213 1.00 13.05 87 GLY B C 1
ATOM 2864 O O . GLY B 2 82 ? 15.961 -1.759 61.188 1.00 13.09 87 GLY B O 1
ATOM 2865 N N . GLY B 2 83 ? 13.733 -1.722 60.874 1.00 14.22 88 GLY B N 1
ATOM 2866 C CA . GLY B 2 83 ? 13.718 -0.390 60.232 1.00 14.78 88 GLY B CA 1
ATOM 2867 C C . GLY B 2 83 ? 14.259 0.731 61.095 1.00 15.38 88 GLY B C 1
ATOM 2868 O O . GLY B 2 83 ? 14.656 1.758 60.485 1.00 14.97 88 GLY B O 1
ATOM 2869 N N . ASP B 2 84 ? 14.232 0.611 62.434 1.00 14.98 89 ASP B N 1
ATOM 2870 C CA . ASP B 2 84 ? 14.643 1.707 63.355 1.00 15.93 89 ASP B CA 1
ATOM 2871 C C . ASP B 2 84 ? 16.161 1.795 63.465 1.00 14.52 89 ASP B C 1
ATOM 2872 O O . ASP B 2 84 ? 16.674 2.786 63.946 1.00 14.24 89 ASP B O 1
ATOM 2877 N N . GLY B 2 85 ? 16.849 0.781 63.006 1.00 13.04 90 GLY B N 1
ATOM 2878 C CA . GLY B 2 85 ? 18.302 0.796 62.954 1.00 12.34 90 GLY B CA 1
ATOM 2879 C C . GLY B 2 85 ? 19.064 0.137 64.117 1.00 11.13 90 GLY B C 1
ATOM 2880 O O . GLY B 2 85 ? 20.288 0.106 63.993 1.00 10.01 90 GLY B O 1
ATOM 2881 N N . GLY B 2 86 ? 18.425 -0.147 65.260 1.00 10.16 91 GLY B N 1
ATOM 2882 C CA . GLY B 2 86 ? 19.128 -0.561 66.485 1.00 9.27 91 GLY B CA 1
ATOM 2883 C C . GLY B 2 86 ? 19.720 -1.913 66.381 1.00 8.66 91 GLY B C 1
ATOM 2884 O O . GLY B 2 86 ? 20.940 -2.074 66.783 1.00 8.38 91 GLY B O 1
ATOM 2885 N N . THR B 2 87 ? 19.044 -2.818 65.648 1.00 9.07 92 THR B N 1
ATOM 2886 C CA . THR B 2 87 ? 19.569 -4.215 65.479 1.00 8.63 92 THR B CA 1
ATOM 2887 C C . THR B 2 87 ? 20.910 -4.184 64.679 1.00 8.96 92 THR B C 1
ATOM 2888 O O . THR B 2 87 ? 21.861 -4.764 65.099 1.00 8.41 92 THR B O 1
ATOM 2892 N N . VAL B 2 88 ? 20.939 -3.544 63.532 1.00 9.48 93 VAL B N 1
ATOM 2893 C CA . VAL B 2 88 ? 22.146 -3.456 62.689 1.00 9.80 93 VAL B CA 1
ATOM 2894 C C . VAL B 2 88 ? 23.282 -2.707 63.421 1.00 9.98 93 VAL B C 1
ATOM 2895 O O . VAL B 2 88 ? 24.435 -3.125 63.283 1.00 10.28 93 VAL B O 1
ATOM 2899 N N . ARG B 2 89 ? 22.976 -1.725 64.251 1.00 10.19 94 ARG B N 1
ATOM 2900 C CA . ARG B 2 89 ? 23.997 -1.042 65.082 1.00 10.24 94 ARG B CA 1
ATOM 2901 C C . ARG B 2 89 ? 24.703 -2.091 65.924 1.00 9.56 94 ARG B C 1
ATOM 2902 O O . ARG B 2 89 ? 25.946 -2.122 65.963 1.00 8.78 94 ARG B O 1
ATOM 2910 N N . GLU B 2 90 ? 23.923 -2.953 66.575 1.00 9.11 95 GLU B N 1
ATOM 2911 C CA . GLU B 2 90 ? 24.552 -3.979 67.468 1.00 8.86 95 GLU B CA 1
ATOM 2912 C C . GLU B 2 90 ? 25.363 -4.948 66.624 1.00 8.74 95 GLU B C 1
ATOM 2913 O O . GLU B 2 90 ? 26.480 -5.382 67.074 1.00 7.93 95 GLU B O 1
ATOM 2919 N N . VAL B 2 91 ? 24.811 -5.343 65.445 1.00 8.65 96 VAL B N 1
ATOM 2920 C CA . VAL B 2 91 ? 25.494 -6.384 64.603 1.00 8.55 96 VAL B CA 1
ATOM 2921 C C . VAL B 2 91 ? 26.866 -5.831 64.156 1.00 8.74 96 VAL B C 1
ATOM 2922 O O . VAL B 2 91 ? 27.922 -6.523 64.170 1.00 8.48 96 VAL B O 1
ATOM 2926 N N . LEU B 2 92 ? 26.906 -4.542 63.878 1.00 9.01 97 LEU B N 1
ATOM 2927 C CA . LEU B 2 92 ? 28.079 -3.904 63.230 1.00 9.99 97 LEU B CA 1
ATOM 2928 C C . LEU B 2 92 ? 29.117 -3.570 64.274 1.00 10.56 97 LEU B C 1
ATOM 2929 O O . LEU B 2 92 ? 30.160 -3.034 63.874 1.00 11.15 97 LEU B O 1
ATOM 2934 N N . ARG B 2 93 ? 28.880 -3.916 65.528 1.00 10.80 98 ARG B N 1
ATOM 2935 C CA . ARG B 2 93 ? 29.949 -3.783 66.573 1.00 12.13 98 ARG B CA 1
ATOM 2936 C C . ARG B 2 93 ? 31.043 -4.848 66.378 1.00 12.25 98 ARG B C 1
ATOM 2937 O O . ARG B 2 93 ? 32.179 -4.628 66.802 1.00 13.12 98 ARG B O 1
ATOM 2945 N N . TYR B 2 94 ? 30.718 -5.955 65.756 1.00 11.62 99 TYR B N 1
ATOM 2946 C CA . TYR B 2 94 ? 31.695 -7.046 65.483 1.00 12.66 99 TYR B CA 1
ATOM 2947 C C . TYR B 2 94 ? 32.582 -6.768 64.244 1.00 13.81 99 TYR B C 1
ATOM 2948 O O . TYR B 2 94 ? 32.036 -6.580 63.097 1.00 14.86 99 TYR B O 1
ATOM 2957 N N . ALA B 2 95 ? 33.905 -6.837 64.417 1.00 14.49 100 ALA B N 1
ATOM 2958 C CA . ALA B 2 95 ? 34.921 -6.615 63.375 1.00 15.58 100 ALA B CA 1
ATOM 2959 C C . ALA B 2 95 ? 34.804 -7.708 62.306 1.00 15.96 100 ALA B C 1
ATOM 2960 O O . ALA B 2 95 ? 35.100 -7.440 61.207 1.00 17.99 100 ALA B O 1
ATOM 2962 N N . GLU B 2 96 ? 34.413 -8.914 62.657 1.00 15.64 101 GLU B N 1
ATOM 2963 C CA . GLU B 2 96 ? 34.450 -10.015 61.702 1.00 16.40 101 GLU B CA 1
ATOM 2964 C C . GLU B 2 96 ? 33.221 -9.967 60.836 1.00 15.33 101 GLU B C 1
ATOM 2965 O O . GLU B 2 96 ? 33.219 -10.643 59.835 1.00 14.83 101 GLU B O 1
ATOM 2971 N N . VAL B 2 97 ? 32.210 -9.150 61.175 1.00 13.91 102 VAL B N 1
ATOM 2972 C CA . VAL B 2 97 ? 31.087 -8.989 60.204 1.00 12.95 102 VAL B CA 1
ATOM 2973 C C . VAL B 2 97 ? 31.593 -8.309 58.940 1.00 12.99 102 VAL B C 1
ATOM 2974 O O . VAL B 2 97 ? 32.275 -7.286 59.034 1.00 12.18 102 VAL B O 1
ATOM 2978 N N . GLU B 2 98 ? 31.313 -8.912 57.792 1.00 13.93 103 GLU B N 1
ATOM 2979 C CA . GLU B 2 98 ? 31.676 -8.340 56.449 1.00 15.13 103 GLU B CA 1
ATOM 2980 C C . GLU B 2 98 ? 30.430 -7.768 55.783 1.00 14.40 103 GLU B C 1
ATOM 2981 O O . GLU B 2 98 ? 30.560 -6.860 55.095 1.00 14.78 103 GLU B O 1
ATOM 2987 N N . GLN B 2 99 ? 29.247 -8.307 55.949 1.00 13.40 104 GLN B N 1
ATOM 2988 C CA . GLN B 2 99 ? 28.113 -7.724 55.206 1.00 14.38 104 GLN B CA 1
ATOM 2989 C C . GLN B 2 99 ? 26.870 -7.935 56.083 1.00 12.78 104 GLN B C 1
ATOM 2990 O O . GLN B 2 99 ? 26.726 -9.033 56.593 1.00 11.98 104 GLN B O 1
ATOM 2996 N N . VAL B 2 100 ? 25.984 -6.962 56.119 1.00 11.85 105 VAL B N 1
ATOM 2997 C CA . VAL B 2 100 ? 24.676 -6.959 56.774 1.00 11.78 105 VAL B CA 1
ATOM 2998 C C . VAL B 2 100 ? 23.675 -6.461 55.776 1.00 12.13 105 VAL B C 1
ATOM 2999 O O . VAL B 2 100 ? 23.805 -5.282 55.238 1.00 11.14 105 VAL B O 1
ATOM 3003 N N . ASP B 2 101 ? 22.708 -7.351 55.518 1.00 12.22 106 ASP B N 1
ATOM 3004 C CA . ASP B 2 101 ? 21.587 -7.086 54.608 1.00 12.78 106 ASP B CA 1
ATOM 3005 C C . ASP B 2 101 ? 20.392 -6.869 55.532 1.00 12.66 106 ASP B C 1
ATOM 3006 O O . ASP B 2 101 ? 20.123 -7.732 56.322 1.00 11.30 106 ASP B O 1
ATOM 3011 N N . LEU B 2 102 ? 19.762 -5.700 55.438 1.00 12.70 107 LEU B N 1
ATOM 3012 C CA . LEU B 2 102 ? 18.555 -5.303 56.186 1.00 12.68 107 LEU B CA 1
ATOM 3013 C C . LEU B 2 102 ? 17.446 -5.219 55.158 1.00 13.23 107 LEU B C 1
ATOM 3014 O O . LEU B 2 102 ? 17.548 -4.473 54.162 1.00 13.53 107 LEU B O 1
ATOM 3019 N N . VAL B 2 103 ? 16.518 -6.128 55.301 1.00 12.51 108 VAL B N 1
ATOM 3020 C CA . VAL B 2 103 ? 15.314 -6.236 54.453 1.00 13.00 108 VAL B CA 1
ATOM 3021 C C . VAL B 2 103 ? 14.091 -5.867 55.303 1.00 12.79 108 VAL B C 1
ATOM 3022 O O . VAL B 2 103 ? 13.605 -6.664 56.130 1.00 11.52 108 VAL B O 1
ATOM 3026 N N . GLU B 2 104 ? 13.590 -4.702 55.009 1.00 14.12 109 GLU B N 1
ATOM 3027 C CA . GLU B 2 104 ? 12.483 -4.052 55.738 1.00 15.71 109 GLU B CA 1
ATOM 3028 C C . GLU B 2 104 ? 11.441 -3.855 54.679 1.00 16.50 109 GLU B C 1
ATOM 3029 O O . GLU B 2 104 ? 11.814 -3.227 53.663 1.00 16.81 109 GLU B O 1
ATOM 3035 N N . ILE B 2 105 ? 10.173 -4.225 54.931 1.00 17.63 110 ILE B N 1
ATOM 3036 C CA . ILE B 2 105 ? 9.057 -4.118 53.916 1.00 19.53 110 ILE B CA 1
ATOM 3037 C C . ILE B 2 105 ? 8.674 -2.637 53.739 1.00 18.33 110 ILE B C 1
ATOM 3038 O O . ILE B 2 105 ? 8.294 -2.250 52.639 1.00 19.89 110 ILE B O 1
ATOM 3043 N N . ASP B 2 106 ? 8.768 -1.831 54.782 1.00 17.14 111 ASP B N 1
ATOM 3044 C CA . ASP B 2 106 ? 8.160 -0.485 54.814 1.00 17.33 111 ASP B CA 1
ATOM 3045 C C . ASP B 2 106 ? 9.280 0.559 54.769 1.00 17.02 111 ASP B C 1
ATOM 3046 O O . ASP B 2 106 ? 9.885 0.905 55.821 1.00 16.61 111 ASP B O 1
ATOM 3051 N N . GLY B 2 107 ? 9.514 1.109 53.595 1.00 17.32 112 GLY B N 1
ATOM 3052 C CA . GLY B 2 107 ? 10.559 2.111 53.406 1.00 17.10 112 GLY B CA 1
ATOM 3053 C C . GLY B 2 107 ? 10.316 3.336 54.257 1.00 16.93 112 GLY B C 1
ATOM 3054 O O . GLY B 2 107 ? 11.302 3.992 54.661 1.00 16.06 112 GLY B O 1
ATOM 3055 N N . ARG B 2 108 ? 9.065 3.696 54.496 1.00 17.81 113 ARG B N 1
ATOM 3056 C CA . ARG B 2 108 ? 8.748 4.890 55.334 1.00 18.64 113 ARG B CA 1
ATOM 3057 C C . ARG B 2 108 ? 9.291 4.672 56.750 1.00 17.62 113 ARG B C 1
ATOM 3058 O O . ARG B 2 108 ? 9.581 5.643 57.416 1.00 17.34 113 ARG B O 1
ATOM 3066 N N . VAL B 2 109 ? 9.358 3.440 57.231 1.00 17.19 114 VAL B N 1
ATOM 3067 C CA . VAL B 2 109 ? 9.891 3.177 58.590 1.00 16.81 114 VAL B CA 1
ATOM 3068 C C . VAL B 2 109 ? 11.365 3.523 58.612 1.00 16.36 114 VAL B C 1
ATOM 3069 O O . VAL B 2 109 ? 11.793 4.169 59.639 1.00 15.30 114 VAL B O 1
ATOM 3073 N N . VAL B 2 110 ? 12.122 3.079 57.596 1.00 15.80 115 VAL B N 1
ATOM 3074 C CA . VAL B 2 110 ? 13.568 3.429 57.497 1.00 16.32 115 VAL B CA 1
ATOM 3075 C C . VAL B 2 110 ? 13.732 4.948 57.405 1.00 17.17 115 VAL B C 1
ATOM 3076 O O . VAL B 2 110 ? 14.528 5.532 58.157 1.00 16.92 115 VAL B O 1
ATOM 3080 N N . GLU B 2 111 ? 12.964 5.598 56.572 1.00 19.54 116 GLU B N 1
ATOM 3081 C CA . GLU B 2 111 ? 13.133 7.075 56.336 1.00 21.41 116 GLU B CA 1
ATOM 3082 C C . GLU B 2 111 ? 12.801 7.846 57.602 1.00 19.26 116 GLU B C 1
ATOM 3083 O O . GLU B 2 111 ? 13.570 8.604 58.029 1.00 18.53 116 GLU B O 1
ATOM 3089 N N . LEU B 2 112 ? 11.662 7.600 58.233 1.00 18.82 117 LEU B N 1
ATOM 3090 C CA . LEU B 2 112 ? 11.319 8.335 59.473 1.00 17.32 117 LEU B CA 1
ATOM 3091 C C . LEU B 2 112 ? 12.320 7.989 60.596 1.00 15.84 117 LEU B C 1
ATOM 3092 O O . LEU B 2 112 ? 12.669 8.906 61.391 1.00 15.60 117 LEU B O 1
ATOM 3097 N N . SER B 2 113 ? 12.854 6.777 60.636 1.00 14.70 118 SER B N 1
ATOM 3098 C CA . SER B 2 113 ? 13.806 6.348 61.695 1.00 14.23 118 SER B CA 1
ATOM 3099 C C . SER B 2 113 ? 15.148 7.049 61.479 1.00 14.76 118 SER B C 1
ATOM 3100 O O . SER B 2 113 ? 15.734 7.486 62.492 1.00 13.38 118 SER B O 1
ATOM 3103 N N . GLN B 2 114 ? 15.536 7.261 60.208 1.00 16.04 119 GLN B N 1
ATOM 3104 C CA . GLN B 2 114 ? 16.794 7.988 59.840 1.00 17.12 119 GLN B CA 1
ATOM 3105 C C . GLN B 2 114 ? 16.647 9.473 60.178 1.00 18.99 119 GLN B C 1
ATOM 3106 O O . GLN B 2 114 ? 17.617 10.083 60.715 1.00 18.25 119 GLN B O 1
ATOM 3112 N N . GLU B 2 115 ? 15.436 10.017 60.017 1.00 19.35 120 GLU B N 1
ATOM 3113 C CA . GLU B 2 115 ? 15.242 11.433 60.208 1.00 20.68 120 GLU B CA 1
ATOM 3114 C C . GLU B 2 115 ? 15.138 11.705 61.706 1.00 19.45 120 GLU B C 1
ATOM 3115 O O . GLU B 2 115 ? 15.640 12.714 62.128 1.00 19.16 120 GLU B O 1
ATOM 3121 N N . TYR B 2 116 ? 14.416 10.904 62.465 1.00 17.43 121 TYR B N 1
ATOM 3122 C CA . TYR B 2 116 ? 14.046 11.280 63.834 1.00 16.72 121 TYR B CA 1
ATOM 3123 C C . TYR B 2 116 ? 14.785 10.398 64.854 1.00 15.80 121 TYR B C 1
ATOM 3124 O O . TYR B 2 116 ? 14.912 10.848 66.023 1.00 15.99 121 TYR B O 1
ATOM 3133 N N . LEU B 2 117 ? 15.151 9.163 64.550 1.00 14.27 122 LEU B N 1
ATOM 3134 C CA . LEU B 2 117 ? 15.664 8.227 65.605 1.00 13.98 122 LEU B CA 1
ATOM 3135 C C . LEU B 2 117 ? 17.131 7.875 65.332 1.00 13.69 122 LEU B C 1
ATOM 3136 O O . LEU B 2 117 ? 17.578 6.731 65.698 1.00 11.67 122 LEU B O 1
ATOM 3141 N N . GLY B 2 118 ? 17.874 8.874 64.832 1.00 15.11 123 GLY B N 1
ATOM 3142 C CA . GLY B 2 118 ? 19.339 8.768 64.574 1.00 15.65 123 GLY B CA 1
ATOM 3143 C C . GLY B 2 118 ? 20.099 8.329 65.842 1.00 15.98 123 GLY B C 1
ATOM 3144 O O . GLY B 2 118 ? 21.141 7.659 65.755 1.00 15.14 123 GLY B O 1
ATOM 3145 N N . ALA B 2 119 ? 19.551 8.658 67.019 1.00 17.08 124 ALA B N 1
ATOM 3146 C CA . ALA B 2 119 ? 20.197 8.341 68.315 1.00 17.28 124 ALA B CA 1
ATOM 3147 C C . ALA B 2 119 ? 20.170 6.841 68.593 1.00 15.21 124 ALA B C 1
ATOM 3148 O O . ALA B 2 119 ? 20.913 6.455 69.355 1.00 15.75 124 ALA B O 1
ATOM 3150 N N . ILE B 2 120 ? 19.289 6.079 67.994 1.00 14.75 125 ILE B N 1
ATOM 3151 C CA . ILE B 2 120 ? 19.196 4.586 68.045 1.00 13.06 125 ILE B CA 1
ATOM 3152 C C . ILE B 2 120 ? 19.929 3.983 66.830 1.00 12.42 125 ILE B C 1
ATOM 3153 O O . ILE B 2 120 ? 20.907 3.184 66.991 1.00 12.01 125 ILE B O 1
ATOM 3158 N N . GLY B 2 121 ? 19.556 4.437 65.654 1.00 11.44 126 GLY B N 1
ATOM 3159 C CA . GLY B 2 121 ? 20.241 4.048 64.420 1.00 12.66 126 GLY B CA 1
ATOM 3160 C C . GLY B 2 121 ? 21.493 4.868 64.149 1.00 12.99 126 GLY B C 1
ATOM 3161 O O . GLY B 2 121 ? 21.456 5.803 63.309 1.00 13.70 126 GLY B O 1
ATOM 3162 N N . THR B 2 122 ? 22.563 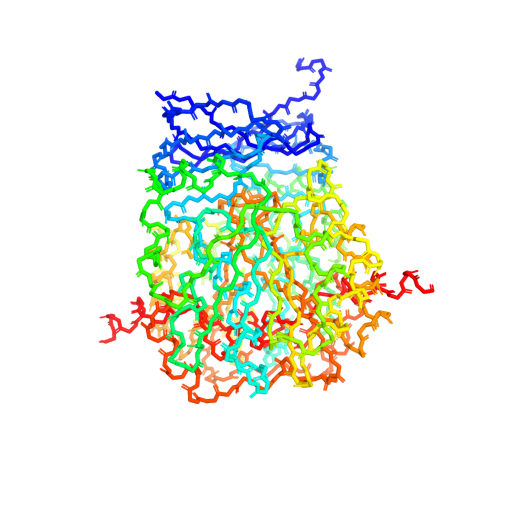4.501 64.849 1.00 14.00 127 THR B N 1
ATOM 3163 C CA . THR B 2 122 ? 23.863 5.226 64.826 1.00 15.34 127 THR B CA 1
ATOM 3164 C C . THR B 2 122 ? 24.779 4.623 63.744 1.00 15.72 127 THR B C 1
ATOM 3165 O O . THR B 2 122 ? 25.868 5.260 63.473 1.00 16.94 127 THR B O 1
ATOM 3169 N N . ALA B 2 123 ? 24.346 3.576 63.045 1.00 14.66 128 ALA B N 1
ATOM 3170 C CA . ALA B 2 123 ? 25.268 2.849 62.153 1.00 15.80 128 ALA B CA 1
ATOM 3171 C C . ALA B 2 123 ? 24.863 2.886 60.664 1.00 15.93 128 ALA B C 1
ATOM 3172 O O . ALA B 2 123 ? 25.465 2.099 59.918 1.00 15.47 128 ALA B O 1
ATOM 3174 N N . TRP B 2 124 ? 23.866 3.687 60.258 1.00 15.15 129 TRP B N 1
ATOM 3175 C CA . TRP B 2 124 ? 23.431 3.770 58.845 1.00 15.71 129 TRP B CA 1
ATOM 3176 C C . TRP B 2 124 ? 24.606 4.003 57.878 1.00 16.38 129 TRP B C 1
ATOM 3177 O O . TRP B 2 124 ? 24.418 3.692 56.741 1.00 16.54 129 TRP B O 1
ATOM 3188 N N . ALA B 2 125 ? 25.696 4.661 58.309 1.00 16.10 130 ALA B N 1
ATOM 3189 C CA . ALA B 2 125 ? 26.806 5.122 57.444 1.00 17.09 130 ALA B CA 1
ATOM 3190 C C . ALA B 2 125 ? 27.817 3.975 57.280 1.00 16.46 130 ALA B C 1
ATOM 3191 O O . ALA B 2 125 ? 28.739 4.102 56.394 1.00 18.30 130 ALA B O 1
ATOM 3193 N N . ASP B 2 126 ? 27.590 2.822 57.943 1.00 14.84 131 ASP B N 1
ATOM 3194 C CA . ASP B 2 126 ? 28.582 1.709 57.914 1.00 14.68 131 ASP B CA 1
ATOM 3195 C C . ASP B 2 126 ? 28.601 1.157 56.463 1.00 14.45 131 ASP B C 1
ATOM 3196 O O . ASP B 2 126 ? 27.623 0.726 55.866 1.00 14.34 131 ASP B O 1
ATOM 3201 N N . PRO B 2 127 ? 29.750 1.121 55.828 1.00 14.28 132 PRO B N 1
ATOM 3202 C CA . PRO B 2 127 ? 29.832 0.638 54.454 1.00 14.70 132 PRO B CA 1
ATOM 3203 C C . PRO B 2 127 ? 29.443 -0.851 54.280 1.00 13.47 132 PRO B C 1
ATOM 3204 O O . PRO B 2 127 ? 29.353 -1.288 53.276 1.00 12.91 132 PRO B O 1
ATOM 3208 N N . ARG B 2 128 ? 29.482 -1.609 55.346 1.00 13.06 133 ARG B N 1
ATOM 3209 C CA . ARG B 2 128 ? 29.176 -3.053 55.367 1.00 12.93 133 ARG B CA 1
ATOM 3210 C C . ARG B 2 128 ? 27.647 -3.293 55.310 1.00 12.61 133 ARG B C 1
ATOM 3211 O O . ARG B 2 128 ? 27.244 -4.459 55.037 1.00 11.87 133 ARG B O 1
ATOM 3219 N N . LEU B 2 129 ? 26.838 -2.248 55.532 1.00 12.88 134 LEU B N 1
ATOM 3220 C CA . LEU B 2 129 ? 25.354 -2.365 55.646 1.00 13.08 134 LEU B CA 1
ATOM 3221 C C . LEU B 2 129 ? 24.670 -2.114 54.280 1.00 14.13 134 LEU B C 1
ATOM 3222 O O . LEU B 2 129 ? 24.869 -1.032 53.676 1.00 13.72 134 LEU B O 1
ATOM 3227 N N . ASN B 2 130 ? 23.822 -3.003 53.822 1.00 14.00 135 ASN B N 1
ATOM 3228 C CA . ASN B 2 130 ? 23.036 -2.768 52.610 1.00 15.85 135 ASN B CA 1
ATOM 3229 C C . ASN B 2 130 ? 21.582 -2.772 53.038 1.00 15.42 135 ASN B C 1
ATOM 3230 O O . ASN B 2 130 ? 21.079 -3.869 53.570 1.00 16.30 135 ASN B O 1
ATOM 3235 N N . VAL B 2 131 ? 20.897 -1.689 52.794 1.00 14.85 136 VAL B N 1
ATOM 3236 C CA . VAL B 2 131 ? 19.458 -1.544 53.111 1.00 14.69 136 VAL B CA 1
ATOM 3237 C C . VAL B 2 131 ? 18.673 -1.938 51.861 1.00 15.56 136 VAL B C 1
ATOM 3238 O O . VAL B 2 131 ? 18.830 -1.289 50.834 1.00 14.78 136 VAL B O 1
ATOM 3242 N N . LYS B 2 132 ? 17.760 -2.914 51.992 1.00 16.55 137 LYS B N 1
ATOM 3243 C CA . LYS B 2 132 ? 16.824 -3.352 50.907 1.00 17.94 137 LYS B CA 1
ATOM 3244 C C . LYS B 2 132 ? 15.356 -3.264 51.332 1.00 17.97 137 LYS B C 1
ATOM 3245 O O . LYS B 2 132 ? 15.012 -3.627 52.413 1.00 19.60 137 LYS B O 1
ATOM 3251 N N . ILE B 2 133 ? 14.562 -2.524 50.643 1.00 17.35 138 ILE B N 1
ATOM 3252 C CA . ILE B 2 133 ? 13.161 -2.350 50.985 1.00 17.19 138 ILE B CA 1
ATOM 3253 C C . ILE B 2 133 ? 12.482 -3.501 50.222 1.00 18.15 138 ILE B C 1
ATOM 3254 O O . ILE B 2 133 ? 12.615 -3.594 49.052 1.00 18.25 138 ILE B O 1
ATOM 3259 N N . GLY B 2 134 ? 11.959 -4.487 50.929 1.00 17.57 139 GLY B N 1
ATOM 3260 C CA . GLY B 2 134 ? 11.346 -5.682 50.295 1.00 18.26 139 GLY B CA 1
ATOM 3261 C C . GLY B 2 134 ? 10.768 -6.476 51.415 1.00 17.80 139 GLY B C 1
ATOM 3262 O O . GLY B 2 134 ? 11.031 -6.187 52.610 1.00 16.20 139 GLY B O 1
ATOM 3263 N N . ASP B 2 135 ? 10.028 -7.474 51.063 1.00 19.74 140 ASP B N 1
ATOM 3264 C CA . ASP B 2 135 ? 9.462 -8.455 52.017 1.00 20.54 140 ASP B CA 1
ATOM 3265 C C . ASP B 2 135 ? 10.525 -9.496 52.394 1.00 18.20 140 ASP B C 1
ATOM 3266 O O . ASP B 2 135 ? 10.939 -10.254 51.601 1.00 17.22 140 ASP B O 1
ATOM 3271 N N . GLY B 2 136 ? 10.787 -9.616 53.647 1.00 17.00 141 GLY B N 1
ATOM 3272 C CA . GLY B 2 136 ? 11.619 -10.691 54.215 1.00 17.00 141 GLY B CA 1
ATOM 3273 C C . GLY B 2 136 ? 11.237 -12.124 53.841 1.00 17.22 141 GLY B C 1
ATOM 3274 O O . GLY B 2 136 ? 12.207 -12.975 53.668 1.00 16.70 141 GLY B O 1
ATOM 3275 N N . ILE B 2 137 ? 9.946 -12.425 53.820 1.00 16.46 142 ILE B N 1
ATOM 3276 C CA . ILE B 2 137 ? 9.455 -13.782 53.556 1.00 16.61 142 ILE B CA 1
ATOM 3277 C C . ILE B 2 137 ? 9.839 -14.138 52.134 1.00 16.77 142 ILE B C 1
ATOM 3278 O O . ILE B 2 137 ? 10.404 -15.192 51.956 1.00 16.19 142 ILE B O 1
ATOM 3283 N N . ALA B 2 138 ? 9.606 -13.219 51.177 1.00 17.23 143 ALA B N 1
ATOM 3284 C CA . ALA B 2 138 ? 9.957 -13.419 49.763 1.00 17.27 143 ALA B CA 1
ATOM 3285 C C . ALA B 2 138 ? 11.484 -13.490 49.630 1.00 15.93 143 ALA B C 1
ATOM 3286 O O . ALA B 2 138 ? 11.988 -14.339 48.850 1.00 15.48 143 ALA B O 1
ATOM 3288 N N . PHE B 2 139 ? 12.208 -12.662 50.387 1.00 14.94 144 PHE B N 1
ATOM 3289 C CA . PHE B 2 139 ? 13.690 -12.625 50.309 1.00 14.43 144 PHE B CA 1
ATOM 3290 C C . PHE B 2 139 ? 14.289 -14.001 50.635 1.00 14.27 144 PHE B C 1
ATOM 3291 O O . PHE B 2 139 ? 15.145 -14.482 49.885 1.00 14.32 144 PHE B O 1
ATOM 3299 N N . VAL B 2 140 ? 13.923 -14.618 51.755 1.00 14.30 145 VAL B N 1
ATOM 3300 C CA . VAL B 2 140 ? 14.492 -15.939 52.112 1.00 14.46 145 VAL B CA 1
ATOM 3301 C C . VAL B 2 140 ? 13.931 -16.999 51.223 1.00 15.54 145 VAL B C 1
ATOM 3302 O O . VAL B 2 140 ? 14.614 -17.916 51.086 1.00 16.19 145 VAL B O 1
ATOM 3306 N N . GLN B 2 141 ? 12.748 -16.883 50.648 1.00 17.51 146 GLN B N 1
ATOM 3307 C CA . GLN B 2 141 ? 12.254 -17.900 49.686 1.00 20.11 146 GLN B CA 1
ATOM 3308 C C . GLN B 2 141 ? 13.193 -17.920 48.445 1.00 19.60 146 GLN B C 1
ATOM 3309 O O . GLN B 2 141 ? 13.403 -18.984 47.850 1.00 17.70 146 GLN B O 1
ATOM 3315 N N . THR B 2 142 ? 13.759 -16.769 48.075 1.00 18.19 147 THR B N 1
ATOM 3316 C CA . THR B 2 142 ? 14.516 -16.560 46.830 1.00 18.56 147 THR B CA 1
ATOM 3317 C C . THR B 2 142 ? 16.012 -16.811 47.064 1.00 17.08 147 THR B C 1
ATOM 3318 O O . THR B 2 142 ? 16.754 -16.966 46.118 1.00 16.86 147 THR B O 1
ATOM 3322 N N . ALA B 2 143 ? 16.483 -16.535 48.285 1.00 15.44 148 ALA B N 1
ATOM 3323 C CA . ALA B 2 143 ? 17.922 -16.564 48.563 1.00 14.63 148 ALA B CA 1
ATOM 3324 C C . ALA B 2 143 ? 18.446 -17.965 48.371 1.00 14.16 148 ALA B C 1
ATOM 3325 O O . ALA B 2 143 ? 17.804 -18.901 48.792 1.00 14.23 148 ALA B O 1
ATOM 3327 N N . PRO B 2 144 ? 19.686 -18.152 47.890 1.00 13.88 149 PRO B N 1
ATOM 3328 C CA . PRO B 2 144 ? 20.244 -19.486 47.785 1.00 14.07 149 PRO B CA 1
ATOM 3329 C C . PRO B 2 144 ? 20.642 -20.145 49.115 1.00 13.35 149 PRO B C 1
ATOM 3330 O O . PRO B 2 144 ? 20.782 -19.503 50.194 1.00 12.91 149 PRO B O 1
ATOM 3334 N N . ASP B 2 145 ? 20.903 -21.450 49.026 1.00 14.06 150 ASP B N 1
ATOM 3335 C CA . ASP B 2 145 ? 21.251 -22.282 50.196 1.00 14.25 150 ASP B CA 1
ATOM 3336 C C . ASP B 2 145 ? 22.479 -21.703 50.869 1.00 13.84 150 ASP B C 1
ATOM 3337 O O . ASP B 2 145 ? 23.327 -21.274 50.186 1.00 13.20 150 ASP B O 1
ATOM 3342 N N . ALA B 2 146 ? 22.589 -21.774 52.194 1.00 13.62 151 ALA B N 1
ATOM 3343 C CA . ALA B 2 146 ? 23.868 -21.564 52.885 1.00 14.15 151 ALA B CA 1
ATOM 3344 C C . ALA B 2 146 ? 24.482 -20.272 52.408 1.00 14.85 151 ALA B C 1
ATOM 3345 O O . ALA B 2 146 ? 25.655 -20.325 52.036 1.00 15.78 151 ALA B O 1
ATOM 3347 N N . SER B 2 147 ? 23.727 -19.147 52.524 1.00 13.67 152 SER B N 1
ATOM 3348 C CA . SER B 2 147 ? 24.169 -17.840 52.027 1.00 13.32 152 SER B CA 1
ATOM 3349 C C . SER B 2 147 ? 24.307 -16.881 53.193 1.00 12.02 152 SER B C 1
ATOM 3350 O O . SER B 2 147 ? 25.003 -15.903 53.017 1.00 11.69 152 SER B O 1
ATOM 3353 N N . TYR B 2 148 ? 23.874 -17.226 54.412 1.00 10.94 153 TYR B N 1
ATOM 3354 C CA . TYR B 2 148 ? 24.039 -16.322 55.546 1.00 9.82 153 TYR B CA 1
ATOM 3355 C C . TYR B 2 148 ? 24.489 -17.078 56.771 1.00 9.35 153 TYR B C 1
ATOM 3356 O O . TYR B 2 148 ? 23.918 -18.177 57.040 1.00 9.40 153 TYR B O 1
ATOM 3365 N N . ASP B 2 149 ? 25.262 -16.421 57.599 1.00 8.87 154 ASP B N 1
ATOM 3366 C CA . ASP B 2 149 ? 25.798 -16.993 58.878 1.00 8.91 154 ASP B CA 1
ATOM 3367 C C . ASP B 2 149 ? 24.788 -16.813 59.991 1.00 8.37 154 ASP B C 1
ATOM 3368 O O . ASP B 2 149 ? 24.707 -17.577 60.862 1.00 7.76 154 ASP B O 1
ATOM 3373 N N . VAL B 2 150 ? 24.045 -15.748 59.924 1.00 8.36 155 VAL B N 1
ATOM 3374 C CA . VAL B 2 150 ? 23.084 -15.366 60.994 1.00 8.32 155 VAL B CA 1
ATOM 3375 C C . VAL B 2 150 ? 21.835 -14.749 60.313 1.00 8.25 155 VAL B C 1
ATOM 3376 O O . VAL B 2 150 ? 21.996 -13.977 59.393 1.00 8.00 155 VAL B O 1
ATOM 3380 N N . ILE B 2 151 ? 20.658 -15.160 60.730 1.00 8.42 156 ILE B N 1
ATOM 3381 C CA . ILE B 2 151 ? 19.377 -14.499 60.374 1.00 8.88 156 ILE B CA 1
ATOM 3382 C C . ILE B 2 151 ? 18.734 -14.029 61.672 1.00 8.90 156 ILE B C 1
ATOM 3383 O O . ILE B 2 151 ? 18.439 -14.878 62.547 1.00 8.15 156 ILE B O 1
ATOM 3388 N N . LEU B 2 152 ? 18.473 -12.727 61.750 1.00 9.10 157 LEU B N 1
ATOM 3389 C CA . LEU B 2 152 ? 17.738 -12.113 62.855 1.00 9.25 157 LEU B CA 1
ATOM 3390 C C . LEU B 2 152 ? 16.436 -11.574 62.316 1.00 10.29 157 LEU B C 1
ATOM 3391 O O . LEU B 2 152 ? 16.457 -10.727 61.300 1.00 10.38 157 LEU B O 1
ATOM 3396 N N . VAL B 2 153 ? 15.329 -12.024 62.940 1.00 10.79 158 VAL B N 1
ATOM 3397 C CA . VAL B 2 153 ? 14.003 -11.467 62.620 1.00 11.49 158 VAL B CA 1
ATOM 3398 C C . VAL B 2 153 ? 13.643 -10.419 63.708 1.00 13.47 158 VAL B C 1
ATOM 3399 O O . VAL B 2 153 ? 13.335 -10.784 64.874 1.00 13.55 158 VAL B O 1
ATOM 3403 N N . ASP B 2 154 ? 13.642 -9.151 63.318 1.00 14.66 159 ASP B N 1
ATOM 3404 C CA . ASP B 2 154 ? 13.382 -7.997 64.192 1.00 15.77 159 ASP B CA 1
ATOM 3405 C C . ASP B 2 154 ? 12.032 -7.463 63.751 1.00 17.50 159 ASP B C 1
ATOM 3406 O O . ASP B 2 154 ? 11.963 -6.433 63.118 1.00 16.38 159 ASP B O 1
ATOM 3411 N N . GLY B 2 155 ? 11.012 -8.273 63.896 1.00 20.74 160 GLY B N 1
ATOM 3412 C CA . GLY B 2 155 ? 9.636 -7.945 63.471 1.00 24.74 160 GLY B CA 1
ATOM 3413 C C . GLY B 2 155 ? 8.698 -7.733 64.638 1.00 27.20 160 GLY B C 1
ATOM 3414 O O . GLY B 2 155 ? 9.123 -7.616 65.827 1.00 27.00 160 GLY B O 1
ATOM 3415 N N . SER B 2 156 ? 7.417 -7.580 64.338 1.00 31.28 161 SER B N 1
ATOM 3416 C CA . SER B 2 156 ? 6.409 -7.260 65.397 1.00 31.69 161 SER B CA 1
ATOM 3417 C C . SER B 2 156 ? 5.496 -8.483 65.650 1.00 29.33 161 SER B C 1
ATOM 3418 O O . SER B 2 156 ? 5.879 -9.609 65.243 1.00 29.00 161 SER B O 1
ATOM 3421 N N . ASP B 2 157 ? 4.391 -8.289 66.397 1.00 30.42 162 ASP B N 1
ATOM 3422 C CA . ASP B 2 157 ? 3.375 -9.322 66.800 1.00 31.49 162 ASP B CA 1
ATOM 3423 C C . ASP B 2 157 ? 2.814 -10.079 65.564 1.00 32.64 162 ASP B C 1
ATOM 3424 O O . ASP B 2 157 ? 2.803 -9.552 64.448 1.00 32.15 162 ASP B O 1
ATOM 3429 N N . PRO B 2 158 ? 2.268 -11.317 65.686 1.00 35.71 163 PRO B N 1
ATOM 3430 C CA . PRO B 2 158 ? 1.712 -12.020 64.503 1.00 40.23 163 PRO B CA 1
ATOM 3431 C C . PRO B 2 158 ? 0.374 -11.540 63.859 1.00 48.20 163 PRO B C 1
ATOM 3432 O O . PRO B 2 158 ? -0.475 -12.395 63.589 1.00 54.23 163 PRO B O 1
ATOM 3436 N N . ALA B 2 159 ? 0.190 -10.258 63.482 1.00 55.24 164 ALA B N 1
ATOM 3437 C CA . ALA B 2 159 ? -1.112 -9.711 62.971 1.00 64.72 164 ALA B CA 1
ATOM 3438 C C . ALA B 2 159 ? -0.938 -8.519 62.004 1.00 72.66 164 ALA B C 1
ATOM 3439 O O . ALA B 2 159 ? -0.955 -7.392 62.504 1.00 83.54 164 ALA B O 1
ATOM 3441 N N . GLY B 2 160 ? -0.839 -8.695 60.680 0.50 69.19 165 GLY B N 1
ATOM 3442 C CA . GLY B 2 160 ? -0.517 -7.575 59.763 0.50 63.93 165 GLY B CA 1
ATOM 3443 C C . GLY B 2 160 ? 0.689 -7.951 58.908 0.50 62.75 165 GLY B C 1
ATOM 3444 O O . GLY B 2 160 ? 0.724 -9.107 58.490 1.00 59.21 165 GLY B O 1
ATOM 3445 N N . PRO B 2 161 ? 1.712 -7.067 58.679 1.00 60.69 166 PRO B N 1
ATOM 3446 C CA . PRO B 2 161 ? 2.837 -7.362 57.769 1.00 56.54 166 PRO B CA 1
ATOM 3447 C C . PRO B 2 161 ? 3.800 -8.433 58.325 1.00 50.13 166 PRO B C 1
ATOM 3448 O O . PRO B 2 161 ? 4.334 -9.222 57.524 1.00 46.67 166 PRO B O 1
ATOM 3452 N N . ALA B 2 162 ? 3.948 -8.501 59.665 1.00 45.78 167 ALA B N 1
ATOM 3453 C CA . ALA B 2 162 ? 4.789 -9.486 60.423 1.00 39.76 167 ALA B CA 1
ATOM 3454 C C . ALA B 2 162 ? 4.167 -10.899 60.569 1.00 35.89 167 ALA B C 1
ATOM 3455 O O . ALA B 2 162 ? 4.948 -11.779 61.059 1.00 37.30 167 ALA B O 1
ATOM 3457 N N . ALA B 2 163 ? 2.928 -11.160 60.115 1.00 33.02 168 ALA B N 1
ATOM 3458 C CA . ALA B 2 163 ? 2.167 -12.436 60.331 1.00 36.02 168 ALA B CA 1
ATOM 3459 C C . ALA B 2 163 ? 2.899 -13.705 59.761 1.00 36.01 168 ALA B C 1
ATOM 3460 O O . ALA B 2 163 ? 3.135 -14.690 60.631 1.00 36.01 168 ALA B O 1
ATOM 3462 N N . GLY B 2 164 ? 3.219 -13.759 58.424 1.00 33.40 169 GLY B N 1
ATOM 3463 C CA . GLY B 2 164 ? 3.949 -14.850 57.715 1.00 28.77 169 GLY B CA 1
ATOM 3464 C C . GLY B 2 164 ? 5.294 -15.124 58.385 1.00 26.82 169 GLY B C 1
ATOM 3465 O O . GLY B 2 164 ? 5.848 -16.185 58.215 1.00 25.27 169 GLY B O 1
ATOM 3466 N N . LEU B 2 165 ? 5.827 -14.191 59.194 1.00 29.07 170 LEU B N 1
ATOM 3467 C CA . LEU B 2 165 ? 7.165 -14.347 59.827 1.00 27.91 170 LEU B CA 1
ATOM 3468 C C . LEU B 2 165 ? 7.116 -15.418 60.934 1.00 29.25 170 LEU B C 1
ATOM 3469 O O . LEU B 2 165 ? 8.163 -15.613 61.574 1.00 28.24 170 LEU B O 1
ATOM 3474 N N . PHE B 2 166 ? 5.921 -15.945 61.265 1.00 29.97 171 PHE B N 1
ATOM 3475 C CA . PHE B 2 166 ? 5.667 -16.905 62.379 1.00 31.94 171 PHE B CA 1
ATOM 3476 C C . PHE B 2 166 ? 5.320 -18.255 61.722 1.00 29.96 171 PHE B C 1
ATOM 3477 O O . PHE B 2 166 ? 5.000 -19.140 62.513 1.00 32.20 171 PHE B O 1
ATOM 3485 N N . ASN B 2 167 ? 5.407 -18.436 60.383 1.00 27.18 172 ASN B N 1
ATOM 3486 C CA . ASN B 2 167 ? 4.949 -19.701 59.729 1.00 25.85 172 ASN B CA 1
ATOM 3487 C C . ASN B 2 167 ? 6.126 -20.702 59.461 1.00 22.53 172 ASN B C 1
ATOM 3488 O O . ASN B 2 167 ? 7.314 -20.324 59.233 1.00 18.96 172 ASN B O 1
ATOM 3493 N N . ARG B 2 168 ? 5.799 -21.970 59.398 1.00 21.88 173 ARG B N 1
ATOM 3494 C CA . ARG B 2 168 ? 6.749 -23.091 59.224 1.00 21.88 173 ARG B CA 1
ATOM 3495 C C . ARG B 2 168 ? 7.553 -23.003 57.901 1.00 20.01 173 ARG B C 1
ATOM 3496 O O . ARG B 2 168 ? 8.738 -23.068 57.993 1.00 16.96 173 ARG B O 1
ATOM 3504 N N . GLU B 2 169 ? 6.955 -22.618 56.788 1.00 20.11 174 GLU B N 1
ATOM 3505 C CA . GLU B 2 169 ? 7.633 -22.568 55.479 1.00 21.74 174 GLU B CA 1
ATOM 3506 C C . GLU B 2 169 ? 8.716 -21.455 55.556 1.00 18.93 174 GLU B C 1
ATOM 3507 O O . GLU B 2 169 ? 9.858 -21.648 55.019 1.00 17.37 174 GLU B O 1
ATOM 3513 N N . PHE B 2 170 ? 8.427 -20.341 56.212 1.00 16.03 175 PHE B N 1
ATOM 3514 C CA . PHE B 2 170 ? 9.423 -19.259 56.361 1.00 14.77 175 PHE B CA 1
ATOM 3515 C C . PHE B 2 170 ? 10.609 -19.850 57.161 1.00 13.18 175 PHE B C 1
ATOM 3516 O O . PHE B 2 170 ? 11.769 -19.608 56.782 1.00 12.08 175 PHE B O 1
ATOM 3524 N N . TYR B 2 171 ? 10.317 -20.565 58.247 1.00 12.67 176 TYR B N 1
ATOM 3525 C CA . TYR B 2 171 ? 11.366 -21.052 59.158 1.00 12.63 176 TYR B CA 1
ATOM 3526 C C . TYR B 2 171 ? 12.217 -22.074 58.382 1.00 12.06 176 TYR B C 1
ATOM 3527 O O . TYR B 2 171 ? 13.427 -22.039 58.500 1.00 10.87 176 TYR B O 1
ATOM 3536 N N . GLU B 2 172 ? 11.609 -22.867 57.528 1.00 12.82 177 GLU B N 1
ATOM 3537 C CA . GLU B 2 172 ? 12.313 -23.868 56.673 1.00 13.22 177 GLU B CA 1
ATOM 3538 C C . GLU B 2 172 ? 13.248 -23.179 55.718 1.00 12.51 177 GLU B C 1
ATOM 3539 O O . GLU B 2 172 ? 14.303 -23.726 55.539 1.00 11.54 177 GLU B O 1
ATOM 3545 N N . ASN B 2 173 ? 12.857 -22.014 55.176 1.00 12.22 178 ASN B N 1
ATOM 3546 C CA . ASN B 2 173 ? 13.688 -21.319 54.210 1.00 12.49 178 ASN B CA 1
ATOM 3547 C C . ASN B 2 173 ? 14.841 -20.722 55.005 1.00 11.95 178 ASN B C 1
ATOM 3548 O O . ASN B 2 173 ? 15.934 -20.812 54.473 1.00 11.34 178 ASN B O 1
ATOM 3553 N N . CYS B 2 174 ? 14.607 -20.233 56.229 1.00 11.74 179 CYS B N 1
ATOM 3554 C CA . CYS B 2 174 ? 15.689 -19.714 57.064 1.00 11.52 179 CYS B CA 1
ATOM 3555 C C . CYS B 2 174 ? 16.703 -20.816 57.373 1.00 11.88 179 CYS B C 1
ATOM 3556 O O . CYS B 2 174 ? 17.965 -20.559 57.220 1.00 11.81 179 CYS B O 1
ATOM 3559 N N . ARG B 2 175 ? 16.259 -22.032 57.613 1.00 11.24 180 ARG B N 1
ATOM 3560 C CA . ARG B 2 175 ? 17.242 -23.045 58.003 1.00 11.16 180 ARG B CA 1
ATOM 3561 C C . ARG B 2 175 ? 18.045 -23.414 56.730 1.00 11.30 180 ARG B C 1
ATOM 3562 O O . ARG B 2 175 ? 19.149 -23.680 56.867 1.00 12.10 180 ARG B O 1
ATOM 3570 N N . ARG B 2 176 ? 17.447 -23.460 55.545 1.00 11.46 181 ARG B N 1
ATOM 3571 C CA . ARG B 2 176 ? 18.054 -23.696 54.203 1.00 11.96 181 ARG B CA 1
ATOM 3572 C C . ARG B 2 176 ? 19.162 -22.658 53.857 1.00 11.64 181 ARG B C 1
ATOM 3573 O O . ARG B 2 176 ? 20.270 -23.053 53.418 1.00 10.77 181 ARG B O 1
ATOM 3581 N N . VAL B 2 177 ? 18.902 -21.388 54.224 1.00 11.84 182 VAL B N 1
ATOM 3582 C CA . VAL B 2 177 ? 19.698 -20.190 53.858 1.00 11.79 182 VAL B CA 1
ATOM 3583 C C . VAL B 2 177 ? 20.868 -20.099 54.801 1.00 11.92 182 VAL B C 1
ATOM 3584 O O . VAL B 2 177 ? 21.882 -19.601 54.371 1.00 12.40 182 VAL B O 1
ATOM 3588 N N . LEU B 2 178 ? 20.748 -20.584 56.023 1.00 12.76 183 LEU B N 1
ATOM 3589 C CA . LEU B 2 178 ? 21.824 -20.515 57.012 1.00 12.98 183 LEU B CA 1
ATOM 3590 C C . LEU B 2 178 ? 22.990 -21.402 56.586 1.00 13.32 183 LEU B C 1
ATOM 3591 O O . LEU B 2 178 ? 22.787 -22.625 56.211 1.00 12.61 183 LEU B O 1
ATOM 3596 N N . LYS B 2 179 ? 24.190 -20.867 56.785 1.00 13.56 184 LYS B N 1
ATOM 3597 C CA . LYS B 2 179 ? 25.441 -21.639 56.539 1.00 14.46 184 LYS B CA 1
ATOM 3598 C C . LYS B 2 179 ? 25.600 -22.635 57.693 1.00 13.83 184 LYS B C 1
ATOM 3599 O O . LYS B 2 179 ? 25.100 -22.448 58.781 1.00 13.29 184 LYS B O 1
ATOM 3605 N N . PRO B 2 180 ? 26.455 -23.657 57.582 1.00 15.34 185 PRO B N 1
ATOM 3606 C CA . PRO B 2 180 ? 26.727 -24.540 58.710 1.00 14.09 185 PRO B CA 1
ATOM 3607 C C . PRO B 2 180 ? 27.331 -23.816 59.889 1.00 12.71 185 PRO B C 1
ATOM 3608 O O . PRO B 2 180 ? 28.057 -22.818 59.691 1.00 12.99 185 PRO B O 1
ATOM 3612 N N . GLY B 2 181 ? 26.762 -24.117 61.046 1.00 11.10 186 GLY B N 1
ATOM 3613 C CA . GLY B 2 181 ? 27.143 -23.496 62.294 1.00 10.51 186 GLY B CA 1
ATOM 3614 C C . GLY B 2 181 ? 26.523 -22.143 62.498 1.00 9.71 186 GLY B C 1
ATOM 3615 O O . GLY B 2 181 ? 26.762 -21.507 63.606 1.00 9.33 186 GLY B O 1
ATOM 3616 N N . GLY B 2 182 ? 25.611 -21.756 61.626 1.00 10.03 187 GLY B N 1
ATOM 3617 C CA . GLY B 2 182 ? 24.918 -20.449 61.697 1.00 10.03 187 GLY B CA 1
ATOM 3618 C C . GLY B 2 182 ? 23.785 -20.456 62.715 1.00 9.94 187 GLY B C 1
ATOM 3619 O O . GLY B 2 182 ? 23.438 -21.541 63.291 1.00 10.69 187 GLY B O 1
ATOM 3620 N N . VAL B 2 183 ? 23.197 -19.305 62.934 1.00 9.31 188 VAL B N 1
ATOM 3621 C CA . VAL B 2 183 ? 22.208 -19.108 64.009 1.00 8.89 188 VAL B CA 1
ATOM 3622 C C . VAL B 2 183 ? 21.046 -18.263 63.470 1.00 9.04 188 VAL B C 1
ATOM 3623 O O . VAL B 2 183 ? 21.253 -17.200 62.835 1.00 8.00 188 VAL B O 1
ATOM 3627 N N . PHE B 2 184 ? 19.810 -18.725 63.771 1.00 9.54 189 PHE B N 1
ATOM 3628 C CA . PHE B 2 184 ? 18.531 -17.972 63.653 1.00 9.12 189 PHE B CA 1
ATOM 3629 C C . PHE B 2 184 ? 18.104 -17.433 65.026 1.00 9.01 189 PHE B C 1
ATOM 3630 O O . PHE B 2 184 ? 18.150 -18.113 66.004 1.00 8.76 189 PHE B O 1
ATOM 3638 N N . ALA B 2 185 ? 17.667 -16.177 65.083 1.00 8.74 190 ALA B N 1
ATOM 3639 C CA . ALA B 2 185 ? 17.020 -15.611 66.254 1.00 9.20 190 ALA B CA 1
ATOM 3640 C C . ALA B 2 185 ? 15.864 -14.691 65.801 1.00 9.75 190 ALA B C 1
ATOM 3641 O O . ALA B 2 185 ? 15.945 -13.909 64.742 1.00 9.36 190 ALA B O 1
ATOM 3643 N N . SER B 2 186 ? 14.815 -14.726 66.619 1.00 10.18 191 SER B N 1
ATOM 3644 C CA . SER B 2 186 ? 13.601 -13.879 66.489 1.00 11.82 191 SER B CA 1
ATOM 3645 C C . SER B 2 186 ? 13.205 -13.405 67.897 1.00 12.40 191 SER B C 1
ATOM 3646 O O . SER B 2 186 ? 13.291 -14.234 68.876 1.00 11.83 191 SER B O 1
ATOM 3649 N N . GLN B 2 187 ? 12.604 -12.215 68.011 1.00 12.78 192 GLN B N 1
ATOM 3650 C CA . GLN B 2 187 ? 11.725 -11.920 69.182 1.00 13.16 192 GLN B CA 1
ATOM 3651 C C . GLN B 2 187 ? 10.626 -12.974 69.197 1.00 13.38 192 GLN B C 1
ATOM 3652 O O . GLN B 2 187 ? 10.273 -13.463 68.104 1.00 12.78 192 GLN B O 1
ATOM 3658 N N . ALA B 2 188 ? 10.156 -13.391 70.396 1.00 12.89 193 ALA B N 1
ATOM 3659 C CA . ALA B 2 188 ? 9.205 -14.517 70.547 1.00 12.81 193 ALA B CA 1
ATOM 3660 C C . ALA B 2 188 ? 8.070 -14.114 71.512 1.00 13.23 193 ALA B C 1
ATOM 3661 O O . ALA B 2 188 ? 7.525 -14.959 72.277 1.00 12.80 193 ALA B O 1
ATOM 3663 N N . GLU B 2 189 ? 7.726 -12.827 71.523 1.00 13.90 194 GLU B N 1
ATOM 3664 C CA . GLU B 2 189 ? 6.572 -12.299 72.306 1.00 15.13 194 GLU B CA 1
ATOM 3665 C C . GLU B 2 189 ? 6.892 -12.495 73.798 1.00 14.57 194 GLU B C 1
ATOM 3666 O O . GLU B 2 189 ? 8.063 -12.501 74.134 1.00 14.64 194 GLU B O 1
ATOM 3672 N N . SER B 2 190 ? 5.878 -12.616 74.642 1.00 14.55 195 SER B N 1
ATOM 3673 C CA . SER B 2 190 ? 5.899 -12.612 76.121 1.00 15.15 195 SER B CA 1
ATOM 3674 C C . SER B 2 190 ? 5.253 -13.905 76.589 1.00 16.40 195 SER B C 1
ATOM 3675 O O . SER B 2 190 ? 4.105 -14.239 76.167 1.00 15.66 195 SER B O 1
ATOM 3678 N N . PRO B 2 191 ? 5.922 -14.589 77.546 1.00 16.08 196 PRO B N 1
ATOM 3679 C CA . PRO B 2 191 ? 5.327 -15.709 78.259 1.00 17.10 196 PRO B CA 1
ATOM 3680 C C . PRO B 2 191 ? 4.220 -15.294 79.261 1.00 18.79 196 PRO B C 1
ATOM 3681 O O . PRO B 2 191 ? 3.492 -16.171 79.711 1.00 17.89 196 PRO B O 1
ATOM 3685 N N . ASP B 2 192 ? 4.026 -14.003 79.525 1.00 17.98 197 ASP B N 1
ATOM 3686 C CA . ASP B 2 192 ? 2.933 -13.541 80.383 1.00 19.46 197 ASP B CA 1
A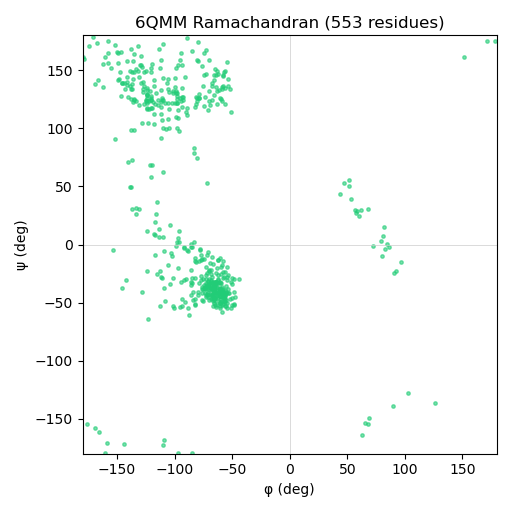TOM 3687 C C . ASP B 2 192 ? 1.740 -13.207 79.468 1.00 20.07 197 ASP B C 1
ATOM 3688 O O . ASP B 2 192 ? 0.600 -13.511 79.824 1.00 20.65 197 ASP B O 1
ATOM 3693 N N . SER B 2 193 ? 1.955 -12.385 78.454 1.00 18.70 198 SER B N 1
ATOM 3694 C CA . SER B 2 193 ? 0.844 -11.763 77.679 1.00 20.13 198 SER B CA 1
ATOM 3695 C C . SER B 2 193 ? 0.519 -12.528 76.367 1.00 18.89 198 SER B C 1
ATOM 3696 O O . SER B 2 193 ? -0.595 -12.438 75.866 1.00 17.06 198 SER B O 1
ATOM 3699 N N . PHE B 2 194 ? 1.448 -13.339 75.874 1.00 18.28 199 PHE B N 1
ATOM 3700 C CA . PHE B 2 194 ? 1.196 -14.162 74.672 1.00 18.60 199 PHE B CA 1
ATOM 3701 C C . PHE B 2 194 ? 1.732 -15.578 74.800 1.00 16.83 199 PHE B C 1
ATOM 3702 O O . PHE B 2 194 ? 2.344 -16.073 73.880 1.00 15.24 199 PHE B O 1
ATOM 3710 N N . LEU B 2 195 ? 1.403 -16.229 75.901 1.00 16.57 200 LEU B N 1
ATOM 3711 C CA . LEU B 2 195 ? 1.934 -17.555 76.264 1.00 16.46 200 LEU B CA 1
ATOM 3712 C C . LEU B 2 195 ? 1.621 -18.548 75.110 1.00 16.87 200 LEU B C 1
ATOM 3713 O O . LEU B 2 195 ? 2.574 -19.295 74.802 1.00 15.52 200 LEU B O 1
ATOM 3718 N N . ALA B 2 196 ? 0.380 -18.613 74.551 1.00 17.43 201 ALA B N 1
ATOM 3719 C CA . ALA B 2 196 ? 0.014 -19.603 73.519 1.00 18.50 201 ALA B CA 1
ATOM 3720 C C . ALA B 2 196 ? 0.850 -19.416 72.253 1.00 18.31 201 ALA B C 1
ATOM 3721 O O . ALA B 2 196 ? 1.411 -20.321 71.791 1.00 19.45 201 ALA B O 1
ATOM 3723 N N . VAL B 2 197 ? 1.056 -18.211 71.819 1.00 18.10 202 VAL B N 1
ATOM 3724 C CA . VAL B 2 197 ? 1.903 -17.911 70.662 1.00 17.66 202 VAL B CA 1
ATOM 3725 C C . VAL B 2 197 ? 3.359 -18.253 70.981 1.00 16.30 202 VAL B C 1
ATOM 3726 O O . VAL B 2 197 ? 4.088 -18.712 70.084 1.00 15.39 202 VAL B O 1
ATOM 3730 N N . HIS B 2 198 ? 3.859 -17.801 72.143 1.00 14.72 203 HIS B N 1
ATOM 3731 C CA . HIS B 2 198 ? 5.253 -18.069 72.548 1.00 13.18 203 HIS B CA 1
ATOM 3732 C C . HIS B 2 198 ? 5.488 -19.596 72.496 1.00 12.67 203 HIS B C 1
ATOM 3733 O O . HIS B 2 198 ? 6.429 -20.018 71.835 1.00 11.56 203 HIS B O 1
ATOM 3740 N N . LEU B 2 199 ? 4.627 -20.382 73.096 1.00 12.98 204 LEU B N 1
ATOM 3741 C CA . LEU B 2 199 ? 4.890 -21.834 73.150 1.00 13.91 204 LEU B CA 1
ATOM 3742 C C . LEU B 2 199 ? 4.749 -22.407 71.709 1.00 15.27 204 LEU B C 1
ATOM 3743 O O . LEU B 2 199 ? 5.517 -23.289 71.398 1.00 15.09 204 LEU B O 1
ATOM 3748 N N . GLU B 2 200 ? 3.865 -21.876 70.848 1.00 16.72 205 GLU B N 1
ATOM 3749 C CA . GLU B 2 200 ? 3.669 -22.420 69.480 1.00 17.81 205 GLU B CA 1
ATOM 3750 C C . GLU B 2 200 ? 4.921 -22.124 68.690 1.00 16.24 205 GLU B C 1
ATOM 3751 O O . GLU B 2 200 ? 5.359 -22.962 67.903 1.00 15.05 205 GLU B O 1
ATOM 3757 N N . MET B 2 201 ? 5.497 -20.955 68.914 1.00 16.15 206 MET B N 1
ATOM 3758 C CA . MET B 2 201 ? 6.733 -20.570 68.229 1.00 16.04 206 MET B CA 1
ATOM 3759 C C . MET B 2 201 ? 7.843 -21.532 68.656 1.00 13.90 206 MET B C 1
ATOM 3760 O O . MET B 2 201 ? 8.561 -22.011 67.789 1.00 12.41 206 MET B O 1
ATOM 3765 N N . ILE B 2 202 ? 8.056 -21.671 69.965 1.00 12.53 207 ILE B N 1
ATOM 3766 C CA . ILE B 2 202 ? 9.054 -22.638 70.438 1.00 12.68 207 ILE B CA 1
ATOM 3767 C C . ILE B 2 202 ? 8.803 -23.966 69.722 1.00 13.73 207 ILE B C 1
ATOM 3768 O O . ILE B 2 202 ? 9.772 -24.568 69.273 1.00 13.20 207 ILE B O 1
ATOM 3773 N N . GLU B 2 203 ? 7.581 -24.472 69.724 1.00 14.71 208 GLU B N 1
ATOM 3774 C CA . GLU B 2 203 ? 7.321 -25.827 69.202 1.00 16.38 208 GLU B CA 1
ATOM 3775 C C . GLU B 2 203 ? 7.656 -25.866 67.716 1.00 15.79 208 GLU B C 1
ATOM 3776 O O . GLU B 2 203 ? 8.255 -26.893 67.308 1.00 16.44 208 GLU B O 1
ATOM 3782 N N . THR B 2 204 ? 7.277 -24.874 66.917 1.00 14.54 209 THR B N 1
ATOM 3783 C CA . THR B 2 204 ? 7.377 -24.925 65.434 1.00 14.60 209 THR B CA 1
ATOM 3784 C C . THR B 2 204 ? 8.900 -24.838 65.099 1.00 14.29 209 THR B C 1
ATOM 3785 O O . THR B 2 204 ? 9.444 -25.700 64.414 1.00 13.23 209 THR B O 1
ATOM 3789 N N . LEU B 2 205 ? 9.595 -23.928 65.743 1.00 13.58 210 LEU B N 1
ATOM 3790 C CA . LEU B 2 205 ? 11.032 -23.774 65.509 1.00 15.07 210 LEU B CA 1
ATOM 3791 C C . LEU B 2 205 ? 11.878 -24.986 65.956 1.00 15.19 210 LEU B C 1
ATOM 3792 O O . LEU B 2 205 ? 12.879 -25.275 65.210 1.00 15.69 210 LEU B O 1
ATOM 3797 N N . SER B 2 206 ? 11.533 -25.649 67.064 1.00 14.22 211 SER B N 1
ATOM 3798 C CA . SER B 2 206 ? 12.141 -26.871 67.622 1.00 15.21 211 SER B CA 1
ATOM 3799 C C . SER B 2 206 ? 12.012 -28.042 66.698 1.00 14.19 211 SER B C 1
ATOM 3800 O O . SER B 2 206 ? 12.748 -28.963 66.905 1.00 14.90 211 SER B O 1
ATOM 3803 N N . ALA B 2 207 ? 10.969 -28.037 65.930 1.00 13.22 212 ALA B N 1
ATOM 3804 C CA . ALA B 2 207 ? 10.653 -29.061 64.914 1.00 13.42 212 ALA B CA 1
ATOM 3805 C C . ALA B 2 207 ? 11.480 -28.786 63.654 1.00 12.54 212 ALA B C 1
ATOM 3806 O O . ALA B 2 207 ? 11.895 -29.779 63.003 1.00 12.56 212 ALA B O 1
ATOM 3808 N N . VAL B 2 208 ? 11.607 -27.532 63.276 1.00 11.24 213 VAL B N 1
ATOM 3809 C CA . VAL B 2 208 ? 12.258 -27.220 61.983 1.00 11.05 213 VAL B CA 1
ATOM 3810 C C . VAL B 2 208 ? 13.815 -27.406 62.128 1.00 10.56 213 VAL B C 1
ATOM 3811 O O . VAL B 2 208 ? 14.439 -28.055 61.316 1.00 10.25 213 VAL B O 1
ATOM 3815 N N . PHE B 2 209 ? 14.384 -26.821 63.187 1.00 10.25 214 PHE B N 1
ATOM 3816 C CA . PHE B 2 209 ? 15.825 -26.748 63.480 1.00 10.08 214 PHE B CA 1
ATOM 3817 C C . PHE B 2 209 ? 16.120 -27.911 64.414 1.00 10.85 214 PHE B C 1
ATOM 3818 O O . PHE B 2 209 ? 15.150 -28.352 65.016 1.00 11.03 214 PHE B O 1
ATOM 3826 N N . ALA B 2 210 ? 17.388 -28.353 64.496 1.00 11.39 215 ALA B N 1
ATOM 3827 C CA . ALA B 2 210 ? 17.810 -29.404 65.461 1.00 12.34 215 ALA B CA 1
ATOM 3828 C C . ALA B 2 210 ? 17.421 -28.956 66.856 1.00 12.56 215 ALA B C 1
ATOM 3829 O O . ALA B 2 210 ? 16.970 -29.768 67.611 1.00 13.90 215 ALA B O 1
ATOM 3831 N N . GLU B 2 211 ? 17.593 -27.704 67.167 1.00 13.06 216 GLU B N 1
ATOM 3832 C CA . GLU B 2 211 ? 17.285 -27.140 68.489 1.00 14.11 216 GLU B CA 1
ATOM 3833 C C . GLU B 2 211 ? 16.778 -25.697 68.390 1.00 13.17 216 GLU B C 1
ATOM 3834 O O . GLU B 2 211 ? 17.225 -24.956 67.531 1.00 11.40 216 GLU B O 1
ATOM 3840 N N . ALA B 2 212 ? 15.763 -25.375 69.202 1.00 13.46 217 ALA B N 1
ATOM 3841 C CA . ALA B 2 212 ? 15.358 -23.987 69.445 1.00 13.09 217 ALA B CA 1
ATOM 3842 C C . ALA B 2 212 ? 15.072 -23.786 70.920 1.00 13.52 217 ALA B C 1
ATOM 3843 O O . ALA B 2 212 ? 14.446 -24.700 71.554 1.00 14.01 217 ALA B O 1
ATOM 3845 N N . LYS B 2 213 ? 15.598 -22.701 71.470 1.00 12.93 218 LYS B N 1
ATOM 3846 C CA . LYS B 2 213 ? 15.514 -22.433 72.927 1.00 13.41 218 LYS B CA 1
ATOM 3847 C C . LYS B 2 213 ? 15.124 -20.987 73.192 1.00 11.66 218 LYS B C 1
ATOM 3848 O O . LYS B 2 213 ? 15.760 -20.072 72.668 1.00 12.17 218 LYS B O 1
ATOM 3854 N N . PRO B 2 214 ? 14.056 -20.779 73.942 1.00 10.10 219 PRO B N 1
ATOM 3855 C CA . PRO B 2 214 ? 13.642 -19.427 74.295 1.00 9.58 219 PRO B CA 1
ATOM 3856 C C . PRO B 2 214 ? 14.661 -18.873 75.270 1.00 8.99 219 PRO B C 1
ATOM 3857 O O . PRO B 2 214 ? 15.359 -19.650 75.969 1.00 9.52 219 PRO B O 1
ATOM 3861 N N . TYR B 2 215 ? 14.688 -17.561 75.336 1.00 8.21 220 TYR B N 1
ATOM 3862 C CA . TYR B 2 215 ? 15.499 -16.755 76.281 1.00 8.01 220 TYR B CA 1
ATOM 3863 C C . TYR B 2 215 ? 14.717 -15.487 76.614 1.00 7.86 220 TYR B C 1
ATOM 3864 O O . TYR B 2 215 ? 14.008 -15.055 75.799 1.00 7.25 220 TYR B O 1
ATOM 3873 N N . TYR B 2 216 ? 14.890 -14.983 77.832 1.00 8.34 221 TYR B N 1
ATOM 3874 C CA . TYR B 2 216 ? 13.955 -14.050 78.484 1.00 8.65 221 TYR B CA 1
ATOM 3875 C C . TYR B 2 216 ? 14.732 -12.840 78.937 1.00 9.24 221 TYR B C 1
ATOM 3876 O O . TYR B 2 216 ? 15.908 -12.887 79.278 1.00 10.01 221 TYR B O 1
ATOM 3885 N N . GLY B 2 217 ? 14.061 -11.705 78.929 1.00 9.69 222 GLY B N 1
ATOM 3886 C CA . GLY B 2 217 ? 14.658 -10.410 79.246 1.00 9.75 222 GLY B CA 1
ATOM 3887 C C . GLY B 2 217 ? 13.552 -9.414 79.490 1.00 9.80 222 GLY B C 1
ATOM 3888 O O . GLY B 2 217 ? 12.462 -9.845 79.842 1.00 11.40 222 GLY B O 1
ATOM 3889 N N . TRP B 2 218 ? 13.847 -8.142 79.412 1.00 10.17 223 TRP B N 1
ATOM 3890 C CA . TRP B 2 218 ? 12.986 -7.052 79.901 1.00 10.74 223 TRP B CA 1
ATOM 3891 C C . TRP B 2 218 ? 12.751 -6.127 78.737 1.00 11.05 223 TRP B C 1
ATOM 3892 O O . TRP B 2 218 ? 13.760 -5.616 78.255 1.00 11.09 223 TRP B O 1
ATOM 3903 N N . VAL B 2 219 ? 11.482 -5.764 78.435 1.00 11.20 224 VAL B N 1
ATOM 3904 C CA . VAL B 2 219 ? 11.213 -4.544 77.615 1.00 10.72 224 VAL B CA 1
ATOM 3905 C C . VAL B 2 219 ? 10.037 -3.806 78.218 1.00 11.09 224 VAL B C 1
ATOM 3906 O O . VAL B 2 219 ? 8.893 -4.229 78.046 1.00 10.17 224 VAL B O 1
ATOM 3910 N N . PRO B 2 220 ? 10.318 -2.743 79.023 1.00 11.73 225 PRO B N 1
ATOM 3911 C CA . PRO B 2 220 ? 9.253 -2.081 79.818 1.00 12.21 225 PRO B CA 1
ATOM 3912 C C . PRO B 2 220 ? 8.106 -1.561 78.971 1.00 13.05 225 PRO B C 1
ATOM 3913 O O . PRO B 2 220 ? 7.013 -1.563 79.486 1.00 14.52 225 PRO B O 1
ATOM 3917 N N . MET B 2 221 ? 8.341 -1.208 77.697 1.00 12.98 226 MET B N 1
ATOM 3918 C CA . MET B 2 221 ? 7.320 -0.651 76.771 1.00 13.84 226 MET B CA 1
ATOM 3919 C C . MET B 2 221 ? 6.621 -1.759 76.047 1.00 13.31 226 MET B C 1
ATOM 3920 O O . MET B 2 221 ? 5.644 -1.447 75.309 1.00 13.16 226 MET B O 1
ATOM 3925 N N . TYR B 2 222 ? 7.031 -3.005 76.234 1.00 12.77 227 TYR B N 1
ATOM 3926 C CA . TYR B 2 222 ? 6.240 -4.093 75.586 1.00 13.44 227 TYR B CA 1
ATOM 3927 C C . TYR B 2 222 ? 5.276 -4.729 76.597 1.00 13.76 227 TYR B C 1
ATOM 3928 O O . TYR B 2 222 ? 5.522 -4.677 77.809 1.00 13.83 227 TYR B O 1
ATOM 3937 N N . PRO B 2 223 ? 4.142 -5.283 76.154 1.00 14.09 228 PRO B N 1
ATOM 3938 C CA . PRO B 2 223 ? 3.081 -5.730 77.062 1.00 14.78 228 PRO B CA 1
ATOM 3939 C C . PRO B 2 223 ? 3.601 -6.744 78.103 1.00 13.94 228 PRO B C 1
ATOM 3940 O O . PRO B 2 223 ? 4.163 -7.726 77.676 1.00 13.69 228 PRO B O 1
ATOM 3944 N N . SER B 2 224 ? 3.457 -6.398 79.401 1.00 14.06 229 SER B N 1
ATOM 3945 C CA . SER B 2 224 ? 3.871 -7.133 80.635 1.00 13.57 229 SER B CA 1
ATOM 3946 C C . SER B 2 224 ? 5.301 -6.707 81.048 1.00 12.83 229 SER B C 1
ATOM 3947 O O . SER B 2 224 ? 5.686 -6.912 82.246 1.00 13.07 229 SER B O 1
ATOM 3950 N N . GLY B 2 225 ? 6.091 -6.233 80.083 1.00 11.78 230 GLY B N 1
ATOM 3951 C CA . GLY B 2 225 ? 7.511 -5.922 80.228 1.00 11.06 230 GLY B CA 1
ATOM 3952 C C . GLY B 2 225 ? 8.346 -7.145 80.335 1.00 10.76 230 GLY B C 1
ATOM 3953 O O . GLY B 2 225 ? 9.603 -7.029 80.336 1.00 10.94 230 GLY B O 1
ATOM 3954 N N . TRP B 2 226 ? 7.704 -8.307 80.319 1.00 10.55 231 TRP B N 1
ATOM 3955 C CA . TRP B 2 226 ? 8.400 -9.600 80.331 1.00 10.15 231 TRP B CA 1
ATOM 3956 C C . TRP B 2 226 ? 8.483 -10.115 78.894 1.00 10.59 231 TRP B C 1
ATOM 3957 O O . TRP B 2 226 ? 7.434 -10.622 78.436 1.00 10.96 231 TRP B O 1
ATOM 3968 N N . TRP B 2 227 ? 9.660 -9.961 78.210 1.00 10.51 232 TRP B N 1
ATOM 3969 C CA . TRP B 2 227 ? 9.852 -10.305 76.804 1.00 10.36 232 TRP B CA 1
ATOM 3970 C C . TRP B 2 227 ? 10.771 -11.532 76.604 1.00 10.15 232 TRP B C 1
ATOM 3971 O O . TRP B 2 227 ? 11.382 -12.072 77.536 1.00 10.11 232 TRP B O 1
ATOM 3982 N N . SER B 2 228 ? 10.855 -11.968 75.366 1.00 9.72 233 SER B N 1
ATOM 3983 C CA . SER B 2 228 ? 11.486 -13.229 75.036 1.00 10.26 233 SER B CA 1
ATOM 3984 C C . SER B 2 228 ? 11.921 -13.205 73.584 1.00 10.04 233 SER B C 1
ATOM 3985 O O . SER B 2 228 ? 11.391 -12.346 72.789 1.00 9.99 233 SER B O 1
ATOM 3988 N N . TRP B 2 229 ? 12.899 -14.042 73.328 1.00 9.09 234 TRP B N 1
ATOM 3989 C CA . TRP B 2 229 ? 13.481 -14.258 71.995 1.00 9.64 234 TRP B CA 1
ATOM 3990 C C . TRP B 2 229 ? 13.617 -15.772 71.854 1.00 9.69 234 TRP B C 1
ATOM 3991 O O . TRP B 2 229 ? 13.580 -16.474 72.883 1.00 9.17 234 TRP B O 1
ATOM 4002 N N . LEU B 2 230 ? 13.800 -16.242 70.635 1.00 10.35 235 LEU B N 1
ATOM 4003 C CA . LEU B 2 230 ? 14.014 -17.665 70.295 1.00 11.16 235 LEU B CA 1
ATOM 4004 C C . LEU B 2 230 ? 15.376 -17.745 69.588 1.00 10.68 235 LEU B C 1
ATOM 4005 O O . LEU B 2 230 ? 15.540 -17.037 68.656 1.00 11.11 235 LEU B O 1
ATOM 4010 N N . TYR B 2 231 ? 16.278 -18.576 70.100 1.00 9.85 236 TYR B N 1
ATOM 4011 C CA . TYR B 2 231 ? 17.531 -19.006 69.499 1.00 8.83 236 TYR B CA 1
ATOM 4012 C C . TYR B 2 231 ? 17.270 -20.315 68.742 1.00 8.54 236 TYR B C 1
ATOM 4013 O O . TYR B 2 231 ? 16.873 -21.337 69.301 1.00 8.76 236 TYR B O 1
ATOM 4022 N N . ALA B 2 232 ? 17.633 -20.385 67.488 1.00 8.44 237 ALA B N 1
ATOM 4023 C CA . ALA B 2 232 ? 17.622 -21.704 66.804 1.00 9.30 237 ALA B CA 1
ATOM 4024 C C . ALA B 2 232 ? 18.858 -21.996 65.958 1.00 9.56 237 ALA B C 1
ATOM 4025 O O . ALA B 2 232 ? 19.437 -21.080 65.303 1.00 10.22 237 ALA B O 1
ATOM 4027 N N . SER B 2 233 ? 19.221 -23.269 65.879 1.00 9.40 238 SER B N 1
ATOM 4028 C CA . SER B 2 233 ? 20.398 -23.659 65.122 1.00 9.46 238 SER B CA 1
ATOM 4029 C C . SER B 2 233 ? 20.372 -25.202 64.967 1.00 10.27 238 SER B C 1
ATOM 4030 O O . SER B 2 233 ? 19.559 -25.851 65.674 1.00 9.95 238 SER B O 1
ATOM 4033 N N . ASP B 2 234 ? 21.309 -25.749 64.169 1.00 10.61 239 ASP B N 1
ATOM 4034 C CA . ASP B 2 234 ? 21.443 -27.179 63.841 1.00 11.53 239 ASP B CA 1
ATOM 4035 C C . ASP B 2 234 ? 22.476 -27.868 64.748 1.00 11.21 239 ASP B C 1
ATOM 4036 O O . ASP B 2 234 ? 22.666 -29.034 64.618 1.00 11.09 239 ASP B O 1
ATOM 4041 N N . THR B 2 235 ? 22.903 -27.189 65.807 1.00 11.28 240 THR B N 1
ATOM 4042 C CA . THR B 2 235 ? 23.805 -27.681 66.866 1.00 11.94 240 THR B CA 1
ATOM 4043 C C . THR B 2 235 ? 23.145 -27.548 68.224 1.00 11.90 240 THR B C 1
ATOM 4044 O O . THR B 2 235 ? 23.082 -26.467 68.802 1.00 12.00 240 THR B O 1
ATOM 4048 N N . PRO B 2 236 ? 22.661 -28.650 68.818 1.00 12.83 241 PRO B N 1
ATOM 4049 C CA . PRO B 2 236 ? 22.129 -28.582 70.174 1.00 12.96 241 PRO B CA 1
ATOM 4050 C C . PRO B 2 236 ? 23.217 -28.074 71.148 1.00 12.57 241 PRO B C 1
ATOM 4051 O O . PRO B 2 236 ? 24.358 -28.492 71.117 1.00 12.03 241 PRO B O 1
ATOM 4055 N N . GLY B 2 237 ? 22.815 -27.143 71.988 1.00 12.10 242 GLY B N 1
ATOM 4056 C CA . GLY B 2 237 ? 23.699 -26.570 72.994 1.00 12.23 242 GLY B CA 1
ATOM 4057 C C . GLY B 2 237 ? 24.677 -25.491 72.486 1.00 11.76 242 GLY B C 1
ATOM 4058 O O . GLY B 2 237 ? 25.380 -24.909 73.405 1.00 11.89 242 GLY B O 1
ATOM 4059 N N . GLN B 2 238 ? 24.647 -25.087 71.207 1.00 11.80 243 GLN B N 1
ATOM 4060 C CA . GLN B 2 238 ? 25.530 -24.028 70.672 1.00 11.03 243 GLN B CA 1
ATOM 4061 C C . GLN B 2 238 ? 25.258 -22.716 71.453 1.00 11.09 243 GLN B C 1
ATOM 4062 O O . GLN B 2 238 ? 26.142 -21.889 71.616 1.00 10.07 243 GLN B O 1
ATOM 4068 N N . PHE B 2 239 ? 24.019 -22.481 71.881 1.00 11.73 244 PHE B N 1
ATOM 4069 C CA . PHE B 2 239 ? 23.651 -21.278 72.641 1.00 11.85 244 PHE B CA 1
ATOM 4070 C C . PHE B 2 239 ? 24.471 -21.209 73.926 1.00 13.44 244 PHE B C 1
ATOM 4071 O O . PHE B 2 239 ? 24.472 -20.140 74.562 1.00 14.96 244 PHE B O 1
ATOM 4079 N N . GLN B 2 240 ? 25.101 -22.278 74.401 1.00 13.25 245 GLN B N 1
ATOM 4080 C CA . GLN B 2 240 ? 25.858 -22.115 75.686 1.00 14.47 245 GLN B CA 1
ATOM 4081 C C . GLN B 2 240 ? 27.361 -21.857 75.476 1.00 13.40 245 GLN B C 1
ATOM 4082 O O . GLN B 2 240 ? 28.098 -21.944 76.453 1.00 12.62 245 GLN B O 1
ATOM 4088 N N . LYS B 2 241 ? 27.823 -21.684 74.246 1.00 12.47 246 LYS B N 1
ATOM 4089 C CA . LYS B 2 241 ? 29.257 -21.570 73.869 1.00 12.83 246 LYS B CA 1
ATOM 4090 C C . LYS B 2 241 ? 29.560 -20.248 73.194 1.00 11.76 246 LYS B C 1
ATOM 4091 O O . LYS B 2 241 ? 30.098 -20.253 72.075 1.00 12.03 246 LYS B O 1
ATOM 4097 N N . PRO B 2 242 ? 29.301 -19.091 73.842 1.00 11.60 247 PRO B N 1
ATOM 4098 C CA . PRO B 2 242 ? 29.747 -17.772 73.342 1.00 11.86 247 PRO B CA 1
ATOM 4099 C C . PRO B 2 242 ? 31.302 -17.676 73.307 1.00 11.66 247 PRO B C 1
ATOM 4100 O O . PRO B 2 242 ? 31.929 -18.196 74.160 1.00 12.01 247 PRO B O 1
ATOM 4104 N N . GLN B 2 243 ? 31.861 -17.141 72.225 1.00 11.19 248 GLN B N 1
ATOM 4105 C CA . GLN B 2 243 ? 33.300 -17.036 71.974 1.00 11.97 248 GLN B CA 1
ATOM 4106 C C . GLN B 2 243 ? 33.864 -15.847 72.781 1.00 12.48 248 GLN B C 1
ATOM 4107 O O . GLN B 2 243 ? 33.244 -14.768 72.736 1.00 11.58 248 GLN B O 1
ATOM 4113 N N . SER B 2 244 ? 34.944 -16.117 73.534 1.00 13.06 249 SER B N 1
ATOM 4114 C CA . SER B 2 244 ? 35.648 -15.226 74.476 1.00 14.74 249 SER B CA 1
ATOM 4115 C C . SER B 2 244 ? 36.130 -13.973 73.768 1.00 14.95 249 SER B C 1
ATOM 4116 O O . SER B 2 244 ? 35.794 -12.982 74.287 1.00 15.70 249 SER B O 1
ATOM 4119 N N . ASP B 2 245 ? 36.662 -14.053 72.554 1.00 14.71 250 ASP B N 1
ATOM 4120 C CA . ASP B 2 245 ? 37.145 -12.891 71.810 1.00 15.78 250 ASP B CA 1
ATOM 4121 C C . ASP B 2 245 ? 35.970 -11.971 71.457 1.00 13.67 250 ASP B C 1
ATOM 4122 O O . ASP B 2 245 ? 36.080 -10.752 71.702 1.00 14.22 250 ASP B O 1
ATOM 4127 N N . ARG B 2 246 ? 34.900 -12.500 70.956 1.00 11.76 251 ARG B N 1
ATOM 4128 C CA . ARG B 2 246 ? 33.662 -11.727 70.717 1.00 11.53 251 ARG B CA 1
ATOM 4129 C C . ARG B 2 246 ? 33.105 -11.123 72.012 1.00 10.98 251 ARG B C 1
ATOM 4130 O O . ARG B 2 246 ? 32.856 -9.928 72.009 1.00 9.74 251 ARG B O 1
ATOM 4138 N N . LEU B 2 247 ? 32.973 -11.890 73.091 1.00 11.16 252 LEU B N 1
ATOM 4139 C CA . LEU B 2 247 ? 32.503 -11.279 74.377 1.00 12.18 252 LEU B CA 1
ATOM 4140 C C . LEU B 2 247 ? 33.408 -10.121 74.838 1.00 12.14 252 LEU B C 1
ATOM 4141 O O . LEU B 2 247 ? 32.886 -9.172 75.320 1.00 11.88 252 LEU B O 1
ATOM 4146 N N . ALA B 2 248 ? 34.736 -10.229 74.815 1.00 12.77 253 ALA B N 1
ATOM 4147 C CA . ALA B 2 248 ? 35.637 -9.207 75.309 0.25 13.20 253 ALA B CA 1
ATOM 4148 C C . ALA B 2 248 ? 35.566 -7.992 74.401 1.00 13.45 253 ALA B C 1
ATOM 4149 O O . ALA B 2 248 ? 35.683 -6.952 74.984 1.00 15.09 253 ALA B O 1
ATOM 4151 N N . ALA B 2 249 ? 35.310 -8.063 73.093 1.00 13.28 254 ALA B N 1
ATOM 4152 C CA . ALA B 2 249 ? 35.120 -6.880 72.208 1.00 14.04 254 ALA B CA 1
ATOM 4153 C C . ALA B 2 249 ? 33.755 -6.215 72.453 1.00 13.57 254 ALA B C 1
ATOM 4154 O O . ALA B 2 249 ? 33.698 -5.006 72.458 1.00 13.89 254 ALA B O 1
ATOM 4156 N N . ILE B 2 250 ? 32.699 -6.991 72.690 1.00 12.79 255 ILE B N 1
ATOM 4157 C CA . ILE B 2 250 ? 31.296 -6.516 72.818 1.00 12.81 255 ILE B CA 1
ATOM 4158 C C . ILE B 2 250 ? 30.999 -5.980 74.226 1.00 11.17 255 ILE B C 1
ATOM 4159 O O . ILE B 2 250 ? 30.354 -4.915 74.302 1.00 9.14 255 ILE B O 1
ATOM 4164 N N . GLU B 2 251 ? 31.362 -6.671 75.295 1.00 11.71 256 GLU B N 1
ATOM 4165 C CA . GLU B 2 251 ? 30.866 -6.274 76.657 1.00 12.90 256 GLU B CA 1
ATOM 4166 C C . GLU B 2 251 ? 31.132 -4.785 76.949 1.00 11.36 256 GLU B C 1
ATOM 4167 O O . GLU B 2 251 ? 30.274 -4.148 77.442 1.00 10.09 256 GLU B O 1
ATOM 4173 N N . PRO B 2 252 ? 32.323 -4.208 76.711 1.00 11.94 257 PRO B N 1
ATOM 4174 C CA . PRO B 2 252 ? 32.584 -2.806 77.004 1.00 12.99 257 PRO B CA 1
ATOM 4175 C C . PRO B 2 252 ? 31.703 -1.780 76.253 1.00 12.75 257 PRO B C 1
ATOM 4176 O O . PRO B 2 252 ? 31.585 -0.644 76.763 1.00 13.81 257 PRO B O 1
ATOM 4180 N N . GLN B 2 253 ? 30.959 -2.196 75.252 1.00 12.28 258 GLN B N 1
ATOM 4181 C CA . GLN B 2 253 ? 30.230 -1.316 74.284 1.00 12.81 258 GLN B CA 1
ATOM 4182 C C . GLN B 2 253 ? 28.730 -1.402 74.527 1.00 11.11 258 GLN B C 1
ATOM 4183 O O . GLN B 2 253 ? 27.990 -0.607 73.948 1.00 11.41 258 GLN B O 1
ATOM 4189 N N . VAL B 2 254 ? 28.322 -2.294 75.428 1.00 10.55 259 VAL B N 1
ATOM 4190 C CA . VAL B 2 254 ? 26.891 -2.566 75.658 1.00 9.26 259 VAL B CA 1
ATOM 4191 C C . VAL B 2 254 ? 26.497 -2.278 77.084 1.00 9.38 259 VAL B C 1
ATOM 4192 O O . VAL B 2 254 ? 27.337 -2.245 77.900 1.00 9.38 259 VAL B O 1
ATOM 4196 N N . GLU B 2 255 ? 25.255 -1.934 77.301 1.00 9.46 260 GLU B N 1
ATOM 4197 C CA . GLU B 2 255 ? 24.772 -1.538 78.637 1.00 10.86 260 GLU B CA 1
ATOM 4198 C C . GLU B 2 255 ? 24.361 -2.728 79.530 1.00 10.14 260 GLU B C 1
ATOM 4199 O O . GLU B 2 255 ? 24.342 -2.526 80.787 1.00 9.17 260 GLU B O 1
ATOM 4205 N N . ILE B 2 256 ? 23.817 -3.826 78.949 1.00 9.74 261 ILE B N 1
ATOM 4206 C CA . ILE B 2 256 ? 23.321 -4.966 79.794 1.00 9.80 261 ILE B CA 1
ATOM 4207 C C . ILE B 2 256 ? 24.166 -6.230 79.616 1.00 9.40 261 ILE B C 1
ATOM 4208 O O . ILE B 2 256 ? 24.553 -6.793 80.573 1.00 10.01 261 ILE B O 1
ATOM 4213 N N . TYR B 2 257 ? 24.349 -6.664 78.374 1.00 9.26 262 TYR B N 1
ATOM 4214 C CA . TYR B 2 257 ? 24.746 -7.996 77.921 1.00 8.15 262 TYR B CA 1
ATOM 4215 C C . TYR B 2 257 ? 26.196 -8.279 78.342 1.00 8.50 262 TYR B C 1
ATOM 4216 O O . TYR B 2 257 ? 27.074 -7.460 78.243 1.00 7.95 262 TYR B O 1
ATOM 4225 N N . ASN B 2 258 ? 26.412 -9.512 78.840 1.00 8.40 263 ASN B N 1
ATOM 4226 C CA . ASN B 2 258 ? 27.738 -10.053 79.219 1.00 8.53 263 ASN B CA 1
ATOM 4227 C C . ASN B 2 258 ? 27.592 -11.566 79.248 1.00 8.81 263 ASN B C 1
ATOM 4228 O O . ASN B 2 258 ? 26.462 -11.996 79.079 1.00 8.60 263 ASN B O 1
ATOM 4233 N N . ARG B 2 259 ? 28.654 -12.289 79.585 1.00 9.50 264 ARG B N 1
ATOM 4234 C CA . ARG B 2 259 ? 28.746 -13.763 79.601 1.00 10.73 264 ARG B CA 1
ATOM 4235 C C . ARG B 2 259 ? 27.644 -14.323 80.550 1.00 10.33 264 ARG B C 1
ATOM 4236 O O . ARG B 2 259 ? 27.008 -15.277 80.264 1.00 8.91 264 ARG B O 1
ATOM 4244 N N . ASP B 2 260 ? 27.505 -13.727 81.715 1.00 11.24 265 ASP B N 1
ATOM 4245 C CA . ASP B 2 260 ? 26.598 -14.226 82.772 1.00 11.96 265 ASP B CA 1
ATOM 4246 C C . ASP B 2 260 ? 25.160 -13.956 82.352 1.00 10.61 265 ASP B C 1
ATOM 4247 O O . ASP B 2 260 ? 24.364 -14.802 82.538 1.00 10.04 265 ASP B O 1
ATOM 4252 N N . ILE B 2 261 ? 24.869 -12.763 81.851 1.00 10.03 266 ILE B N 1
ATOM 4253 C CA . ILE B 2 261 ? 23.524 -12.422 81.335 1.00 10.21 266 ILE B CA 1
ATOM 4254 C C . ILE B 2 261 ? 23.189 -13.388 80.158 1.00 9.83 266 ILE B C 1
ATOM 4255 O O . ILE B 2 261 ? 22.072 -13.918 80.078 1.00 9.82 266 ILE B O 1
ATOM 4260 N N . HIS B 2 262 ? 24.104 -13.646 79.255 1.00 9.31 267 HIS B N 1
ATOM 4261 C CA . HIS B 2 262 ? 23.864 -14.542 78.112 1.00 9.88 267 HIS B CA 1
ATOM 4262 C C . HIS B 2 262 ? 23.389 -15.880 78.685 1.00 10.67 267 HIS B C 1
ATOM 4263 O O . HIS B 2 262 ? 22.385 -16.384 78.227 1.00 10.81 267 HIS B O 1
ATOM 4270 N N . GLN B 2 263 ? 24.125 -16.477 79.630 1.00 11.94 268 GLN B N 1
ATOM 4271 C CA . GLN B 2 263 ? 23.773 -17.846 80.130 1.00 12.55 268 GLN B CA 1
ATOM 4272 C C . GLN B 2 263 ? 22.496 -17.783 80.981 1.00 12.19 268 GLN B C 1
ATOM 4273 O O . GLN B 2 263 ? 21.628 -18.667 80.755 1.00 12.46 268 GLN B O 1
ATOM 4279 N N . ALA B 2 264 ? 22.258 -16.677 81.704 1.00 11.01 269 ALA B N 1
ATOM 4280 C CA . ALA B 2 264 ? 21.097 -16.608 82.588 1.00 1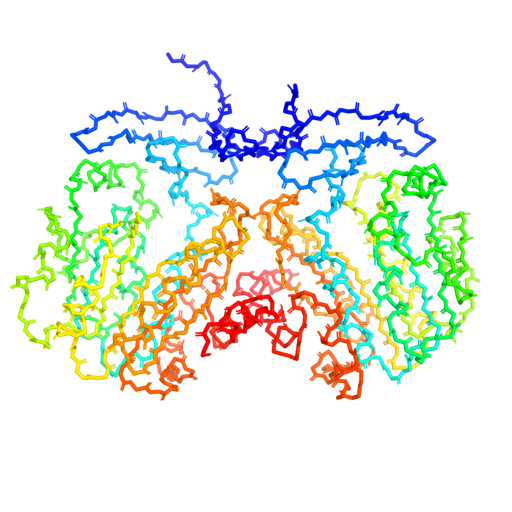0.80 269 ALA B CA 1
ATOM 4281 C C . ALA B 2 264 ? 19.831 -16.584 81.757 1.00 10.40 269 ALA B C 1
ATOM 4282 O O . ALA B 2 264 ? 18.811 -17.182 82.251 1.00 10.99 269 ALA B O 1
ATOM 4284 N N . ALA B 2 265 ? 19.805 -15.817 80.677 1.00 9.48 270 ALA B N 1
ATOM 4285 C CA . ALA B 2 265 ? 18.560 -15.518 79.918 1.00 9.06 270 ALA B CA 1
ATOM 4286 C C . ALA B 2 265 ? 17.881 -16.826 79.428 1.00 8.86 270 ALA B C 1
ATOM 4287 O O . ALA B 2 265 ? 16.649 -16.860 79.311 1.00 8.73 270 ALA B O 1
ATOM 4289 N N . PHE B 2 266 ? 18.595 -17.907 79.285 1.00 8.78 271 PHE B N 1
ATOM 4290 C CA . PHE B 2 266 ? 18.040 -19.214 78.865 1.00 9.17 271 PHE B CA 1
ATOM 4291 C C . PHE B 2 266 ? 17.446 -20.062 79.997 1.00 9.90 271 PHE B C 1
ATOM 4292 O O . PHE B 2 266 ? 16.831 -21.094 79.739 1.00 9.77 271 PHE B O 1
ATOM 4300 N N . ALA B 2 267 ? 17.511 -19.603 81.224 1.00 10.57 272 ALA B N 1
ATOM 4301 C CA . ALA B 2 267 ? 16.895 -20.319 82.367 1.00 12.32 272 ALA B CA 1
ATOM 4302 C C . ALA B 2 267 ? 15.352 -20.347 82.121 1.00 12.81 272 ALA B C 1
ATOM 4303 O O . ALA B 2 267 ? 14.761 -19.313 81.889 1.00 14.09 272 ALA B O 1
ATOM 4305 N N . GLN B 2 268 ? 14.753 -21.497 82.046 1.00 12.22 273 GLN B N 1
ATOM 4306 C CA . GLN B 2 268 ? 13.297 -21.588 81.712 1.00 12.63 273 GLN B CA 1
ATOM 4307 C C . GLN B 2 268 ? 12.439 -21.679 82.962 1.00 11.98 273 GLN B C 1
ATOM 4308 O O . GLN B 2 268 ? 12.619 -22.551 83.778 1.00 12.35 273 GLN B O 1
ATOM 4314 N N . PRO B 2 269 ? 11.455 -20.821 83.127 1.00 11.47 274 PRO B N 1
ATOM 4315 C CA . PRO B 2 269 ? 10.483 -21.012 84.171 1.00 12.17 274 PRO B CA 1
ATOM 4316 C C . PRO B 2 269 ? 9.800 -22.377 84.034 1.00 12.71 274 PRO B C 1
ATOM 4317 O O . PRO B 2 269 ? 9.533 -22.848 82.949 1.00 12.20 274 PRO B O 1
ATOM 4321 N N . ASN B 2 270 ? 9.432 -22.929 85.180 1.00 13.49 275 ASN B N 1
ATOM 4322 C CA . ASN B 2 270 ? 8.674 -24.190 85.218 1.00 14.25 275 ASN B CA 1
ATOM 4323 C C . ASN B 2 270 ? 7.460 -24.124 84.295 1.00 14.52 275 ASN B C 1
ATOM 4324 O O . ASN B 2 270 ? 7.287 -25.052 83.558 1.00 14.85 275 ASN B O 1
ATOM 4329 N N . PHE B 2 271 ? 6.668 -23.072 84.308 1.00 14.86 276 PHE B N 1
ATOM 4330 C CA . PHE B 2 271 ? 5.374 -23.099 83.554 1.00 16.14 276 PHE B CA 1
ATOM 4331 C C . PHE B 2 271 ? 5.676 -23.077 82.027 1.00 15.91 276 PHE B C 1
ATOM 4332 O O . PHE B 2 271 ? 4.847 -23.581 81.287 1.00 15.99 276 PHE B O 1
ATOM 4340 N N . VAL B 2 272 ? 6.837 -22.596 81.568 1.00 14.93 277 VAL B N 1
ATOM 4341 C CA . VAL B 2 272 ? 7.208 -22.675 80.112 1.00 15.22 277 VAL B CA 1
ATOM 4342 C C . VAL B 2 272 ? 7.619 -24.105 79.828 1.00 16.56 277 VAL B C 1
ATOM 4343 O O . VAL B 2 272 ? 6.968 -24.704 78.948 1.00 17.40 277 VAL B O 1
ATOM 4347 N N . ARG B 2 273 ? 8.475 -24.697 80.672 1.00 17.55 278 ARG B N 1
ATOM 4348 C CA . ARG B 2 273 ? 8.905 -26.106 80.510 1.00 18.74 278 ARG B CA 1
ATOM 4349 C C . ARG B 2 273 ? 7.657 -27.000 80.507 1.00 18.63 278 ARG B C 1
ATOM 4350 O O . ARG B 2 273 ? 7.519 -27.933 79.698 1.00 18.48 278 ARG B O 1
ATOM 4358 N N . ARG B 2 274 ? 6.774 -26.827 81.454 1.00 18.65 279 ARG B N 1
ATOM 4359 C CA . ARG B 2 274 ? 5.613 -27.744 81.545 1.00 20.17 279 ARG B CA 1
ATOM 4360 C C . ARG B 2 274 ? 4.631 -27.466 80.366 1.00 20.03 279 ARG B C 1
ATOM 4361 O O . ARG B 2 274 ? 3.917 -28.461 79.962 1.00 19.57 279 ARG B O 1
ATOM 4369 N N . GLY B 2 275 ? 4.483 -26.184 79.963 1.00 18.75 280 GLY B N 1
ATOM 4370 C CA . GLY B 2 275 ? 3.596 -25.774 78.864 1.00 19.72 280 GLY B CA 1
ATOM 4371 C C . GLY B 2 275 ? 4.041 -26.459 77.551 1.00 20.32 280 GLY B C 1
ATOM 4372 O O . GLY B 2 275 ? 3.186 -26.961 76.787 1.00 21.06 280 GLY B O 1
ATOM 4373 N N . LEU B 2 276 ? 5.321 -26.696 77.381 1.00 20.19 281 LEU B N 1
ATOM 4374 C CA . LEU B 2 276 ? 5.834 -27.356 76.162 1.00 21.23 281 LEU B CA 1
ATOM 4375 C C . LEU B 2 276 ? 5.478 -28.812 76.268 1.00 23.92 281 LEU B C 1
ATOM 4376 O O . LEU B 2 276 ? 5.070 -29.346 75.229 1.00 24.02 281 LEU B O 1
ATOM 4381 N N . SER B 2 277 ? 5.493 -29.390 77.458 1.00 25.63 282 SER B N 1
ATOM 4382 C CA . SER B 2 277 ? 4.999 -30.794 77.684 1.00 29.86 282 SER B CA 1
ATOM 4383 C C . SER B 2 277 ? 3.473 -30.937 77.505 1.00 30.62 282 SER B C 1
ATOM 4384 O O . SER B 2 277 ? 3.070 -31.955 77.016 1.00 30.58 282 SER B O 1
ATOM 4387 N N . ALA B 2 278 ? 2.649 -30.019 78.028 1.00 31.09 283 ALA B N 1
ATOM 4388 C CA . ALA B 2 278 ? 1.170 -30.024 77.799 1.00 32.28 283 ALA B CA 1
ATOM 4389 C C . ALA B 2 278 ? 0.948 -29.992 76.276 1.00 32.56 283 ALA B C 1
ATOM 4390 O O . ALA B 2 278 ? 0.091 -30.700 75.808 1.00 33.90 283 ALA B O 1
ATOM 4392 N N . ARG B 2 279 ? 1.741 -29.241 75.523 1.00 31.91 284 ARG B N 1
ATOM 4393 C CA . ARG B 2 279 ? 1.683 -29.255 74.043 1.00 35.27 284 ARG B CA 1
ATOM 4394 C C . ARG B 2 279 ? 1.915 -30.639 73.393 1.00 35.86 284 ARG B C 1
ATOM 4395 O O . ARG B 2 279 ? 1.657 -30.691 72.124 1.00 36.61 284 ARG B O 1
ATOM 4403 N N . GLN B 2 280 ? 2.425 -31.665 74.102 1.00 37.15 285 GLN B N 1
ATOM 4404 C CA . GLN B 2 280 ? 2.737 -33.031 73.536 1.00 38.28 285 GLN B CA 1
ATOM 4405 C C . GLN B 2 280 ? 1.692 -34.067 73.982 1.00 38.10 285 GLN B C 1
ATOM 4406 O O . GLN B 2 280 ? 0.858 -33.574 74.785 1.00 38.05 285 GLN B O 1
#

B-factor: mean 18.84, std 8.48, range [6.31, 83.54]

InterPro domains:
  IPR001045 Spermidine/spermine synthases [MF_00198] (7-282)
  IPR001045 Spermidine/spermine synthases [PTHR11558] (24-283)
  IPR029063 S-adenosyl-L-methionine-dependent methyltransferase superfamily [G3DSA:3.40.50.150] (60-285)
  IPR029063 S-adenosyl-L-methionine-dependent methyltransferase superfamily [SSF53335] (14-280)
  IPR030373 Polyamine biosynthesis domain, conserved site [PS01330] (82-95)
  IPR030374 Polyamine biosynthesis domain [PS51006] (6-239)
  IPR035246 Spermidine synthase, tetramerisation domain [PF17284] (24-58)
  IPR037163 Spermidine synthase, tetramerisation domain superfamily [G3DSA:2.30.140.10] (4-59)

Foldseek 3Di:
DDPAWDWLWDQDPVPDIDTFTWDFPDWDQDPVFIWTWTQGPVFGIAIDTNSAGQDGLRQHLQPQVVQADLQCQQQPAQQEEEEEACQLQQNVVLSVLDPRHQAYEYEHQTVVSNVVSVVRVCSRNVCPPPVRYHYHHRHPQVCLVVAAFQQGQEYTYSDCVSCALVSLLSVQRNHHASHKYKYKQFACVSPVVSSLVVLVSLVVREVHKAKFWTARPRGVVRTTIMIMGHNDPPSSLDGDPVSQVSNVVPGDDDHNVSSVRRRDDDPVSVVVNVVPD/DDWQWQDFPVPDIDTFDWAWPDWDQAPFWIWTWIQGPPFGIFIDTNSAGQDGLRQHQQPQVVLAQLQLQQFPAAQFEEEEACLLQQNVVLSVLDPRHQAYEYEHQTVVSNVVSVVGVCSRNVCPVPPRYDYHHRQLLVCLVPAAFQQGQEYGYSDDDCDTSCVCVQDLVSLLSVQRNHHASGKYKYWQAACVSPVVSSLSSLVSLVVNEVHKAKFWTARPSHVVRITIMIMGHNDPPSSLDGHPVSQVSNVVVGDDDHNVNSVVRRDDDPCSVVVNVVVD

CATH classification: 3.40.50.150

Nearest PDB structures (foldseek):
  6qmm-assembly1_A  TM=1.004E+00  e=6.215E-64  Synechococcus elongatus PCC 7942 = FACHB-805
  6qmm-assembly1_B  TM=9.951E-01  e=2.925E-59  Synechococcus elongatus PCC 7942 = FACHB-805
  6o63-assembly1_A  TM=9.367E-01  e=6.276E-28  Arabidopsis thaliana
  4yuz-assembly1_B  TM=9.238E-01  e=2.624E-27  Trypanosoma cruzi strain CL Brener
  6o64-assembly4_H  TM=9.208E-01  e=2.317E-27  Arabidopsis thaliana

Radius of gyration: 24.08 Å; Cα contacts (8 Å, |Δi|>4): 1290; chains: 2; bounding box: 59×50×74 Å

Organism: Synechococcus elongatus (strain ATCC 33912 / PCC 7942 / FACHB-805) (NCBI:txid1140)

Secondary structure (DSSP, 8-state):
--SS-EEEEEEETTTEEEEEEEEEEEEEE-SS-EEEEEEETTTEEEEEETTEEEEETTBSHHHHHHHHHHHHHHSS--SEEEEEE-TTSHHHHHHTT-TT--EEEEEES-HHHHHHHHHH-TTT---TT-TTEEEEES-HHHHHHHSPTT-EEEEEEE----S-HHHHHHHHHHEEEEEEEEEEEE-TTTSHHHHHHHHHHHHHHSSEEEEEEEE-TTSTTSEEEEEEEESSTTGGG---HHHHHHHGGG-SS--HHHHHHTTPPPHHHHHHHHHH-/-EEEEEEETTTEEEEEEEEEEEEEE-SS-EEEEEEETTTEEEEEETTEEEEETTB-HHHHHHHHHHHHHHSS--SEEEEEE-TTSHHHHHHTT-TT--EEEEEES-HHHHHHHHHH-TTT---TT-TTEEEEES-HHHHHHHSPTT-EEEEEEE---SSSTTGGGGSHHHHHHHHHHEEEEEEEEEE---TTT-HHHHHHHHHHHHHHSSEEEEEEEE-TTSTTSEEEEEEEESSTTGGG---HHHHHHHGGG-SS--HHHHHHHTPPPHHHHHHHHHT-

Sequence (557 aa):
SADAPVWIDEVFEDRVRYGLRGQILWEETSPFQKITIVDTEHYGRGLLLDDCWMTAERCEVCYHEYLVHPPLTTAASIARVLVIGGGDGGTVREVLRYAEVEQVDLVEIDGRVVELSQEYLGAIGTAWADPRLNVKIGDGIAFVQTAPDASYDVILVDGSGLFNREFYENCRRVLKPGGVFASQAESPDSFLAVHLEMIETLSAVFAEAKPYYGWVPMYPSGWWSWLYASDTPGQFQKPQSDRLAAIEPQVEIYNRDIHQAAFAQPNFVRRGLSARQPVWIDEVFEDRVRYGLRGQILWEETSPFQKITIVDTEHYGRGLLLDDCWMTAERCEVCYHEYLVHPPLTTAASIARVLVIGGGDGGTVREVLRYAEVEQVDLVEIDGRVVELSQEYLGAIGTAWADPRLNVKIGDGIAFVQTAPDASYDVILVDGSDPAGPAAGLFNREFYENCRRVLKPGGVFASQAESPDSFLAVHLEMIETLSAVFAEAKPYYGWVPMYPSGWWSWLYASDTPGQFQKPQSDRLAAIEPQVEIYNRDIHQAAFAQPNFVRRGLSARQ